Protein AF-A0A0B1S9N0-F1 (afdb_monomer_lite)

Radius of gyration: 35.23 Å; chains: 1; bounding box: 100×98×100 Å

Organism: Oesophagostomum dentatum (NCBI:txid61180)

Sequence (466 aa):
MGASANPQPEIPVKKRFKESDFTPYPDSHRYFCALCSDLRLDLNMKASSQNKKKNLILLACQLASNNTGSRLARKVYSEICSTRKRSGQLTVFQQAVFIGDEVKKNTGSVPILGLDTIPLETWQNLFEKIQASGSLIDNEQILEPKDLVYFYYDCLVIFRGSEGWEIYTKEFGCDAAALPSTSGVPSPPSDTSPVNEDCTESPGPANFTVKLEAREHDDEDDLDEREPMDTSTQQQIMCDCCICNESVSQRKCCSTSERRETNLLLISCLVMSKSLGLERARSAYSKIARARCSVCKGHYTYAGIVIGRELERLQCTLPTHGVGVTLRFTWVDMLMKILAVSVLIDNEVVLSAADVEQFHSECSSGFHTELPPVNITPKCESDSVQDSEPLFNDNAVDPNSANSNVKEEVRDFPEDAEEEDDQEATSNHSSDEDIEDTLVAENQHSDEDTEKGQVHFTSFFLFRCF

Foldseek 3Di:
DDDDDDDDDDDDDDDDDDPPDDPDDPPFDWDQALQQRDIDTPVQKDWQDQPLLLLLLLLLLCVLLVVDPLVSSLVSSVCCNVDRGIHGNVSLLLSLVSLQVLQCVVPVGGPLVFPVPGDPVSLVVSVVSSQVSSCSNPVVDHDDSVSVRVSNVVSSLVQQDPVGNVVVCVVVVVPPVPRPPPPPDDDDDDDDDDDDDDDDDDDDDDDDDDDDDDDDDDDDDDDDDDDDDDPPDPPFDWFQALQQRDTDGPVQKDKDDPDLQLLLLLLLLCVLVVLHPLVSSLVSSVVCPVDTGIHGLVSLLSSLVSLVVQLVVQCVVDDPDDVPPSNQSSLSVSVVSSCVRSCSNPVVDDHDSVSVVVSSVCSVVPRPPDDDDPPPSSPPPPPPPPPPDDDDDDDDDDDDDDDDDDDDDDDDDDDDDDDDDDDDDDDDDDDDDDDDDDDDDDDDDDDDDDDDPPDPDDDPDDPDDD

Secondary structure (DSSP, 8-state):
----PPPPPPPP--------S----TT--EEE-TTT--EEEGGGEEEPPS-HHHHHHHHHHHHHTTSS-HHHHHHHHHHHHHS--EEEHHHHHHHHHHHHHHHHHHHSS--TT-GGGS-HHHHHHHHHHHHHHHHHH-SS----HHHHHHHHHHHHHHH-BTTBTHHHHHHTT--GGGS-----S----------------------------------------------------EEE-TTT--EEEGGGEEEPPS-HHHHHHHHHHHHHTTSS-HHHHHHHHHHHHHS--EEEHHHHHHHHHHHHHHHHHHHTTS-S--TTTHHHHHHHHHHHHHHHHHHHH-SSS---HHHHHHHHHHHHHHHTTSPPPTT-S-----------------------------------------------------------------------------------------

pLDDT: mean 71.84, std 24.97, range [29.91, 98.44]

Structure (mmCIF, N/CA/C/O backbone):
data_AF-A0A0B1S9N0-F1
#
_entry.id   AF-A0A0B1S9N0-F1
#
loop_
_atom_site.group_PDB
_atom_site.id
_atom_site.type_symbol
_atom_site.label_atom_id
_atom_site.label_alt_id
_atom_site.label_comp_id
_atom_site.label_asym_id
_atom_site.label_entity_id
_atom_site.label_seq_id
_atom_site.pdbx_PDB_ins_code
_atom_site.Cartn_x
_atom_site.Cartn_y
_atom_site.Cartn_z
_atom_site.occupancy
_atom_site.B_iso_or_equiv
_atom_site.auth_seq_id
_atom_site.auth_comp_id
_atom_site.auth_asym_id
_atom_site.auth_atom_id
_atom_site.pdbx_PDB_model_num
ATOM 1 N N . MET A 1 1 ? -18.134 -30.829 59.269 1.00 41.97 1 MET A N 1
ATOM 2 C CA . MET A 1 1 ? -18.839 -30.035 58.243 1.00 41.97 1 MET A CA 1
ATOM 3 C C . MET A 1 1 ? -18.255 -28.634 58.278 1.00 41.97 1 MET A C 1
ATOM 5 O O . MET A 1 1 ? -18.614 -27.861 59.149 1.00 41.97 1 MET A O 1
ATOM 9 N N . GLY A 1 2 ? -17.265 -28.360 57.431 1.00 45.94 2 GLY A N 1
ATOM 10 C CA . GLY A 1 2 ? -16.668 -27.033 57.282 1.00 45.94 2 GLY A CA 1
ATOM 11 C C . GLY A 1 2 ? -16.619 -26.732 55.794 1.00 45.94 2 GLY A C 1
ATOM 12 O O . GLY A 1 2 ? -15.870 -27.385 55.074 1.00 45.94 2 GLY A O 1
ATOM 13 N N . ALA A 1 3 ? -17.493 -25.839 55.335 1.00 43.56 3 ALA A N 1
ATOM 14 C CA . ALA A 1 3 ? -17.539 -25.408 53.947 1.00 43.56 3 ALA A CA 1
ATOM 15 C C . ALA A 1 3 ? -16.350 -24.473 53.690 1.00 43.56 3 ALA A C 1
ATOM 17 O O . ALA A 1 3 ? -16.238 -23.413 54.303 1.00 43.56 3 ALA A O 1
ATOM 18 N N . SER A 1 4 ? -15.438 -24.911 52.826 1.00 47.47 4 SER A N 1
ATOM 19 C CA . SER A 1 4 ? -14.308 -24.118 52.351 1.00 47.47 4 SER A CA 1
ATOM 20 C C . SER A 1 4 ? -14.810 -23.200 51.237 1.00 47.47 4 SER A C 1
ATOM 22 O O . SER A 1 4 ? -15.237 -23.671 50.184 1.00 47.47 4 SER A O 1
ATOM 24 N N . ALA A 1 5 ? -14.828 -21.895 51.511 1.00 51.09 5 ALA A N 1
ATOM 25 C CA . ALA A 1 5 ? -15.135 -20.867 50.528 1.00 51.09 5 ALA A CA 1
ATOM 26 C C . ALA A 1 5 ? -13.968 -20.754 49.537 1.00 51.09 5 ALA A C 1
ATOM 28 O O . ALA A 1 5 ? -12.827 -20.514 49.931 1.00 51.09 5 ALA A O 1
ATOM 29 N N . ASN A 1 6 ? -14.270 -20.961 48.259 1.00 46.56 6 ASN A N 1
ATOM 30 C CA . ASN A 1 6 ? -13.317 -20.881 47.161 1.00 46.56 6 ASN A CA 1
ATOM 31 C C . ASN A 1 6 ? -13.086 -19.392 46.819 1.00 46.56 6 ASN A C 1
ATOM 33 O O . ASN A 1 6 ? -14.068 -18.700 46.532 1.00 46.56 6 ASN A O 1
ATOM 37 N N . PRO A 1 7 ? -11.852 -18.859 46.881 1.00 51.78 7 PRO A N 1
ATOM 38 C CA . PRO A 1 7 ? -11.604 -17.449 46.602 1.00 51.78 7 PRO A CA 1
ATOM 39 C C . PRO A 1 7 ? -11.787 -17.151 45.107 1.00 51.78 7 PRO A C 1
ATOM 41 O O . PRO A 1 7 ? -11.287 -17.875 44.246 1.00 51.78 7 PRO A O 1
ATOM 44 N N . GLN A 1 8 ? -12.520 -16.077 44.809 1.00 38.31 8 GLN A N 1
ATOM 45 C CA . GLN A 1 8 ? -12.668 -15.544 43.456 1.00 38.31 8 GLN A CA 1
ATOM 46 C C . GLN A 1 8 ? -11.306 -15.109 42.883 1.00 38.31 8 GLN A C 1
ATOM 48 O O . GLN A 1 8 ? -10.481 -14.573 43.625 1.00 38.31 8 GLN A O 1
ATOM 53 N N . PRO A 1 9 ? -11.062 -15.303 41.575 1.00 40.41 9 PRO A N 1
ATOM 54 C CA . PRO A 1 9 ? -9.830 -14.865 40.933 1.00 40.41 9 PRO A CA 1
ATOM 55 C C . PRO A 1 9 ? -9.787 -13.333 40.852 1.00 40.41 9 PRO A C 1
ATOM 57 O O . PRO A 1 9 ? -10.610 -12.705 40.186 1.00 40.41 9 PRO A O 1
ATOM 60 N N . GLU A 1 10 ? -8.812 -12.731 41.532 1.00 36.84 10 GLU A N 1
ATOM 61 C CA . GLU A 1 10 ? -8.526 -11.299 41.444 1.00 36.84 10 GLU A CA 1
ATOM 62 C C . GLU A 1 10 ? -8.111 -10.922 40.012 1.00 36.84 10 GLU A C 1
ATOM 64 O O . GLU A 1 10 ? -7.152 -11.459 39.451 1.00 36.84 10 GLU A O 1
ATOM 69 N N . ILE A 1 11 ? -8.839 -9.978 39.411 1.00 34.28 11 ILE A N 1
ATOM 70 C CA . ILE A 1 11 ? -8.517 -9.396 38.105 1.00 34.28 11 ILE A CA 1
ATOM 71 C C . ILE A 1 11 ? -7.205 -8.598 38.246 1.00 34.28 11 ILE A C 1
ATOM 73 O O . ILE A 1 11 ? -7.135 -7.697 39.087 1.00 34.28 11 ILE A O 1
ATOM 77 N N . PRO A 1 12 ? -6.162 -8.866 37.437 1.00 32.53 12 PRO A N 1
ATOM 78 C CA . PRO A 1 12 ? -4.870 -8.218 37.608 1.00 32.53 12 PRO A CA 1
ATOM 79 C C . PRO A 1 12 ? -4.951 -6.725 37.268 1.00 32.53 12 PRO A C 1
ATOM 81 O O . PRO A 1 12 ? -5.223 -6.321 36.136 1.00 32.53 12 PRO A O 1
ATOM 84 N N . VAL A 1 13 ? -4.661 -5.889 38.265 1.00 35.34 13 VAL A N 1
ATOM 85 C CA . VAL A 1 13 ? -4.500 -4.439 38.115 1.00 35.34 13 VAL A CA 1
ATOM 86 C C . VAL A 1 13 ? -3.305 -4.167 37.193 1.00 35.34 13 VAL A C 1
ATOM 88 O O . VAL A 1 13 ? -2.162 -4.478 37.534 1.00 35.34 13 VAL A O 1
ATOM 91 N N . LYS A 1 14 ? -3.560 -3.576 36.015 1.00 36.50 14 LYS A N 1
ATOM 92 C CA . LYS A 1 14 ? -2.526 -3.150 35.053 1.00 36.50 14 LYS A CA 1
ATOM 93 C C . LYS A 1 14 ? -1.485 -2.265 35.752 1.00 36.50 14 LYS A C 1
ATOM 95 O O . LYS A 1 14 ? -1.773 -1.126 36.123 1.00 36.50 14 LYS A O 1
ATOM 100 N N . LYS A 1 15 ? -0.255 -2.767 35.899 1.00 34.84 15 LYS A N 1
ATOM 101 C CA . LYS A 1 15 ? 0.896 -1.970 36.348 1.00 34.84 15 LYS A CA 1
ATOM 102 C C . LYS A 1 15 ? 1.191 -0.893 35.298 1.00 34.84 15 LYS A C 1
ATOM 104 O O . LYS A 1 15 ? 1.601 -1.211 34.186 1.00 34.84 15 LYS A O 1
ATOM 109 N N . ARG A 1 16 ? 0.983 0.382 35.648 1.00 39.28 16 ARG A N 1
ATOM 110 C CA . ARG A 1 16 ? 1.451 1.525 34.846 1.00 39.28 16 ARG A CA 1
ATOM 111 C C . ARG A 1 16 ? 2.977 1.488 34.777 1.00 39.28 16 ARG A C 1
ATOM 113 O O . ARG A 1 16 ? 3.639 1.595 35.809 1.00 39.28 16 ARG A O 1
ATOM 120 N N . PHE A 1 17 ? 3.513 1.350 33.569 1.00 40.69 17 PHE A N 1
ATOM 121 C CA . PHE A 1 17 ? 4.938 1.508 33.305 1.00 40.69 17 PHE A CA 1
ATOM 122 C C . PHE A 1 17 ? 5.376 2.935 33.651 1.00 40.69 17 PHE A C 1
ATOM 124 O O . PHE A 1 17 ? 4.714 3.908 33.283 1.00 40.69 17 PHE A O 1
ATOM 131 N N . LYS A 1 18 ? 6.486 3.055 34.384 1.00 37.28 18 LYS A N 1
ATOM 132 C CA . LYS A 1 18 ? 7.176 4.329 34.583 1.00 37.28 18 LYS A CA 1
ATOM 133 C C . LYS A 1 18 ? 8.078 4.551 33.370 1.00 37.28 18 LYS A C 1
ATOM 135 O O . LYS A 1 18 ? 9.058 3.838 33.205 1.00 37.28 18 LYS A O 1
ATOM 140 N N . GLU A 1 19 ? 7.706 5.513 32.531 1.00 43.66 19 GLU A N 1
ATOM 141 C CA . GLU A 1 19 ? 8.561 6.125 31.507 1.00 43.66 19 GLU A CA 1
ATOM 142 C C . GLU A 1 19 ? 9.793 6.721 32.217 1.00 43.66 19 GLU A C 1
ATOM 144 O O . GLU A 1 19 ? 9.693 7.777 32.842 1.00 43.66 19 GLU A O 1
ATOM 149 N N . SER A 1 20 ? 10.934 6.030 32.201 1.00 44.97 20 SER A N 1
ATOM 150 C CA . SER A 1 20 ? 12.214 6.568 32.676 1.00 44.97 20 SER A CA 1
ATOM 151 C C . SER A 1 20 ? 13.203 6.656 31.516 1.00 44.97 20 SER A C 1
ATOM 153 O O . SER A 1 20 ? 13.383 5.689 30.782 1.00 44.97 20 SER A O 1
ATOM 155 N N . ASP A 1 21 ? 13.828 7.830 31.405 1.00 39.28 21 ASP A N 1
ATOM 156 C CA . ASP A 1 21 ? 15.014 8.171 30.601 1.00 39.28 21 ASP A CA 1
ATOM 157 C C . ASP A 1 21 ? 14.825 8.633 29.144 1.00 39.28 21 ASP A C 1
ATOM 159 O O . ASP A 1 21 ? 15.756 8.575 28.346 1.00 39.28 21 ASP A O 1
ATOM 163 N N . PHE A 1 22 ? 13.680 9.237 28.811 1.00 49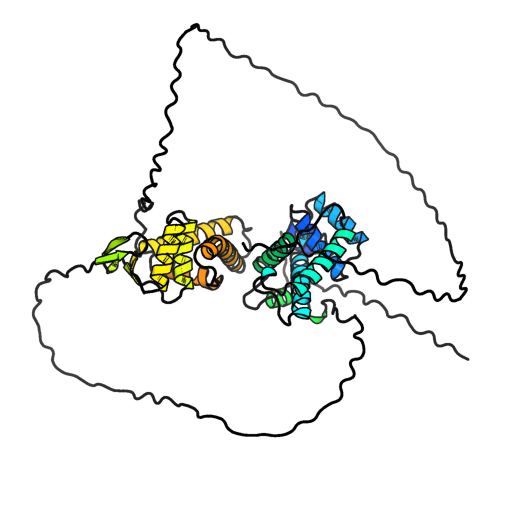.78 22 PHE A N 1
ATOM 164 C CA . PHE A 1 22 ? 13.606 10.178 27.683 1.00 49.78 22 PHE A CA 1
ATOM 165 C C . PHE A 1 22 ? 13.499 11.609 28.209 1.00 49.78 22 PHE A C 1
ATOM 167 O O . PHE A 1 22 ? 12.470 11.987 28.768 1.00 49.78 22 PHE A O 1
ATOM 174 N N . THR A 1 23 ? 14.547 12.421 28.029 1.00 47.47 23 THR A N 1
ATOM 175 C CA . THR A 1 23 ? 14.454 13.875 28.224 1.00 47.47 23 THR A CA 1
ATOM 176 C C . THR A 1 23 ? 13.469 14.417 27.186 1.00 47.47 23 THR A C 1
ATOM 178 O O . THR A 1 23 ? 13.781 14.368 25.992 1.00 47.47 23 THR A O 1
ATOM 181 N N . PRO A 1 24 ? 12.269 14.878 27.581 1.00 47.72 24 PRO A N 1
ATOM 182 C CA . PRO A 1 24 ? 11.270 15.329 26.626 1.00 47.72 24 PRO A CA 1
ATOM 183 C C . PRO A 1 24 ? 11.812 16.544 25.878 1.00 47.72 24 PRO A C 1
ATOM 185 O O . PRO A 1 24 ? 12.350 17.461 26.501 1.00 47.72 24 PRO A O 1
ATOM 188 N N . TYR A 1 25 ? 11.642 16.579 24.555 1.00 56.53 25 TYR A N 1
ATOM 189 C CA . TYR A 1 25 ? 11.738 17.847 23.838 1.00 56.53 25 TYR A CA 1
ATOM 190 C C . TYR A 1 25 ? 10.721 18.814 24.469 1.00 56.53 25 TYR A C 1
ATOM 192 O O . TYR A 1 25 ? 9.567 18.407 24.657 1.00 56.53 25 TYR A O 1
ATOM 200 N N . PRO A 1 26 ? 11.115 20.056 24.799 1.00 70.50 26 PRO A N 1
ATOM 201 C CA . PRO A 1 26 ? 10.299 20.965 25.607 1.00 70.50 26 PRO A CA 1
ATOM 202 C C . PRO A 1 26 ? 8.909 21.293 25.026 1.00 70.50 26 PRO A C 1
ATOM 204 O O . PRO A 1 26 ? 8.047 21.714 25.788 1.00 70.50 26 PRO A O 1
ATOM 207 N N . ASP A 1 27 ? 8.643 20.994 23.746 1.00 77.31 27 ASP A N 1
ATOM 208 C CA . ASP A 1 27 ? 7.386 21.342 23.059 1.00 77.31 27 ASP A CA 1
ATOM 209 C C . ASP A 1 27 ? 6.532 20.140 22.603 1.00 77.31 27 ASP A C 1
ATOM 211 O O . ASP A 1 27 ? 5.614 20.281 21.794 1.00 77.31 27 ASP A O 1
ATOM 215 N N . SER A 1 28 ? 6.796 18.922 23.088 1.00 80.25 28 SER A N 1
ATOM 216 C CA . SER A 1 28 ? 5.995 17.760 22.666 1.00 80.25 28 SER A CA 1
ATOM 217 C C . SER A 1 28 ? 4.635 17.713 23.370 1.00 80.25 28 SER A C 1
ATOM 219 O O . SER A 1 28 ? 4.517 17.227 24.498 1.00 80.25 28 SER A O 1
ATOM 221 N N . HIS A 1 29 ? 3.584 18.174 22.687 1.00 90.12 29 HIS A N 1
ATOM 222 C CA . HIS A 1 29 ? 2.208 18.035 23.161 1.00 90.12 29 HIS A CA 1
ATOM 223 C C . HIS A 1 29 ? 1.829 16.558 23.360 1.00 90.12 29 HIS A C 1
ATOM 225 O O . HIS A 1 29 ? 2.140 15.685 22.542 1.00 90.12 29 HIS A O 1
ATOM 231 N N . ARG A 1 30 ? 1.134 16.277 24.467 1.00 91.88 30 ARG A N 1
ATOM 232 C CA . ARG A 1 30 ? 0.564 14.961 24.770 1.00 91.88 30 ARG A CA 1
ATOM 233 C C . ARG A 1 30 ? -0.953 15.014 24.619 1.00 91.88 30 ARG A C 1
ATOM 235 O O . ARG A 1 30 ? -1.586 15.972 25.053 1.00 91.88 30 ARG A O 1
ATOM 242 N N . TYR A 1 31 ? -1.533 13.966 24.050 1.00 93.62 31 TYR A N 1
ATOM 243 C CA . TYR A 1 31 ? -2.973 13.825 23.845 1.00 93.62 31 TYR A CA 1
ATOM 244 C C . TYR A 1 31 ? -3.467 12.508 24.436 1.00 93.62 31 TYR A C 1
ATOM 246 O O . TYR A 1 31 ? -2.757 11.503 24.426 1.00 93.62 31 TYR A O 1
ATOM 254 N N . PHE A 1 32 ? -4.705 12.496 24.922 1.00 94.50 32 PHE A N 1
ATOM 255 C CA . PHE A 1 32 ? -5.371 11.259 25.316 1.00 94.50 32 PHE A CA 1
ATOM 256 C C . PHE A 1 32 ? -5.898 10.531 24.080 1.00 94.50 32 PHE A C 1
ATOM 258 O O . PHE A 1 32 ? -6.586 11.120 23.242 1.00 94.50 32 PHE A O 1
ATOM 265 N N . CYS A 1 33 ? -5.576 9.245 23.957 1.00 94.69 33 CYS A N 1
ATOM 266 C CA . CYS A 1 33 ? -6.149 8.382 22.933 1.00 94.69 33 CYS A CA 1
ATOM 267 C C . CYS A 1 33 ? -7.646 8.190 23.189 1.00 94.69 33 CYS A C 1
ATOM 269 O O . CYS A 1 33 ? -8.024 7.699 24.246 1.00 94.69 33 CYS A O 1
ATOM 271 N N . ALA A 1 34 ? -8.498 8.490 22.208 1.00 93.56 34 ALA A N 1
ATOM 272 C CA . ALA A 1 34 ? -9.946 8.316 22.353 1.00 93.56 34 ALA A CA 1
ATOM 273 C C . ALA A 1 34 ? -10.387 6.852 22.544 1.00 93.56 34 ALA A C 1
ATOM 275 O O . ALA A 1 34 ? -11.491 6.602 23.013 1.00 93.56 34 ALA A O 1
ATOM 276 N N . LEU A 1 35 ? -9.537 5.889 22.173 1.00 92.88 35 LEU A N 1
ATOM 277 C CA . LEU A 1 35 ? -9.864 4.462 22.190 1.00 92.88 35 LEU A CA 1
ATOM 278 C C . LEU A 1 35 ? -9.441 3.765 23.488 1.00 92.88 35 LEU A C 1
ATOM 280 O O . LEU A 1 35 ? -10.163 2.912 23.987 1.00 92.88 35 LEU A O 1
ATOM 284 N N . CYS A 1 36 ? -8.260 4.097 24.021 1.00 91.75 36 CYS A N 1
ATOM 285 C CA . CYS A 1 36 ? -7.706 3.446 25.214 1.00 91.75 36 CYS A CA 1
ATOM 286 C C . CYS A 1 36 ? -7.501 4.393 26.402 1.00 91.75 36 CYS A C 1
ATOM 288 O O . CYS A 1 36 ? -7.076 3.949 27.462 1.00 91.75 36 CYS A O 1
ATOM 290 N N . SER A 1 37 ? -7.775 5.690 26.232 1.00 91.81 37 SER A N 1
ATOM 291 C CA . SER A 1 37 ? -7.576 6.743 27.238 1.00 91.81 37 SER A CA 1
ATOM 292 C C . SER A 1 37 ? -6.134 6.906 27.739 1.00 91.81 37 SER A C 1
ATOM 294 O O . SER A 1 37 ? -5.897 7.655 28.685 1.00 91.81 37 SER A O 1
ATOM 296 N N . ASP A 1 38 ? -5.154 6.259 27.101 1.00 92.31 38 ASP A N 1
ATOM 297 C CA . ASP A 1 38 ? -3.740 6.457 27.424 1.00 92.31 38 ASP A CA 1
ATOM 298 C C . ASP A 1 38 ? -3.252 7.813 26.912 1.00 92.31 38 ASP A C 1
ATOM 300 O O . ASP A 1 38 ? -3.588 8.236 25.800 1.00 92.31 38 ASP A O 1
ATOM 304 N N . LEU A 1 39 ? -2.403 8.461 27.709 1.00 92.44 39 LEU A N 1
ATOM 305 C CA . LEU A 1 39 ? -1.702 9.678 27.323 1.00 92.44 39 LEU A CA 1
ATOM 306 C C . LEU A 1 39 ? -0.539 9.323 26.389 1.00 92.44 39 LEU A C 1
ATOM 308 O O . LEU A 1 39 ? 0.334 8.542 26.758 1.00 92.44 39 LEU A O 1
ATOM 312 N N . ARG A 1 40 ? -0.519 9.897 25.185 1.00 90.00 40 ARG A N 1
ATOM 313 C CA . ARG A 1 40 ? 0.492 9.621 24.154 1.00 90.00 40 ARG A CA 1
ATOM 314 C C . ARG A 1 40 ? 1.059 10.917 23.588 1.00 90.00 40 ARG A C 1
ATOM 316 O O . ARG A 1 40 ? 0.382 11.941 23.570 1.00 90.00 40 ARG A O 1
ATOM 323 N N . LEU A 1 41 ? 2.304 10.862 23.122 1.00 87.38 41 LEU A N 1
ATOM 324 C CA . LEU A 1 41 ? 2.930 11.952 22.367 1.00 87.38 41 LEU A CA 1
ATOM 325 C C . LEU A 1 41 ? 2.194 12.171 21.044 1.00 87.38 41 LEU A C 1
ATOM 327 O O . LEU A 1 41 ? 1.692 11.210 20.463 1.00 87.38 41 LEU A O 1
ATOM 331 N N . ASP A 1 42 ? 2.170 13.409 20.553 1.00 85.81 42 ASP A N 1
ATOM 332 C CA . ASP A 1 42 ? 1.442 13.746 19.327 1.00 85.81 42 ASP A CA 1
ATOM 333 C C . ASP A 1 42 ? 1.860 12.914 18.105 1.00 85.81 42 ASP A C 1
ATOM 335 O O . ASP A 1 42 ? 1.026 12.426 17.351 1.00 85.81 42 ASP A O 1
ATOM 339 N N . LEU A 1 43 ? 3.158 12.642 17.970 1.00 82.38 43 LEU A N 1
ATOM 340 C CA . LEU A 1 43 ? 3.709 11.789 16.911 1.00 82.38 43 LEU A CA 1
ATOM 341 C C . LEU A 1 43 ? 3.142 10.355 16.905 1.00 82.38 43 LEU A C 1
ATOM 343 O O . LEU A 1 43 ? 3.102 9.712 15.862 1.00 82.38 43 LEU A O 1
ATOM 347 N N . ASN A 1 44 ? 2.650 9.874 18.050 1.00 86.12 44 ASN A N 1
ATOM 348 C CA . ASN A 1 44 ? 2.019 8.561 18.202 1.00 86.12 44 ASN A CA 1
ATOM 349 C C . ASN A 1 44 ? 0.496 8.614 18.054 1.00 86.12 44 ASN A C 1
ATOM 351 O O . ASN A 1 44 ? -0.190 7.615 18.291 1.00 86.12 44 ASN A O 1
ATOM 355 N N . MET A 1 45 ? -0.051 9.773 17.704 1.00 90.81 45 MET A N 1
ATOM 356 C CA . MET A 1 45 ? -1.476 10.013 17.569 1.00 90.81 45 MET A CA 1
ATOM 357 C C . MET A 1 45 ? -1.827 10.199 16.097 1.00 90.81 45 MET A C 1
ATOM 359 O O . MET A 1 45 ? -1.088 10.775 15.307 1.00 90.81 45 MET A O 1
ATOM 363 N N . LYS A 1 46 ? -2.986 9.680 15.710 1.00 89.06 46 LYS A N 1
ATOM 364 C CA . LYS A 1 46 ? -3.558 9.815 14.375 1.00 89.06 46 LYS A CA 1
ATOM 365 C C . LYS A 1 46 ? -4.942 10.421 14.517 1.00 89.06 46 LYS A C 1
ATOM 367 O O . LYS A 1 46 ? -5.726 9.992 15.364 1.00 89.06 46 LYS A O 1
ATOM 372 N N . ALA A 1 47 ? -5.251 11.428 13.709 1.00 90.56 47 ALA A N 1
ATOM 373 C CA . ALA A 1 47 ? -6.621 11.909 13.616 1.00 90.56 47 ALA A CA 1
ATOM 374 C C . ALA A 1 47 ? -7.525 10.773 13.116 1.00 90.56 47 ALA A C 1
ATOM 376 O O . ALA A 1 47 ? -7.153 10.035 12.202 1.00 90.56 47 ALA A O 1
ATOM 377 N N . SER A 1 48 ? -8.706 10.638 13.711 1.00 90.62 48 SER A N 1
ATOM 378 C CA . SER A 1 48 ? -9.728 9.711 13.227 1.00 90.62 48 SER A CA 1
ATOM 379 C C . SER A 1 48 ? -10.035 9.936 11.745 1.00 90.62 48 SER A C 1
ATOM 381 O O . SER A 1 48 ? -9.947 11.056 11.224 1.00 90.62 48 SER A O 1
ATOM 383 N N . SER A 1 49 ? -10.376 8.847 11.052 1.00 91.38 49 SER A N 1
ATOM 384 C CA . SER A 1 49 ? -10.727 8.919 9.638 1.00 91.38 49 SER A CA 1
ATOM 385 C C . SER A 1 49 ? -12.032 9.692 9.466 1.00 91.38 49 SER A C 1
ATOM 387 O O . SER A 1 49 ? -12.932 9.587 10.292 1.00 91.38 49 SER A O 1
ATOM 389 N N . GLN A 1 50 ? -12.178 10.430 8.365 1.00 91.69 50 GLN A N 1
ATOM 390 C CA . GLN A 1 50 ? -13.498 10.938 7.966 1.00 91.69 50 GLN A CA 1
ATOM 391 C C . GLN A 1 50 ? -14.402 9.817 7.436 1.00 91.69 50 GLN A C 1
ATOM 393 O O . GLN A 1 50 ? -15.618 9.975 7.373 1.00 91.69 50 GLN A O 1
ATOM 398 N N . ASN A 1 51 ? -13.824 8.670 7.070 1.00 94.75 51 ASN A N 1
ATOM 399 C CA . ASN A 1 51 ? -14.587 7.508 6.657 1.00 94.75 51 ASN A CA 1
ATOM 400 C C . ASN A 1 51 ? -15.137 6.789 7.900 1.00 94.75 51 ASN A C 1
ATOM 402 O O . ASN A 1 51 ? -14.401 6.093 8.608 1.00 94.75 51 ASN A O 1
ATOM 406 N N . LYS A 1 52 ? -16.445 6.945 8.135 1.00 96.75 52 LYS A N 1
ATOM 407 C CA . LYS A 1 52 ? -17.170 6.316 9.249 1.00 96.75 52 LYS A CA 1
ATOM 408 C C . LYS A 1 52 ? -16.977 4.800 9.286 1.00 96.75 52 LYS A C 1
ATOM 410 O O . LYS A 1 52 ? -16.708 4.260 10.353 1.00 96.75 52 LYS A O 1
ATOM 415 N N . LYS A 1 53 ? -16.976 4.131 8.127 1.00 97.75 53 LYS A N 1
ATOM 416 C CA . LYS A 1 53 ? -16.765 2.681 8.032 1.00 97.75 53 LYS A CA 1
ATOM 417 C C . LYS A 1 53 ? -15.385 2.253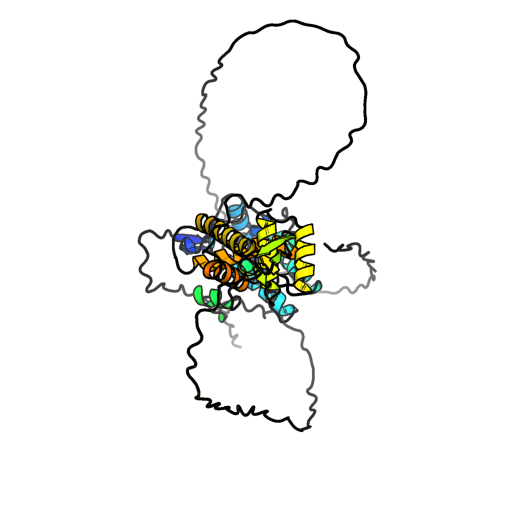 8.536 1.00 97.75 53 LYS A C 1
ATOM 419 O O . LYS A 1 53 ? -15.285 1.266 9.252 1.00 97.75 53 LYS A O 1
ATOM 424 N N . LYS A 1 54 ? -14.323 3.022 8.252 1.00 96.31 54 LYS A N 1
ATOM 425 C CA . LYS A 1 54 ? -12.973 2.738 8.788 1.00 96.31 54 LYS A CA 1
ATOM 426 C C . LYS A 1 54 ? -12.928 2.858 10.313 1.00 96.31 54 LYS A C 1
ATOM 428 O O . LYS A 1 54 ? -12.316 2.023 10.973 1.00 96.31 54 LYS A O 1
ATOM 433 N N . ASN A 1 55 ? -13.589 3.872 10.875 1.00 97.06 55 ASN A N 1
ATOM 434 C CA . ASN A 1 55 ? -13.688 4.024 12.330 1.00 97.06 55 ASN A CA 1
ATOM 435 C C . ASN A 1 55 ? -14.533 2.902 12.957 1.00 97.06 55 ASN A C 1
ATOM 437 O O . ASN A 1 55 ? -14.198 2.420 14.038 1.00 97.06 55 ASN A O 1
ATOM 441 N N . LEU A 1 56 ? -15.593 2.468 12.268 1.00 98.19 56 LEU A N 1
ATOM 442 C CA . LEU A 1 56 ? -16.435 1.356 12.697 1.00 98.19 56 LEU A CA 1
ATOM 443 C C . LEU A 1 56 ? -15.656 0.038 12.699 1.00 98.19 56 LEU A C 1
ATOM 445 O O . LEU A 1 56 ? -15.683 -0.652 13.708 1.00 98.19 56 LEU A O 1
ATOM 449 N N . ILE A 1 57 ? -14.898 -0.271 11.640 1.00 98.31 57 ILE A N 1
ATOM 450 C CA . ILE A 1 57 ? -14.017 -1.453 11.575 1.00 98.31 57 ILE A CA 1
ATOM 451 C C . ILE A 1 57 ? -13.014 -1.441 12.731 1.00 98.31 57 ILE A C 1
ATOM 453 O O . ILE A 1 57 ? -12.857 -2.443 13.423 1.00 98.31 57 ILE A O 1
ATOM 457 N N . LEU A 1 58 ? -12.374 -0.296 12.986 1.00 97.06 58 LEU A N 1
ATOM 458 C CA . LEU A 1 58 ? -11.405 -0.152 14.072 1.00 97.06 58 LEU A CA 1
ATOM 459 C C . LEU A 1 58 ? -12.011 -0.516 15.440 1.00 97.06 58 LEU A C 1
ATOM 461 O O . LEU A 1 58 ? -11.408 -1.266 16.207 1.00 97.06 58 LEU A O 1
ATOM 465 N N . LEU A 1 59 ? -13.207 -0.010 15.748 1.00 97.81 59 LEU A N 1
ATOM 466 C CA . LEU A 1 59 ? -13.892 -0.298 17.011 1.00 97.81 59 LEU A CA 1
ATOM 467 C C . LEU A 1 59 ? -14.524 -1.694 17.041 1.00 97.81 59 LEU A C 1
ATOM 469 O O . LEU A 1 59 ? -14.548 -2.328 18.095 1.00 97.81 59 LEU A O 1
ATOM 473 N N . ALA A 1 60 ? -14.985 -2.202 15.900 1.00 98.25 60 ALA A N 1
ATOM 474 C CA . ALA A 1 60 ? -15.490 -3.560 15.764 1.00 98.25 60 ALA A CA 1
ATOM 475 C C . ALA A 1 60 ? -14.387 -4.587 16.049 1.00 98.25 60 ALA A C 1
ATOM 477 O O . ALA A 1 60 ? -14.631 -5.532 16.791 1.00 98.25 60 ALA A O 1
ATOM 478 N N . CYS A 1 61 ? -13.159 -4.369 15.566 1.00 98.12 61 CYS A N 1
ATOM 479 C CA . CYS A 1 61 ? -12.004 -5.197 15.920 1.00 98.12 61 CYS A CA 1
ATOM 480 C C . CYS A 1 61 ? -11.685 -5.133 17.425 1.00 98.12 61 CYS A C 1
ATOM 482 O O . CYS A 1 61 ? -11.399 -6.164 18.037 1.00 98.12 61 CYS A O 1
ATOM 484 N N . GLN A 1 62 ? -11.797 -3.958 18.060 1.00 96.06 62 GLN A N 1
ATOM 485 C CA . GLN A 1 62 ? -11.598 -3.839 19.513 1.00 96.06 62 GLN A CA 1
ATOM 486 C C . GLN A 1 62 ? -12.646 -4.614 20.312 1.00 96.06 62 GLN A C 1
ATOM 488 O O . GLN A 1 62 ? -12.319 -5.248 21.316 1.00 96.06 62 GLN A O 1
ATOM 493 N N . LEU A 1 63 ? -13.902 -4.555 19.872 1.00 97.12 63 LEU A N 1
ATOM 494 C CA . LEU A 1 63 ? -14.998 -5.293 20.484 1.00 97.12 63 LEU A CA 1
ATOM 495 C C . LEU A 1 63 ? -14.822 -6.804 20.269 1.00 97.12 63 LEU A C 1
ATOM 497 O O . LEU A 1 63 ? -14.893 -7.565 21.228 1.00 97.12 63 LEU A O 1
ATOM 501 N N . ALA A 1 64 ? -14.493 -7.232 19.047 1.00 97.31 64 ALA A N 1
ATOM 502 C CA . ALA A 1 64 ? -14.274 -8.634 18.685 1.00 97.31 64 ALA A CA 1
ATOM 503 C C . ALA A 1 64 ? -13.058 -9.270 19.385 1.00 97.31 64 ALA A C 1
ATOM 505 O O . ALA A 1 64 ? -13.019 -10.484 19.585 1.00 97.31 64 ALA A O 1
ATOM 506 N N . SER A 1 65 ? -12.067 -8.457 19.761 1.00 95.56 65 SER A N 1
ATOM 507 C CA . SER A 1 65 ? -10.908 -8.867 20.564 1.00 95.56 65 SER A CA 1
ATOM 508 C C . SER A 1 65 ? -11.153 -8.788 22.077 1.00 95.56 65 SER A C 1
ATOM 510 O O . SER A 1 65 ? -10.226 -9.016 22.851 1.00 95.56 65 SER A O 1
ATOM 512 N N . ASN A 1 66 ? -12.384 -8.481 22.509 1.00 94.94 66 ASN A N 1
ATOM 513 C CA . ASN A 1 66 ? -12.786 -8.306 23.910 1.00 94.94 66 ASN A CA 1
ATOM 514 C C . ASN A 1 66 ? -11.972 -7.242 24.671 1.00 94.94 66 ASN A C 1
ATOM 516 O O . ASN A 1 66 ? -11.893 -7.267 25.898 1.00 94.94 66 ASN A O 1
ATOM 520 N N . ASN A 1 67 ? -11.377 -6.286 23.956 1.00 91.50 67 ASN A N 1
ATOM 521 C CA . ASN A 1 67 ? -10.587 -5.212 24.558 1.00 91.50 67 ASN A CA 1
ATOM 522 C C . ASN A 1 67 ? -11.457 -4.048 25.057 1.00 91.50 67 ASN A C 1
ATOM 524 O O . ASN A 1 67 ? -11.035 -3.292 25.933 1.00 91.50 67 ASN A O 1
ATOM 528 N N . THR A 1 68 ? -12.669 -3.914 24.513 1.00 94.94 68 THR A N 1
ATOM 529 C CA . THR A 1 68 ? -13.615 -2.837 24.823 1.00 94.94 68 THR A CA 1
ATOM 530 C C . THR A 1 68 ? -15.036 -3.398 24.876 1.00 94.94 68 THR A C 1
ATOM 532 O O . THR A 1 68 ? -15.408 -4.215 24.042 1.00 94.94 68 THR A O 1
ATOM 535 N N . GLY A 1 69 ? -15.862 -2.943 25.824 1.00 96.25 69 GLY A N 1
ATOM 536 C CA . GLY A 1 69 ? -17.284 -3.305 25.879 1.00 96.25 69 GLY A CA 1
ATOM 537 C C . GLY A 1 69 ? -18.144 -2.516 24.881 1.00 96.25 69 GLY A C 1
ATOM 538 O O . GLY A 1 69 ? -17.857 -1.354 24.585 1.00 96.25 69 GLY A O 1
ATOM 539 N N . SER A 1 70 ? -19.250 -3.104 24.415 1.00 97.19 70 SER A N 1
ATOM 540 C CA . SER A 1 70 ? -20.127 -2.516 23.382 1.00 97.19 70 SER A CA 1
ATOM 541 C C . SER A 1 70 ? -20.646 -1.114 23.734 1.00 97.19 70 SER A C 1
ATOM 543 O O . SER A 1 70 ? -20.651 -0.226 22.884 1.00 97.19 70 SER A O 1
ATOM 545 N N . ARG A 1 71 ? -21.011 -0.863 25.002 1.00 96.88 71 ARG A N 1
ATOM 546 C CA . ARG A 1 71 ? -21.460 0.463 25.472 1.00 96.88 71 ARG A CA 1
ATOM 547 C C . ARG A 1 71 ? -20.385 1.540 25.298 1.00 96.88 71 ARG A C 1
ATOM 549 O O . ARG A 1 71 ? -20.703 2.646 24.865 1.00 96.88 71 ARG A O 1
ATOM 556 N N . LEU A 1 72 ? -19.131 1.226 25.631 1.00 95.81 72 LEU A N 1
ATOM 557 C CA . LEU A 1 72 ? -18.016 2.162 25.482 1.00 95.81 72 LEU A CA 1
ATOM 558 C C . LEU A 1 72 ? -17.667 2.355 24.003 1.00 95.81 72 LEU A C 1
ATOM 560 O O . LEU A 1 72 ? -17.504 3.492 23.574 1.00 95.81 72 LEU A O 1
ATOM 564 N N . ALA A 1 73 ? -17.639 1.274 23.216 1.00 97.25 73 ALA A N 1
ATOM 565 C CA . ALA A 1 73 ? -17.393 1.343 21.777 1.00 97.25 73 ALA A CA 1
ATOM 566 C C . ALA A 1 73 ? -18.424 2.235 21.060 1.00 97.25 73 ALA A C 1
ATOM 568 O O . ALA A 1 73 ? -18.030 3.099 20.283 1.00 97.25 73 ALA A O 1
ATOM 569 N N . ARG A 1 74 ? -19.720 2.114 21.392 1.00 98.00 74 ARG A N 1
ATOM 570 C CA . ARG A 1 74 ? -20.785 3.007 20.891 1.00 98.00 74 ARG A CA 1
ATOM 571 C C . ARG A 1 74 ? -20.527 4.471 21.203 1.00 98.00 74 ARG A C 1
ATOM 573 O O . ARG A 1 74 ? -20.574 5.317 20.311 1.00 98.00 74 ARG A O 1
ATOM 580 N N . LYS A 1 75 ? -20.226 4.768 22.469 1.00 97.25 75 LYS A N 1
ATOM 581 C CA . LYS A 1 75 ? -19.936 6.134 22.910 1.00 97.25 75 LYS A CA 1
ATOM 582 C C . LYS A 1 75 ? -18.746 6.709 22.137 1.00 97.25 75 LYS A C 1
ATOM 584 O O . LYS A 1 75 ? -18.873 7.759 21.516 1.00 97.25 75 LYS A O 1
ATOM 589 N N . VAL A 1 76 ? -17.628 5.988 22.100 1.00 96.50 76 VAL A N 1
ATOM 590 C CA . VAL A 1 76 ? -16.403 6.424 21.415 1.00 96.50 76 VAL A CA 1
ATOM 591 C C . VAL A 1 76 ? -16.621 6.587 19.910 1.00 96.50 76 VAL A C 1
ATOM 593 O O . VAL A 1 76 ? -16.159 7.569 19.334 1.00 96.50 76 VAL A O 1
ATOM 596 N N . TYR A 1 77 ? -17.370 5.686 19.272 1.00 97.62 77 TYR A N 1
ATOM 597 C CA . TYR A 1 77 ? -17.725 5.809 17.860 1.00 97.62 77 TYR A CA 1
ATOM 598 C C . TYR A 1 77 ? -18.525 7.089 17.578 1.00 97.62 77 TYR A C 1
ATOM 600 O O . TYR A 1 77 ? -18.172 7.844 16.670 1.00 97.62 77 TYR A O 1
ATOM 608 N N . SER A 1 78 ? -19.551 7.376 18.389 1.00 96.69 78 SER A N 1
ATOM 609 C CA . SER A 1 78 ? -20.361 8.595 18.254 1.00 96.69 78 SER A CA 1
ATOM 610 C C . SER A 1 78 ? -19.531 9.869 18.456 1.00 96.69 78 SER A C 1
ATOM 612 O O . SER A 1 78 ? -19.670 10.835 17.702 1.00 96.69 78 SER A O 1
ATOM 614 N N . GLU A 1 79 ? -18.592 9.856 19.407 1.00 95.62 79 GLU A N 1
ATOM 615 C CA . GLU A 1 79 ? -17.674 10.968 19.651 1.00 95.62 79 GLU A CA 1
ATOM 616 C C . GLU A 1 79 ? -16.703 11.172 18.487 1.00 95.62 79 GLU A C 1
ATOM 618 O O . GLU A 1 79 ? -16.488 12.309 18.081 1.00 95.62 79 GLU A O 1
ATOM 623 N N . ILE A 1 80 ? -16.146 10.093 17.925 1.00 94.50 80 ILE A N 1
ATOM 624 C CA . ILE A 1 80 ? -15.248 10.137 16.761 1.00 94.50 80 ILE A CA 1
ATOM 625 C C . ILE A 1 80 ? -15.981 10.642 15.510 1.00 94.50 80 ILE A C 1
ATOM 627 O O . ILE A 1 80 ? -15.405 11.374 14.705 1.00 94.50 80 ILE A O 1
ATOM 631 N N . CYS A 1 81 ? -17.243 10.251 15.328 1.00 93.00 81 CYS A N 1
ATOM 632 C CA . CYS A 1 81 ? -18.035 10.671 14.174 1.00 93.00 81 CYS A CA 1
ATOM 633 C C . CYS A 1 81 ? -18.513 12.123 14.274 1.00 93.00 81 CYS A C 1
ATOM 635 O O . CYS A 1 81 ? -18.636 12.784 13.246 1.00 93.00 81 CYS A O 1
ATOM 637 N N . SER A 1 82 ? -18.788 12.617 15.484 1.00 94.00 82 SER A N 1
ATOM 638 C CA . SER A 1 82 ? -19.219 14.004 15.711 1.00 94.00 82 SER A CA 1
ATOM 639 C C . SER A 1 82 ? -18.045 14.976 15.796 1.00 94.00 82 SER A C 1
ATOM 641 O O . SER A 1 82 ? -18.113 16.094 15.293 1.00 94.00 82 SER A O 1
ATOM 643 N N . THR A 1 83 ? -16.944 14.549 16.408 1.00 91.50 83 THR A N 1
ATOM 644 C CA . THR A 1 83 ? -15.760 15.373 16.631 1.00 91.50 83 THR A CA 1
ATOM 645 C C . THR A 1 83 ? -14.529 14.609 16.175 1.00 91.50 83 THR A C 1
ATOM 647 O O . THR A 1 83 ? -14.351 13.440 16.503 1.00 91.50 83 THR A O 1
ATOM 650 N N . ARG A 1 84 ? -13.635 15.256 15.420 1.00 86.25 84 ARG A N 1
ATOM 651 C CA . ARG A 1 84 ? -12.393 14.617 14.969 1.00 86.25 84 ARG A CA 1
ATOM 652 C C . ARG A 1 84 ? -11.478 14.356 16.171 1.00 86.25 84 ARG A C 1
ATOM 654 O O . ARG A 1 84 ? -10.608 15.159 16.504 1.00 86.25 84 ARG A O 1
ATOM 661 N N . LYS A 1 85 ? -11.675 13.219 16.832 1.00 93.25 85 LYS A N 1
ATOM 662 C CA . LYS A 1 85 ? -10.850 12.751 17.948 1.00 93.25 85 LYS A CA 1
ATOM 663 C C . LYS A 1 85 ? -9.566 12.122 17.419 1.00 93.25 85 LYS A C 1
ATOM 665 O O . LYS A 1 85 ? -9.500 11.696 16.263 1.00 93.25 85 LYS A O 1
ATOM 670 N N . ARG A 1 86 ? -8.536 12.064 18.261 1.00 91.12 86 ARG A N 1
ATOM 671 C CA . ARG A 1 86 ? -7.266 11.406 17.940 1.00 91.12 86 ARG A CA 1
ATOM 672 C C . ARG A 1 86 ? -7.233 10.009 18.559 1.00 91.12 86 ARG A C 1
ATOM 674 O O . ARG A 1 86 ? -7.603 9.820 19.716 1.00 91.12 86 ARG A O 1
ATOM 681 N N . SER A 1 87 ? -6.774 9.037 17.788 1.00 92.50 87 SER A N 1
ATOM 682 C CA . SER A 1 87 ? -6.523 7.659 18.210 1.00 92.50 87 SER A CA 1
ATOM 683 C C . SER A 1 87 ? -5.028 7.375 18.167 1.00 92.50 87 SER A C 1
ATOM 685 O O . SER A 1 87 ? -4.345 7.822 17.249 1.00 92.50 87 SER A O 1
ATOM 687 N N . GLY A 1 88 ? -4.514 6.610 19.124 1.00 91.75 88 GLY A N 1
ATOM 688 C CA . GLY A 1 88 ? -3.120 6.180 19.107 1.00 91.75 88 GLY A CA 1
ATOM 689 C C . GLY A 1 88 ? -2.840 5.267 17.914 1.00 91.75 88 GLY A C 1
ATOM 690 O O . GLY A 1 88 ? -3.623 4.357 17.639 1.00 91.75 88 GLY A O 1
ATOM 691 N N . GLN A 1 89 ? -1.712 5.473 17.236 1.00 89.75 89 GLN A N 1
ATOM 692 C CA . GLN A 1 89 ? -1.257 4.608 16.142 1.00 89.75 89 GLN A CA 1
ATOM 693 C C . GLN A 1 89 ? -1.128 3.149 16.597 1.00 89.75 89 GLN A C 1
ATOM 695 O O . GLN A 1 89 ? -1.570 2.248 15.891 1.00 89.75 89 GLN A O 1
ATOM 700 N N . LEU A 1 90 ? -0.646 2.931 17.828 1.00 89.75 90 LEU A N 1
ATOM 701 C CA . LEU A 1 90 ? -0.566 1.607 18.448 1.00 89.75 90 LEU A CA 1
ATOM 702 C C . LEU A 1 90 ? -1.917 0.881 18.473 1.00 89.75 90 LEU A C 1
ATOM 704 O O . LEU A 1 90 ? -1.976 -0.321 18.246 1.00 89.75 90 LEU A O 1
ATOM 708 N N . THR A 1 91 ? -3.015 1.591 18.733 1.00 91.00 91 THR A N 1
ATOM 709 C CA . THR A 1 91 ? -4.336 0.961 18.785 1.00 91.00 91 THR A CA 1
ATOM 710 C C . THR A 1 91 ? -4.787 0.493 17.405 1.00 91.00 91 THR A C 1
ATOM 712 O O . THR A 1 91 ? -5.373 -0.581 17.295 1.00 91.00 91 THR A O 1
ATOM 715 N N . VAL A 1 92 ? -4.484 1.270 16.360 1.00 93.19 92 VAL A N 1
ATOM 716 C CA . VAL A 1 92 ? -4.747 0.885 14.965 1.00 93.19 92 VAL A CA 1
ATOM 717 C C . VAL A 1 92 ? -3.905 -0.333 14.587 1.00 93.19 92 VAL A C 1
ATOM 719 O O . VAL A 1 92 ? -4.449 -1.312 14.084 1.00 93.19 92 VAL A O 1
ATOM 722 N N . PHE A 1 93 ? -2.612 -0.312 14.919 1.00 91.81 93 PHE A N 1
ATOM 723 C CA . PHE A 1 93 ? -1.710 -1.449 14.743 1.00 91.81 93 PHE A CA 1
ATOM 724 C C . PHE A 1 93 ? -2.238 -2.718 15.425 1.00 91.81 93 PHE A C 1
ATOM 726 O O . PHE A 1 93 ? -2.324 -3.761 14.789 1.00 91.81 93 PHE A O 1
ATOM 733 N N . GLN A 1 94 ? -2.675 -2.630 16.685 1.00 92.62 94 GLN A N 1
ATOM 734 C CA . GLN A 1 94 ? -3.243 -3.768 17.418 1.00 92.62 94 GLN A CA 1
ATOM 735 C C . GLN A 1 94 ? -4.461 -4.379 16.713 1.00 92.62 94 GLN A C 1
ATOM 737 O O . GLN A 1 94 ? -4.640 -5.593 16.757 1.00 92.62 94 GLN A O 1
ATOM 742 N N . GLN A 1 95 ? -5.282 -3.570 16.033 1.00 94.56 95 GLN A N 1
ATOM 743 C CA . GLN A 1 95 ? -6.422 -4.097 15.277 1.00 94.56 95 GLN A CA 1
ATOM 744 C C . GLN A 1 95 ? -5.990 -4.782 13.979 1.00 94.56 95 GLN A C 1
ATOM 746 O O . GLN A 1 95 ? -6.595 -5.775 13.581 1.00 94.56 95 GLN A O 1
ATOM 751 N N . ALA A 1 96 ? -4.929 -4.293 13.338 1.00 94.69 96 ALA A N 1
ATOM 752 C CA . ALA A 1 96 ? -4.326 -4.977 12.201 1.00 94.69 96 ALA A CA 1
ATOM 753 C C . ALA A 1 96 ? -3.720 -6.325 12.623 1.00 94.69 96 ALA A C 1
ATOM 755 O O . ALA A 1 96 ? -3.955 -7.335 11.965 1.00 94.69 96 ALA A O 1
ATOM 756 N N . VAL A 1 97 ? -3.020 -6.368 13.760 1.00 93.44 97 VAL A N 1
ATOM 757 C CA . VAL A 1 97 ? -2.503 -7.618 14.338 1.00 93.44 97 VAL A CA 1
ATOM 758 C C . VAL A 1 97 ? -3.645 -8.587 14.634 1.00 93.44 97 VAL A C 1
ATOM 760 O O . VAL A 1 97 ? -3.576 -9.731 14.205 1.00 93.44 97 VAL A O 1
ATOM 763 N N . PHE A 1 98 ? -4.737 -8.121 15.253 1.00 95.81 98 PHE A N 1
ATOM 764 C CA . PHE A 1 98 ? -5.927 -8.945 15.487 1.00 95.81 98 PHE A CA 1
ATOM 765 C C . PHE A 1 98 ? -6.462 -9.585 14.195 1.00 95.81 98 PHE A C 1
ATOM 767 O O . PHE A 1 98 ? -6.676 -10.795 14.159 1.00 95.81 98 PHE A O 1
ATOM 774 N N . ILE A 1 99 ? -6.634 -8.801 13.125 1.00 97.19 99 ILE A N 1
ATOM 775 C CA . ILE A 1 99 ? -7.078 -9.324 11.823 1.00 97.19 99 ILE A CA 1
ATOM 776 C C . ILE A 1 99 ? -6.084 -10.366 11.289 1.00 97.19 99 ILE A C 1
ATOM 778 O O . ILE A 1 99 ? -6.487 -11.449 10.865 1.00 97.19 99 ILE A O 1
ATOM 782 N N . GLY A 1 100 ? -4.785 -10.056 11.331 1.00 95.38 100 GLY A N 1
ATOM 783 C CA . GLY A 1 100 ? -3.734 -10.964 10.876 1.00 95.38 100 GLY A CA 1
ATOM 784 C C . GLY A 1 100 ? -3.712 -12.284 11.648 1.00 95.38 100 GLY A C 1
ATOM 785 O O . GLY A 1 100 ? -3.566 -13.341 11.037 1.00 95.38 100 GLY A O 1
ATOM 786 N N . ASP A 1 101 ? -3.915 -12.236 12.964 1.00 95.00 101 ASP A N 1
ATOM 787 C CA . ASP A 1 101 ? -3.955 -13.407 13.839 1.00 95.00 101 ASP A CA 1
ATOM 788 C C . ASP A 1 101 ? -5.205 -14.261 13.611 1.00 95.00 101 ASP A C 1
ATOM 790 O O . ASP A 1 101 ? -5.113 -15.487 13.614 1.00 95.00 101 ASP A O 1
ATOM 794 N N . GLU A 1 102 ? -6.370 -13.651 13.378 1.00 96.62 102 GLU A N 1
ATOM 795 C CA . GLU A 1 102 ? -7.587 -14.389 13.011 1.00 96.62 102 GLU A CA 1
ATOM 796 C C . GLU A 1 102 ? -7.413 -15.145 11.690 1.00 96.62 102 GLU A C 1
ATOM 798 O O . GLU A 1 102 ? -7.782 -16.316 11.589 1.00 96.62 102 GLU A O 1
ATOM 803 N N . VAL A 1 103 ? -6.787 -14.525 10.687 1.00 96.69 103 VAL A N 1
ATOM 804 C CA . VAL A 1 103 ? -6.472 -15.215 9.429 1.00 96.69 103 VAL A CA 1
ATOM 805 C C . VAL A 1 103 ? -5.421 -16.305 9.645 1.00 96.69 103 VAL A C 1
ATOM 807 O O . VAL A 1 103 ? -5.569 -17.413 9.123 1.00 96.69 103 VAL A O 1
ATOM 810 N N . LYS A 1 104 ? -4.388 -16.037 10.451 1.00 95.31 104 LYS A N 1
ATOM 811 C CA . LYS A 1 104 ? -3.324 -17.001 10.760 1.00 95.31 104 LYS A CA 1
ATOM 812 C C . LYS A 1 104 ? -3.849 -18.242 11.468 1.00 95.31 104 LYS A C 1
ATOM 814 O O . LYS A 1 104 ? -3.395 -19.335 11.152 1.00 95.31 104 LYS A O 1
ATOM 819 N N . LYS A 1 105 ? -4.813 -18.113 12.382 1.00 95.44 105 LYS A N 1
ATOM 820 C CA . LYS A 1 105 ? -5.436 -19.273 13.049 1.00 95.44 105 LYS A CA 1
ATOM 821 C C . LYS A 1 105 ? -6.086 -20.231 12.058 1.00 95.44 105 LYS A C 1
ATOM 823 O O . LYS A 1 105 ? -5.989 -21.436 12.237 1.00 95.44 105 LYS A O 1
ATOM 828 N N . ASN A 1 106 ? -6.713 -19.688 11.017 1.00 95.25 106 ASN A N 1
ATOM 829 C CA . ASN A 1 106 ? -7.455 -20.476 10.037 1.00 95.25 106 ASN A CA 1
ATOM 830 C C . ASN A 1 106 ? -6.583 -20.975 8.875 1.00 95.25 106 ASN A C 1
ATOM 832 O O . ASN A 1 106 ? -6.876 -22.008 8.287 1.00 95.25 106 ASN A O 1
ATOM 836 N N . THR A 1 107 ? -5.512 -20.256 8.527 1.00 95.56 107 THR A N 1
ATOM 837 C CA . THR A 1 107 ? -4.682 -20.560 7.340 1.00 95.56 107 THR A CA 1
ATOM 838 C C . THR A 1 107 ? -3.254 -20.996 7.665 1.00 95.56 107 THR A C 1
ATOM 840 O O . THR A 1 107 ? -2.512 -21.388 6.770 1.00 95.56 107 THR A O 1
ATOM 843 N N . GLY A 1 108 ? -2.823 -20.877 8.921 1.00 94.88 108 GLY A N 1
ATOM 844 C CA . GLY A 1 108 ? -1.438 -21.080 9.353 1.00 94.88 108 GLY A CA 1
ATOM 845 C C . GLY A 1 108 ? -0.485 -19.921 9.029 1.00 94.88 108 GLY A C 1
ATOM 846 O O . GLY A 1 108 ? 0.654 -19.928 9.496 1.00 94.88 108 GLY A O 1
ATOM 847 N N . SER A 1 109 ? -0.920 -18.902 8.277 1.00 92.00 109 SER A N 1
ATOM 848 C CA . SER A 1 109 ? -0.060 -17.807 7.808 1.00 92.00 109 SER A CA 1
ATOM 849 C C . SER A 1 109 ? -0.708 -16.427 7.956 1.00 92.00 109 SER A C 1
ATOM 851 O O . SER A 1 109 ? -1.927 -16.283 7.950 1.00 92.00 109 SER A O 1
ATOM 853 N N . VAL A 1 110 ? 0.113 -15.390 8.125 1.00 91.50 110 VAL A N 1
ATOM 854 C CA . VAL A 1 110 ? -0.367 -14.001 8.194 1.00 91.50 110 VAL A CA 1
ATOM 855 C C . VAL A 1 110 ? -0.547 -13.472 6.764 1.00 91.50 110 VAL A C 1
ATOM 857 O O . VAL A 1 110 ? 0.373 -13.640 5.961 1.00 91.50 110 VAL A O 1
ATOM 860 N N . PRO A 1 111 ? -1.670 -12.809 6.429 1.00 91.88 111 PRO A N 1
ATOM 861 C CA . PRO A 1 111 ? -1.994 -12.390 5.064 1.00 91.88 111 PRO A CA 1
ATOM 862 C C . PRO A 1 111 ? -1.186 -11.163 4.629 1.00 91.88 111 PRO A C 1
ATOM 864 O O . PRO A 1 111 ? -1.668 -10.037 4.550 1.00 91.88 111 PRO A O 1
ATOM 867 N N . ILE A 1 112 ? 0.092 -11.381 4.345 1.00 87.81 112 ILE A N 1
ATOM 868 C CA . ILE A 1 112 ? 1.044 -10.319 4.026 1.00 87.81 112 ILE A CA 1
ATOM 869 C C . ILE A 1 112 ? 0.781 -9.622 2.683 1.00 87.81 112 ILE A C 1
ATOM 871 O O . ILE A 1 112 ? 1.216 -8.487 2.498 1.00 87.81 112 ILE A O 1
ATOM 875 N N . LEU A 1 113 ? 0.092 -10.288 1.756 1.00 84.00 113 LEU A N 1
ATOM 876 C CA . LEU A 1 113 ? -0.284 -9.740 0.449 1.00 84.00 113 LEU A CA 1
ATOM 877 C C . LEU A 1 113 ? -1.651 -9.037 0.474 1.00 84.00 113 LEU A C 1
ATOM 879 O O . LEU A 1 113 ? -2.079 -8.507 -0.545 1.00 84.00 113 LEU A O 1
ATOM 883 N N . GLY A 1 114 ? -2.303 -8.990 1.641 1.00 89.62 114 GLY A N 1
ATOM 884 C CA . GLY A 1 114 ? -3.667 -8.497 1.794 1.00 89.62 114 GLY A CA 1
ATOM 885 C C . GLY A 1 114 ? -4.687 -9.611 2.003 1.00 89.62 114 GLY A C 1
ATOM 886 O O . GLY A 1 114 ? -4.368 -10.801 1.970 1.00 89.62 114 GLY A O 1
ATOM 887 N N . LEU A 1 115 ? -5.928 -9.201 2.274 1.00 92.56 115 LEU A N 1
ATOM 888 C CA . LEU A 1 115 ? -7.038 -10.105 2.606 1.00 92.56 115 LEU A CA 1
ATOM 889 C C . LEU A 1 115 ? -7.737 -10.694 1.374 1.00 92.56 115 LEU A C 1
ATOM 891 O O . LEU A 1 115 ? -8.560 -11.585 1.514 1.00 92.56 115 LEU A O 1
ATOM 895 N N . ASP A 1 116 ? -7.421 -10.216 0.180 1.00 87.56 116 ASP A N 1
ATOM 896 C CA . ASP A 1 116 ? -7.906 -10.734 -1.103 1.00 87.56 116 ASP A CA 1
ATOM 897 C C . ASP A 1 116 ? -7.287 -12.093 -1.480 1.00 87.56 116 ASP A C 1
ATOM 899 O O . ASP A 1 116 ? -7.893 -12.869 -2.213 1.00 87.56 116 ASP A O 1
ATOM 903 N N . THR A 1 117 ? -6.101 -12.402 -0.951 1.00 87.50 117 THR A N 1
ATOM 904 C CA . THR A 1 117 ? -5.376 -13.658 -1.222 1.00 87.50 117 THR A CA 1
ATOM 905 C C . THR A 1 117 ? -5.780 -14.834 -0.330 1.00 87.50 117 THR A C 1
ATOM 907 O O . THR A 1 117 ? -5.287 -15.949 -0.515 1.00 87.50 117 THR A O 1
ATOM 910 N N . ILE A 1 118 ? -6.648 -14.613 0.659 1.00 94.06 118 ILE A N 1
ATOM 911 C CA . ILE A 1 118 ? -6.978 -15.635 1.660 1.00 94.06 118 ILE A CA 1
ATOM 912 C C . ILE A 1 118 ? -8.137 -16.525 1.182 1.00 94.06 118 ILE A C 1
ATOM 914 O O . ILE A 1 118 ? -8.978 -16.073 0.403 1.00 94.06 118 ILE A O 1
ATOM 918 N N . PRO A 1 119 ? -8.238 -17.782 1.661 1.00 96.06 119 PRO A N 1
ATOM 919 C CA . PRO A 1 119 ? -9.367 -18.647 1.334 1.00 96.06 119 PRO A CA 1
ATOM 920 C C . PRO A 1 119 ? -10.711 -17.994 1.677 1.00 96.06 119 PRO A C 1
ATOM 922 O O . PRO A 1 119 ? -10.866 -17.406 2.751 1.00 96.06 119 PRO A O 1
ATOM 925 N N . LEU A 1 120 ? -11.692 -18.142 0.781 1.00 92.50 120 LEU A N 1
ATOM 926 C CA . LEU A 1 120 ? -12.997 -17.479 0.879 1.00 92.50 120 LEU A CA 1
ATOM 927 C C . LEU A 1 120 ? -13.715 -17.755 2.210 1.00 92.50 120 LEU A C 1
ATOM 929 O O . LEU A 1 120 ? -14.304 -16.842 2.778 1.00 92.50 120 LEU A O 1
ATOM 933 N N . GLU A 1 121 ? -13.632 -18.981 2.724 1.00 95.88 121 GLU A N 1
ATOM 934 C CA . GLU A 1 121 ? -14.246 -19.370 4.000 1.00 95.88 121 GLU A CA 1
ATOM 935 C C . GLU A 1 121 ? -13.634 -18.608 5.187 1.00 95.88 121 GLU A C 1
ATOM 937 O O . GLU A 1 121 ? -14.350 -18.016 5.993 1.00 95.88 121 GLU A O 1
ATOM 942 N N . THR A 1 122 ? -12.299 -18.529 5.257 1.00 96.12 122 THR A N 1
ATOM 943 C CA . THR A 1 122 ? -11.593 -17.734 6.274 1.00 96.12 122 THR A CA 1
ATOM 944 C C . THR A 1 122 ? -11.981 -16.261 6.196 1.00 96.12 122 THR A C 1
ATOM 946 O O . THR A 1 122 ? -12.200 -15.617 7.224 1.00 96.12 122 THR A O 1
ATOM 949 N N . TRP A 1 123 ? -12.063 -15.725 4.976 1.00 95.31 123 TRP A N 1
ATOM 950 C CA . TRP A 1 123 ? -12.470 -14.346 4.739 1.00 95.31 123 TRP A CA 1
ATOM 951 C C . TRP A 1 123 ? -13.891 -14.064 5.223 1.00 95.31 123 TRP A C 1
ATOM 953 O O . TRP A 1 123 ? -14.104 -13.095 5.952 1.00 95.31 123 TRP A O 1
ATOM 963 N N . GLN A 1 124 ? -14.847 -14.920 4.854 1.00 95.38 124 GLN A N 1
ATOM 964 C CA . GLN A 1 124 ? -16.248 -14.798 5.253 1.00 95.38 124 GLN A CA 1
ATOM 965 C C . GLN A 1 124 ? -16.392 -14.846 6.775 1.00 95.38 124 GLN A C 1
ATOM 967 O O . GLN A 1 124 ? -16.971 -13.927 7.347 1.00 95.38 124 GLN A O 1
ATOM 972 N N . ASN A 1 125 ? -15.765 -15.821 7.438 1.00 97.00 125 ASN A N 1
ATOM 973 C CA . ASN A 1 125 ? -15.809 -15.953 8.897 1.00 97.00 125 ASN A CA 1
ATOM 974 C C . ASN A 1 125 ? -15.250 -14.712 9.617 1.00 97.00 125 ASN A C 1
ATOM 976 O O . ASN A 1 125 ? -15.846 -14.209 10.574 1.00 97.00 125 ASN A O 1
ATOM 980 N N . LEU A 1 126 ? -14.113 -14.183 9.149 1.00 97.81 126 LEU A N 1
ATOM 981 C CA . LEU A 1 126 ? -13.529 -12.951 9.686 1.00 97.81 126 LEU A CA 1
ATOM 982 C C . LEU A 1 126 ? -14.470 -11.755 9.486 1.00 97.81 126 LEU A C 1
ATOM 984 O O . LEU A 1 126 ? -14.699 -10.976 10.416 1.00 97.81 126 LEU A O 1
ATOM 988 N N . PHE A 1 127 ? -14.990 -11.593 8.269 1.00 98.06 127 PHE A N 1
ATOM 989 C CA . PHE A 1 127 ? -15.849 -10.472 7.917 1.00 98.06 127 PHE A CA 1
ATOM 990 C C . PHE A 1 127 ? -17.163 -10.504 8.703 1.00 98.06 127 PHE A C 1
ATOM 992 O O . PHE A 1 127 ? -17.540 -9.485 9.273 1.00 98.06 127 PHE A O 1
ATOM 999 N N . GLU A 1 128 ? -17.815 -11.662 8.820 1.00 97.88 128 GLU A N 1
ATOM 1000 C CA . GLU A 1 128 ? -19.036 -11.844 9.613 1.00 97.88 128 GLU A CA 1
ATOM 1001 C C . GLU A 1 128 ? -18.817 -11.492 11.086 1.00 97.88 128 GLU A C 1
ATOM 1003 O O . GLU A 1 128 ? -19.623 -10.774 11.679 1.00 97.88 128 GLU A O 1
ATOM 1008 N N . LYS A 1 129 ? -17.687 -11.906 11.671 1.00 98.19 129 LYS A N 1
ATOM 1009 C CA . LYS A 1 129 ? -17.324 -11.568 13.055 1.00 98.19 129 LYS A CA 1
ATOM 1010 C C . LYS A 1 129 ? -17.165 -10.059 13.266 1.00 98.19 129 LYS A C 1
ATOM 1012 O O . LYS A 1 129 ? -17.647 -9.508 14.264 1.00 98.19 129 LYS A O 1
ATOM 1017 N N . ILE A 1 130 ? -16.504 -9.377 12.331 1.00 98.31 130 ILE A N 1
ATOM 1018 C CA . ILE A 1 130 ? -16.327 -7.919 12.372 1.00 98.31 130 ILE A CA 1
ATOM 1019 C C . ILE A 1 130 ? -17.661 -7.208 12.113 1.00 98.31 130 ILE A C 1
ATOM 1021 O O . ILE A 1 130 ? -17.984 -6.265 12.830 1.00 98.31 130 ILE A O 1
ATOM 1025 N N . GLN A 1 131 ? -18.472 -7.678 11.166 1.00 98.31 131 GLN A N 1
ATOM 1026 C CA . GLN A 1 131 ? -19.791 -7.124 10.854 1.00 98.31 131 GLN A CA 1
ATOM 1027 C C . GLN A 1 131 ? -20.762 -7.263 12.033 1.00 98.31 131 GLN A C 1
ATOM 1029 O O . GLN A 1 131 ? -21.457 -6.304 12.372 1.00 98.31 131 GLN A O 1
ATOM 1034 N N . ALA A 1 132 ? -20.788 -8.421 12.697 1.00 98.06 132 ALA A N 1
ATOM 1035 C CA . ALA A 1 132 ? -21.595 -8.644 13.893 1.00 98.06 132 ALA A CA 1
ATOM 1036 C C . ALA A 1 132 ? -21.191 -7.675 15.014 1.00 98.06 132 ALA A C 1
ATOM 1038 O O . ALA A 1 132 ? -22.043 -7.021 15.614 1.00 98.06 132 ALA A O 1
ATOM 1039 N N . SER A 1 133 ? -19.884 -7.500 15.231 1.00 98.44 133 SER A N 1
ATOM 1040 C CA . SER A 1 133 ? -19.352 -6.541 16.208 1.00 98.44 133 SER A CA 1
ATOM 1041 C C . SER A 1 133 ? -19.666 -5.088 15.825 1.00 98.44 133 SER A C 1
ATOM 1043 O O . SER A 1 133 ? -20.052 -4.294 16.680 1.00 98.44 133 SER A O 1
ATOM 1045 N N . GLY A 1 134 ? -19.563 -4.740 14.540 1.00 98.19 134 GLY A N 1
ATOM 1046 C CA . GLY A 1 134 ? -19.930 -3.427 14.008 1.00 98.19 134 GLY A CA 1
ATOM 1047 C C . GLY A 1 134 ? -21.409 -3.114 14.222 1.00 98.19 134 GLY A C 1
ATOM 1048 O O . GLY A 1 134 ? -21.737 -2.031 14.692 1.00 98.19 134 GLY A O 1
ATOM 1049 N N . SER A 1 135 ? -22.289 -4.095 14.016 1.00 98.25 135 SER A N 1
ATOM 1050 C CA . SER A 1 135 ? -23.742 -3.943 14.187 1.00 98.25 135 SER A CA 1
ATOM 1051 C C . SER A 1 135 ? -24.154 -3.697 15.648 1.00 98.25 135 SER A C 1
ATOM 1053 O O . SER A 1 135 ? -25.198 -3.104 15.908 1.00 98.25 135 SER A O 1
ATOM 1055 N N . LEU A 1 136 ? -23.328 -4.108 16.621 1.00 98.19 136 LEU A N 1
ATOM 1056 C CA . LEU A 1 136 ? -23.518 -3.764 18.038 1.00 98.19 136 LEU A CA 1
ATOM 1057 C C . LEU A 1 136 ? -23.143 -2.305 18.353 1.00 98.19 136 LEU A C 1
ATOM 1059 O O . LEU A 1 136 ? -23.575 -1.770 19.384 1.00 98.19 136 LEU A O 1
ATOM 1063 N N . ILE A 1 137 ? -22.324 -1.682 17.501 1.00 98.25 137 ILE A N 1
ATOM 1064 C CA . ILE A 1 137 ? -21.831 -0.309 17.639 1.00 98.25 137 ILE A CA 1
ATOM 1065 C C . ILE A 1 137 ? -22.739 0.663 16.873 1.00 98.25 137 ILE A C 1
ATOM 1067 O O . ILE A 1 137 ? -23.219 1.639 17.443 1.00 98.25 137 ILE A O 1
ATOM 1071 N N . ASP A 1 138 ? -22.982 0.392 15.597 1.00 98.25 138 ASP A N 1
ATOM 1072 C CA . ASP A 1 138 ? -23.793 1.213 14.703 1.00 98.25 138 ASP A CA 1
ATOM 1073 C C . ASP A 1 138 ? -24.499 0.287 13.705 1.00 98.25 138 ASP A C 1
ATOM 1075 O O . ASP A 1 138 ? -23.855 -0.384 12.900 1.00 98.25 138 ASP A O 1
ATOM 1079 N N . ASN A 1 139 ? -25.826 0.222 13.792 1.00 97.06 139 ASN A N 1
ATOM 1080 C CA . ASN A 1 139 ? -26.667 -0.607 12.933 1.00 97.06 139 ASN A CA 1
ATOM 1081 C C . ASN A 1 139 ? -27.070 0.091 11.622 1.00 97.06 139 ASN A C 1
ATOM 1083 O O . ASN A 1 139 ? -27.631 -0.562 10.745 1.00 97.06 139 ASN A O 1
ATOM 1087 N N . GLU A 1 140 ? -26.804 1.391 11.476 1.00 97.75 140 GLU A N 1
ATOM 1088 C CA . GLU A 1 140 ? -27.090 2.145 10.251 1.00 97.75 140 GLU A CA 1
ATOM 1089 C C . GLU A 1 140 ? -25.960 1.993 9.227 1.00 97.75 140 GLU A C 1
ATOM 1091 O O . GLU A 1 140 ? -26.181 2.050 8.015 1.00 97.75 140 GLU A O 1
ATOM 1096 N N . GLN A 1 141 ? -24.728 1.796 9.701 1.00 97.38 141 GLN A N 1
ATOM 1097 C CA . GLN A 1 141 ? -23.562 1.641 8.841 1.00 97.38 141 GLN A CA 1
ATOM 1098 C C . GLN A 1 141 ? -23.344 0.184 8.434 1.00 97.38 141 GLN A C 1
ATOM 1100 O O . GLN A 1 141 ? -22.901 -0.661 9.209 1.00 97.38 141 GLN A O 1
ATOM 1105 N N . ILE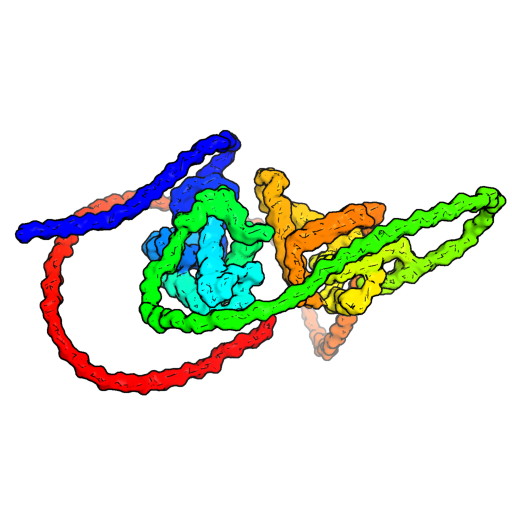 A 1 142 ? -23.587 -0.087 7.155 1.00 96.75 142 ILE A N 1
ATOM 1106 C CA . ILE A 1 142 ? -23.326 -1.386 6.536 1.00 96.75 142 ILE A CA 1
ATOM 1107 C C . ILE A 1 142 ? -21.864 -1.422 6.074 1.00 96.75 142 ILE A C 1
ATOM 1109 O O . ILE A 1 142 ? -21.468 -0.636 5.202 1.00 96.75 142 ILE A O 1
ATOM 1113 N N . LEU A 1 143 ? -21.055 -2.323 6.644 1.00 98.06 143 LEU A N 1
ATOM 1114 C CA . LEU A 1 143 ? -19.718 -2.584 6.116 1.00 98.06 143 LEU A CA 1
ATOM 1115 C C . LEU A 1 143 ? -19.847 -3.472 4.883 1.00 98.06 143 LEU A C 1
ATOM 1117 O O . LEU A 1 143 ? -20.654 -4.395 4.831 1.00 98.06 143 LEU A O 1
ATOM 1121 N N . GLU A 1 144 ? -19.040 -3.184 3.874 1.00 97.06 144 GLU A N 1
ATOM 1122 C CA . GLU A 1 144 ? -18.867 -4.045 2.715 1.00 97.06 144 GLU A CA 1
ATOM 1123 C C . GLU A 1 144 ? -17.516 -4.768 2.837 1.00 97.06 144 GLU A C 1
ATOM 1125 O O . GLU A 1 144 ? -16.577 -4.217 3.421 1.00 97.06 144 GLU A O 1
ATOM 1130 N N . PRO A 1 145 ? -17.349 -5.960 2.237 1.00 95.19 145 PRO A N 1
ATOM 1131 C CA . PRO A 1 145 ? -16.082 -6.694 2.270 1.00 95.19 145 PRO A CA 1
ATOM 1132 C C . PRO A 1 145 ? -14.869 -5.834 1.866 1.00 95.19 145 PRO A C 1
ATOM 1134 O O . PRO A 1 145 ? -13.841 -5.831 2.544 1.00 95.19 145 PRO A O 1
ATOM 1137 N N . LYS A 1 146 ? -15.016 -5.016 0.815 1.00 92.88 146 LYS A N 1
ATOM 1138 C CA . LYS A 1 146 ? -13.968 -4.101 0.332 1.00 92.88 146 LYS A CA 1
ATOM 1139 C C . LYS A 1 146 ? -13.496 -3.098 1.395 1.00 92.88 146 LYS A C 1
ATOM 1141 O O . LYS A 1 146 ? -12.329 -2.723 1.394 1.00 92.88 146 LYS A O 1
ATOM 1146 N N . ASP A 1 147 ? -14.369 -2.681 2.317 1.00 96.50 147 ASP A N 1
ATOM 1147 C CA . ASP A 1 147 ? -14.021 -1.707 3.356 1.00 96.50 147 ASP A CA 1
ATOM 1148 C C . ASP A 1 147 ? -12.993 -2.292 4.332 1.00 96.50 147 ASP A C 1
ATOM 1150 O O . ASP A 1 147 ? -12.038 -1.612 4.715 1.00 96.50 147 ASP A O 1
ATOM 1154 N N . LEU A 1 148 ? -13.156 -3.571 4.688 1.00 97.12 148 LEU A N 1
ATOM 1155 C CA . LEU A 1 148 ? -12.226 -4.300 5.547 1.00 97.12 148 LEU A CA 1
ATOM 1156 C C . LEU A 1 148 ? -10.905 -4.602 4.826 1.00 97.12 148 LEU A C 1
ATOM 1158 O O . LEU A 1 148 ? -9.841 -4.426 5.421 1.00 97.12 148 LEU A O 1
ATOM 1162 N N . VAL A 1 149 ? -10.962 -4.973 3.541 1.00 93.31 149 VAL A N 1
ATOM 1163 C CA . VAL A 1 149 ? -9.766 -5.155 2.698 1.00 93.31 149 VAL A CA 1
ATOM 1164 C C . VAL A 1 149 ? -8.936 -3.868 2.666 1.00 93.31 149 VAL A C 1
ATOM 1166 O O . VAL A 1 149 ? -7.755 -3.889 3.009 1.00 93.31 149 VAL A O 1
ATOM 1169 N N . TYR A 1 150 ? -9.554 -2.727 2.343 1.00 93.12 150 TYR A N 1
ATOM 1170 C CA . TYR A 1 150 ? -8.856 -1.439 2.300 1.00 93.12 150 TYR A CA 1
ATOM 1171 C C . TYR A 1 150 ? -8.337 -0.995 3.665 1.00 93.12 150 TYR A C 1
ATOM 1173 O O . TYR A 1 150 ? -7.232 -0.469 3.755 1.00 93.12 150 TYR A O 1
ATOM 1181 N N . PHE A 1 151 ? -9.102 -1.216 4.737 1.00 96.12 151 PHE A N 1
ATOM 1182 C CA . PHE A 1 151 ? -8.630 -0.922 6.088 1.00 96.12 151 PHE A CA 1
ATOM 1183 C C . PHE A 1 151 ? -7.357 -1.709 6.427 1.00 96.12 151 PHE A C 1
ATOM 1185 O O . PHE A 1 151 ? -6.402 -1.142 6.959 1.00 96.12 151 PHE A O 1
ATOM 1192 N N . TYR A 1 152 ? -7.324 -3.004 6.108 1.00 95.94 152 TYR A N 1
ATOM 1193 C CA . TYR A 1 152 ? -6.164 -3.839 6.393 1.00 95.94 152 TYR A CA 1
ATOM 1194 C C . TYR A 1 152 ? -4.963 -3.495 5.511 1.00 95.94 152 TYR A C 1
ATOM 1196 O O . TYR A 1 152 ? -3.846 -3.428 6.019 1.00 95.94 152 TYR A O 1
ATOM 1204 N N . TYR A 1 153 ? -5.181 -3.194 4.228 1.00 91.12 153 TYR A N 1
ATOM 1205 C CA . TYR A 1 153 ? -4.121 -2.702 3.346 1.00 91.12 153 TYR A CA 1
ATOM 1206 C C . TYR A 1 153 ? -3.503 -1.401 3.841 1.00 91.12 153 TYR A C 1
ATOM 1208 O O . TYR A 1 153 ? -2.280 -1.308 3.901 1.00 91.12 153 TYR A O 1
ATOM 1216 N N . ASP A 1 154 ? -4.316 -0.430 4.265 1.00 87.00 154 ASP A N 1
ATOM 1217 C CA . ASP A 1 154 ? -3.801 0.799 4.873 1.00 87.00 154 ASP A CA 1
ATOM 1218 C C . ASP A 1 154 ? -2.913 0.476 6.083 1.00 87.00 154 ASP A C 1
ATOM 1220 O O . ASP A 1 154 ? -1.870 1.095 6.283 1.00 87.00 154 ASP A O 1
ATOM 1224 N N . CYS A 1 155 ? -3.301 -0.509 6.898 1.00 92.19 155 CYS A N 1
ATOM 1225 C CA . CYS A 1 155 ? -2.503 -0.926 8.045 1.00 92.19 155 CYS A CA 1
ATOM 1226 C C . CYS A 1 155 ? -1.207 -1.637 7.636 1.00 92.19 155 CYS A C 1
ATOM 1228 O O . CYS A 1 155 ? -0.176 -1.393 8.255 1.00 92.19 155 CYS A O 1
ATOM 1230 N N . LEU A 1 156 ? -1.235 -2.487 6.607 1.00 86.75 156 LEU A N 1
ATOM 1231 C CA . LEU A 1 156 ? -0.033 -3.117 6.058 1.00 86.75 156 LEU A CA 1
ATOM 1232 C C . LEU A 1 156 ? 0.948 -2.058 5.551 1.00 86.75 156 LEU A C 1
ATOM 1234 O O . LEU A 1 156 ? 2.122 -2.106 5.895 1.00 86.75 156 LEU A O 1
ATOM 1238 N N . VAL A 1 157 ? 0.460 -1.078 4.792 1.00 80.56 157 VAL A N 1
ATOM 1239 C CA . VAL A 1 157 ? 1.269 0.027 4.260 1.00 80.56 157 VAL A CA 1
ATOM 1240 C C . VAL A 1 157 ? 1.919 0.829 5.386 1.00 80.56 157 VAL A C 1
ATOM 1242 O O . VAL A 1 157 ? 3.101 1.152 5.313 1.00 80.56 157 VAL A O 1
ATOM 1245 N N . ILE A 1 158 ? 1.161 1.132 6.443 1.00 81.25 158 ILE A N 1
ATOM 1246 C CA . ILE A 1 158 ? 1.637 1.996 7.528 1.00 81.25 158 ILE A CA 1
ATOM 1247 C C . ILE A 1 158 ? 2.526 1.247 8.522 1.00 81.25 158 ILE A C 1
ATOM 1249 O O . ILE A 1 158 ? 3.436 1.851 9.071 1.00 81.25 158 ILE A O 1
ATOM 1253 N N . PHE A 1 159 ? 2.260 -0.024 8.816 1.00 82.19 159 PHE A N 1
ATOM 1254 C CA . PHE A 1 159 ? 2.873 -0.692 9.969 1.00 82.19 159 PHE A CA 1
ATOM 1255 C C . PHE A 1 159 ? 3.697 -1.933 9.631 1.00 82.19 159 PHE A C 1
ATOM 1257 O O . PHE A 1 159 ? 4.303 -2.529 10.523 1.00 82.19 159 PHE A O 1
ATOM 1264 N N . ARG A 1 160 ? 3.732 -2.376 8.375 1.00 77.19 160 ARG A N 1
ATOM 1265 C CA . ARG A 1 160 ? 4.551 -3.532 8.021 1.00 77.19 160 ARG A CA 1
ATOM 1266 C C . ARG A 1 160 ? 5.967 -3.089 7.676 1.00 77.19 160 ARG A C 1
ATOM 1268 O O . ARG A 1 160 ? 6.188 -2.379 6.700 1.00 77.19 160 ARG A O 1
ATOM 1275 N N . GLY A 1 161 ? 6.937 -3.572 8.448 1.00 68.94 161 GLY A N 1
ATOM 1276 C CA . GLY A 1 161 ? 8.349 -3.475 8.092 1.00 68.94 161 GLY A CA 1
ATOM 1277 C C . GLY A 1 161 ? 8.845 -4.695 7.309 1.00 68.94 161 GLY A C 1
ATOM 1278 O O . GLY A 1 161 ? 8.113 -5.662 7.081 1.00 68.94 161 GLY A O 1
ATOM 1279 N N . SER A 1 162 ? 10.127 -4.680 6.938 1.00 45.19 162 SER A N 1
ATOM 1280 C CA . SER A 1 162 ? 10.807 -5.804 6.272 1.00 45.19 162 SER A CA 1
ATOM 1281 C C . SER A 1 162 ? 10.826 -7.088 7.112 1.00 45.19 162 SER A C 1
ATOM 1283 O O . SER A 1 162 ? 10.856 -8.178 6.556 1.00 45.19 162 SER A O 1
ATOM 1285 N N . GLU A 1 163 ? 10.753 -6.963 8.439 1.00 65.38 163 GLU A N 1
ATOM 1286 C CA . GLU A 1 163 ? 10.685 -8.081 9.396 1.00 65.38 163 GLU A CA 1
ATOM 1287 C C . GLU A 1 163 ? 9.234 -8.458 9.768 1.00 65.38 163 GLU A C 1
ATOM 1289 O O . GLU A 1 163 ? 8.983 -9.135 10.759 1.00 65.38 163 GLU A O 1
ATOM 1294 N N . GLY A 1 164 ? 8.237 -7.988 9.009 1.00 73.06 164 GLY A N 1
ATOM 1295 C CA . GLY A 1 164 ? 6.825 -8.179 9.343 1.00 73.06 164 GLY A CA 1
ATOM 1296 C C . GLY A 1 164 ? 6.338 -7.207 10.423 1.00 73.06 164 GLY A C 1
ATOM 1297 O O . GLY A 1 164 ? 6.717 -6.035 10.431 1.00 73.06 164 GLY A O 1
ATOM 1298 N N . TRP A 1 165 ? 5.457 -7.678 11.311 1.00 74.00 165 TRP A N 1
ATOM 1299 C CA . TRP A 1 165 ? 4.871 -6.869 12.395 1.00 74.00 165 TRP A CA 1
ATOM 1300 C C . TRP A 1 165 ? 5.798 -6.737 13.621 1.00 74.00 165 TRP A C 1
ATOM 1302 O O . TRP A 1 165 ? 5.496 -5.987 14.550 1.00 74.00 165 TRP A O 1
ATOM 1312 N N . GLU A 1 166 ? 6.933 -7.447 13.628 1.00 68.50 166 GLU A N 1
ATOM 1313 C CA . GLU A 1 166 ? 7.796 -7.637 14.803 1.00 68.50 166 GLU A CA 1
ATOM 1314 C C . GLU A 1 166 ? 8.507 -6.358 15.274 1.00 68.50 166 GLU A C 1
ATOM 1316 O O . GLU A 1 166 ? 8.784 -6.192 16.466 1.00 68.50 166 GLU A O 1
ATOM 1321 N N . ILE A 1 167 ? 8.770 -5.423 14.357 1.00 67.62 167 ILE A N 1
ATOM 1322 C CA . ILE A 1 167 ? 9.416 -4.138 14.670 1.00 67.62 167 ILE A CA 1
ATOM 1323 C C . ILE A 1 167 ? 8.521 -3.310 15.599 1.00 67.62 167 ILE A C 1
ATOM 1325 O O . ILE A 1 167 ? 8.970 -2.828 16.637 1.00 67.62 167 ILE A O 1
ATOM 1329 N N . TYR A 1 168 ? 7.226 -3.236 15.293 1.00 67.06 168 TYR A N 1
ATOM 1330 C CA . TYR A 1 168 ? 6.270 -2.456 16.076 1.00 67.06 168 TYR A CA 1
ATOM 1331 C C . TYR A 1 168 ? 5.991 -3.072 17.447 1.00 67.06 168 TYR A C 1
ATOM 1333 O O . TYR A 1 168 ? 5.820 -2.346 18.426 1.00 67.06 168 TYR A O 1
ATOM 1341 N N . THR A 1 169 ? 5.998 -4.401 17.566 1.00 70.06 169 THR A N 1
ATOM 1342 C CA . THR A 1 169 ? 5.893 -5.039 18.886 1.00 70.06 169 THR A CA 1
ATOM 1343 C C . THR A 1 169 ? 7.070 -4.680 19.794 1.00 70.06 169 THR A C 1
ATOM 1345 O O . THR A 1 169 ? 6.856 -4.435 20.981 1.00 70.06 169 THR A O 1
ATOM 1348 N N . LYS A 1 170 ? 8.288 -4.566 19.238 1.00 75.69 170 LYS A N 1
ATOM 1349 C CA . LYS A 1 170 ? 9.491 -4.174 19.990 1.00 75.69 170 LYS A CA 1
ATOM 1350 C C . LYS A 1 170 ? 9.467 -2.693 20.375 1.00 75.69 170 LYS A C 1
ATOM 1352 O O . LYS A 1 170 ? 9.720 -2.369 21.530 1.00 75.69 170 LYS A O 1
ATOM 1357 N N . GLU A 1 171 ? 9.133 -1.801 19.441 1.00 70.31 171 GLU A N 1
ATOM 1358 C CA . GLU A 1 171 ? 9.162 -0.348 19.678 1.00 70.31 171 GLU A CA 1
ATOM 1359 C C . GLU A 1 171 ? 8.093 0.131 20.664 1.00 70.31 171 GLU A C 1
ATOM 1361 O O . GLU A 1 171 ? 8.349 1.011 21.483 1.00 70.31 171 GLU A O 1
ATOM 1366 N N . PHE A 1 172 ? 6.896 -0.454 20.619 1.00 68.12 172 PHE A N 1
ATOM 1367 C CA . PHE A 1 172 ? 5.788 -0.017 21.470 1.00 68.12 172 PHE A CA 1
ATOM 1368 C C . PHE A 1 172 ? 5.713 -0.751 22.812 1.00 68.12 172 PHE A C 1
ATOM 1370 O O . PHE A 1 172 ? 4.750 -0.548 23.555 1.00 68.12 172 PHE A O 1
ATOM 1377 N N . GLY A 1 173 ? 6.699 -1.604 23.124 1.00 62.53 173 GLY A N 1
ATOM 1378 C CA . GLY A 1 173 ? 6.734 -2.368 24.373 1.00 62.53 173 GLY A CA 1
ATOM 1379 C C . GLY A 1 173 ? 5.487 -3.231 24.575 1.00 62.53 173 GLY A C 1
ATOM 1380 O O . GLY A 1 173 ? 5.087 -3.494 25.709 1.00 62.53 173 GLY A O 1
ATOM 1381 N N . CYS A 1 174 ? 4.826 -3.631 23.483 1.00 58.75 174 CYS A N 1
ATOM 1382 C CA . CYS A 1 174 ? 3.778 -4.637 23.551 1.00 58.75 174 CYS A CA 1
ATOM 1383 C C . CYS A 1 174 ? 4.487 -5.974 23.720 1.00 58.75 174 CYS A C 1
ATOM 1385 O O . CYS A 1 174 ? 4.815 -6.632 22.734 1.00 58.75 174 CYS A O 1
ATOM 1387 N N . ASP A 1 175 ? 4.742 -6.353 24.974 1.00 55.47 175 ASP A N 1
ATOM 1388 C CA . ASP A 1 175 ? 5.148 -7.713 25.300 1.00 55.47 175 ASP A CA 1
ATOM 1389 C C . ASP A 1 175 ? 4.182 -8.660 24.584 1.00 55.47 175 ASP A C 1
ATOM 1391 O O . ASP A 1 175 ? 2.974 -8.623 24.824 1.00 55.47 175 ASP A O 1
ATOM 1395 N N . ALA A 1 176 ? 4.701 -9.503 23.689 1.00 50.81 176 ALA A N 1
ATOM 1396 C CA . ALA A 1 176 ? 3.891 -10.448 22.919 1.00 50.81 176 ALA A CA 1
ATOM 1397 C C . ALA A 1 176 ? 3.041 -11.367 23.826 1.00 50.81 176 ALA A C 1
ATOM 1399 O O . ALA A 1 176 ? 2.024 -11.901 23.396 1.00 50.81 176 ALA A O 1
ATOM 1400 N N . ALA A 1 177 ? 3.425 -11.499 25.102 1.00 47.12 177 ALA A N 1
ATOM 1401 C CA . ALA A 1 177 ? 2.695 -12.219 26.142 1.00 47.12 177 ALA A CA 1
ATOM 1402 C C . ALA A 1 177 ? 1.447 -11.487 26.689 1.00 47.12 177 ALA A C 1
ATOM 1404 O O . ALA A 1 177 ? 0.617 -12.120 27.336 1.00 47.12 177 ALA A O 1
ATOM 1405 N N . ALA A 1 178 ? 1.308 -10.176 26.465 1.00 44.59 178 ALA A N 1
ATOM 1406 C CA . ALA A 1 178 ? 0.197 -9.357 26.962 1.00 44.59 178 ALA A CA 1
ATOM 1407 C C . ALA A 1 178 ? -0.919 -9.131 25.926 1.00 44.59 178 ALA A C 1
ATOM 1409 O O . ALA A 1 178 ? -1.941 -8.520 26.251 1.00 44.59 178 ALA A O 1
ATOM 1410 N N . LEU A 1 179 ? -0.750 -9.614 24.691 1.00 51.94 179 LEU A N 1
ATOM 1411 C CA . LEU A 1 179 ? -1.858 -9.682 23.742 1.00 51.94 179 LEU A CA 1
ATOM 1412 C C . LEU A 1 179 ? -2.835 -10.771 24.209 1.00 51.94 179 LEU A C 1
ATOM 1414 O O . LEU A 1 179 ? -2.388 -11.842 24.629 1.00 51.94 179 LEU A O 1
ATOM 1418 N N . PRO A 1 180 ? -4.157 -10.515 24.188 1.00 42.78 180 PRO A N 1
ATOM 1419 C CA . PRO A 1 180 ? -5.142 -11.473 24.666 1.00 42.78 180 PRO A CA 1
ATOM 1420 C C . PRO A 1 180 ? -5.014 -12.771 23.869 1.00 42.78 180 PRO A C 1
ATOM 1422 O O . PRO A 1 180 ? -5.355 -12.836 22.688 1.00 42.78 180 PRO A O 1
ATOM 1425 N N . SER A 1 181 ? -4.496 -13.810 24.525 1.00 38.12 181 SER A N 1
ATOM 1426 C CA . SER A 1 181 ? -4.450 -15.154 23.967 1.00 38.12 181 SER A CA 1
ATOM 1427 C C . SER A 1 181 ? -5.894 -15.602 23.760 1.00 38.12 181 SER A C 1
ATOM 1429 O O . SER A 1 181 ? -6.638 -15.827 24.710 1.00 38.12 181 SER A O 1
ATOM 1431 N N . THR A 1 182 ? -6.334 -15.686 22.509 1.00 41.06 182 THR A N 1
ATOM 1432 C CA . THR A 1 182 ? -7.710 -16.064 22.148 1.00 41.06 182 THR A CA 1
ATOM 1433 C C . THR A 1 182 ? -7.976 -17.567 22.301 1.00 41.06 182 THR A C 1
ATOM 1435 O O . THR A 1 182 ? -8.893 -18.092 21.682 1.00 41.06 182 THR A O 1
ATOM 1438 N N . SER A 1 183 ? -7.161 -18.294 23.063 1.00 39.22 183 SER A N 1
ATOM 1439 C CA . SER A 1 183 ? -7.245 -19.750 23.242 1.00 39.22 183 SER A CA 1
ATOM 1440 C C . SER A 1 183 ? -8.348 -20.195 24.218 1.00 39.22 183 SER A C 1
ATOM 1442 O O . SER A 1 183 ? -8.397 -21.356 24.605 1.00 39.22 183 SER A O 1
ATOM 1444 N N . GLY A 1 184 ? -9.263 -19.301 24.605 1.00 31.62 184 GLY A N 1
ATOM 1445 C CA . GLY A 1 184 ? -10.322 -19.556 25.589 1.00 31.62 184 GLY A CA 1
ATOM 1446 C C . GLY A 1 184 ? -11.608 -20.204 25.061 1.00 31.62 184 GLY A C 1
ATOM 1447 O O . GLY A 1 184 ? -12.649 -20.017 25.684 1.00 31.62 184 GLY A O 1
ATOM 1448 N N . VAL A 1 185 ? -11.582 -20.928 23.936 1.00 32.44 185 VAL A N 1
ATOM 1449 C CA . VAL A 1 185 ? -12.730 -21.744 23.496 1.00 32.44 185 VAL A CA 1
ATOM 1450 C C . VAL A 1 185 ? -12.404 -23.216 23.773 1.00 32.44 185 VAL A C 1
ATOM 1452 O O . VAL A 1 185 ? -11.388 -23.694 23.269 1.00 32.44 185 VAL A O 1
ATOM 1455 N N . PRO A 1 186 ? -13.208 -23.945 24.573 1.00 31.84 186 PRO A N 1
ATOM 1456 C CA . PRO A 1 186 ? -12.975 -25.361 24.830 1.00 31.84 186 PRO A CA 1
ATOM 1457 C C . PRO A 1 186 ? -13.133 -26.160 23.533 1.00 31.84 186 PRO A C 1
ATOM 1459 O O . PRO A 1 186 ? -14.239 -26.291 23.009 1.00 31.84 186 PRO A O 1
ATOM 1462 N N . SER A 1 187 ? -12.034 -26.698 23.007 1.00 36.00 187 SER A N 1
ATOM 1463 C CA . SER A 1 187 ? -12.092 -27.707 21.950 1.00 36.00 187 SER A CA 1
ATOM 1464 C C . SER A 1 187 ? -12.756 -28.983 22.492 1.00 36.00 187 SER A C 1
ATOM 1466 O O . SER A 1 187 ? -12.434 -29.394 23.613 1.00 36.00 187 SER A O 1
ATOM 1468 N N . PRO A 1 188 ? -13.650 -29.643 21.735 1.00 36.34 188 PRO A N 1
ATOM 1469 C CA . PRO A 1 188 ? -14.157 -30.958 22.110 1.00 36.34 188 PRO A CA 1
ATOM 1470 C C . PRO A 1 188 ? -13.015 -31.995 22.110 1.00 36.34 188 PRO A C 1
ATOM 1472 O O . PRO A 1 188 ? -12.084 -31.882 21.305 1.00 36.34 188 PRO A O 1
ATOM 1475 N N . PRO A 1 189 ? -13.059 -32.999 23.007 1.00 34.81 189 PRO A N 1
ATOM 1476 C CA . PRO A 1 189 ? -11.994 -33.986 23.146 1.00 34.81 189 PRO A CA 1
ATOM 1477 C C . PRO A 1 189 ? -11.868 -34.806 21.859 1.00 34.81 189 PRO A C 1
ATOM 1479 O O . PRO A 1 189 ? -12.787 -35.520 21.469 1.00 34.81 189 PRO A O 1
ATOM 1482 N N . SER A 1 190 ? -10.725 -34.672 21.186 1.00 37.16 190 SER A N 1
ATOM 1483 C CA . SER A 1 190 ? -10.346 -35.531 20.065 1.00 37.16 190 SER A CA 1
ATOM 1484 C C . SER A 1 190 ? -9.520 -36.692 20.605 1.00 37.16 190 SER A C 1
ATOM 1486 O O . SER A 1 190 ? -8.346 -36.533 20.938 1.00 37.16 190 SER A O 1
ATOM 1488 N N . ASP A 1 191 ? -10.165 -37.849 20.712 1.00 40.06 191 ASP A N 1
ATOM 1489 C CA . ASP A 1 191 ? -9.515 -39.133 20.937 1.00 40.06 191 ASP A CA 1
ATOM 1490 C C . ASP A 1 191 ? -8.788 -39.563 19.659 1.00 40.06 191 ASP A C 1
ATOM 1492 O O . ASP A 1 191 ? -9.413 -39.985 18.687 1.00 40.06 191 ASP A O 1
ATOM 1496 N N . THR A 1 192 ? -7.458 -39.509 19.665 1.00 36.19 192 THR A N 1
ATOM 1497 C CA . THR A 1 192 ? -6.643 -40.267 18.708 1.00 36.19 192 THR A CA 1
ATOM 1498 C C . THR A 1 192 ? -5.451 -40.892 19.415 1.00 36.19 192 THR A C 1
ATOM 1500 O O . THR A 1 192 ? -4.593 -40.211 19.974 1.00 36.19 192 THR A O 1
ATOM 1503 N N . SER A 1 193 ? -5.449 -42.220 19.392 1.00 42.72 193 SER A N 1
ATOM 1504 C CA . SER A 1 193 ? -4.410 -43.138 19.843 1.00 42.72 193 SER A CA 1
ATOM 1505 C C . SER A 1 193 ? -3.120 -43.033 19.010 1.00 42.72 193 SER A C 1
ATOM 1507 O O . SER A 1 193 ? -3.170 -42.641 17.843 1.00 42.72 193 SER A O 1
ATOM 1509 N N . PRO A 1 194 ? -1.956 -43.420 19.570 1.00 43.59 194 PRO A N 1
ATOM 1510 C CA . PRO A 1 194 ? -0.688 -43.376 18.857 1.00 43.59 194 PRO A CA 1
ATOM 1511 C C . PRO A 1 194 ? -0.492 -44.654 18.032 1.00 43.59 194 PRO A C 1
ATOM 1513 O O . PRO A 1 194 ? -0.494 -45.763 18.572 1.00 43.59 194 PRO A O 1
ATOM 1516 N N . VAL A 1 195 ? -0.284 -44.498 16.725 1.00 43.78 195 VAL A N 1
ATOM 1517 C CA . VAL A 1 195 ? 0.264 -45.553 15.867 1.00 43.78 195 VAL A CA 1
ATOM 1518 C C . VAL A 1 195 ? 1.765 -45.308 15.745 1.00 43.78 195 VAL A C 1
ATOM 1520 O O . VAL A 1 195 ? 2.199 -44.298 15.198 1.00 43.78 195 VAL A O 1
ATOM 1523 N N . ASN A 1 196 ? 2.536 -46.231 16.316 1.00 42.59 196 ASN A N 1
ATOM 1524 C CA . ASN A 1 196 ? 3.967 -46.379 16.083 1.00 42.59 196 ASN A CA 1
ATOM 1525 C C . ASN A 1 196 ? 4.186 -46.911 14.665 1.00 42.59 196 ASN A C 1
ATOM 1527 O O . ASN A 1 196 ? 3.695 -47.999 14.372 1.00 42.59 196 ASN A O 1
ATOM 1531 N N . GLU A 1 197 ? 5.000 -46.238 13.857 1.00 43.59 197 GLU A N 1
ATOM 1532 C CA . GLU A 1 197 ? 5.751 -46.907 12.794 1.00 43.59 197 GLU A CA 1
ATOM 1533 C C . GLU A 1 197 ? 7.204 -46.433 12.785 1.00 43.59 197 GLU A C 1
ATOM 1535 O O . GLU A 1 197 ? 7.523 -45.250 12.904 1.00 43.59 197 GLU A O 1
ATOM 1540 N N . ASP A 1 198 ? 8.059 -47.444 12.726 1.00 34.72 198 ASP A N 1
ATOM 1541 C CA . ASP A 1 198 ? 9.502 -47.463 12.867 1.00 34.72 198 ASP A CA 1
ATOM 1542 C C . ASP A 1 198 ? 10.147 -47.691 11.487 1.00 34.72 198 ASP A C 1
ATOM 1544 O O . ASP A 1 198 ? 9.538 -48.294 10.604 1.00 34.72 198 ASP A O 1
ATOM 1548 N N . CYS A 1 199 ? 11.409 -47.272 11.369 1.00 37.81 199 CYS A N 1
ATOM 1549 C CA . CYS A 1 199 ? 12.409 -47.638 10.361 1.00 37.81 199 CYS A CA 1
ATOM 1550 C C . CYS A 1 199 ? 12.146 -47.307 8.877 1.00 37.81 199 CYS A C 1
ATOM 1552 O O . CYS A 1 199 ? 11.387 -47.987 8.198 1.00 37.81 199 CYS A O 1
ATOM 1554 N N . THR A 1 200 ? 12.996 -46.456 8.280 1.00 36.00 200 THR A N 1
ATOM 1555 C CA . THR A 1 200 ? 14.150 -46.958 7.492 1.00 36.00 200 THR A CA 1
ATOM 1556 C C . THR A 1 200 ? 15.159 -45.856 7.138 1.00 36.00 200 THR A C 1
ATOM 1558 O O . THR A 1 200 ? 14.814 -44.786 6.646 1.00 36.00 200 THR A O 1
ATOM 1561 N N . GLU A 1 201 ? 16.433 -46.163 7.383 1.00 37.09 201 GLU A N 1
ATOM 1562 C CA . GLU A 1 201 ? 17.630 -45.460 6.914 1.00 37.09 201 GLU A CA 1
ATOM 1563 C C . GLU A 1 201 ? 17.804 -45.588 5.387 1.00 37.09 201 GLU A C 1
ATOM 1565 O O . GLU A 1 201 ? 17.440 -46.622 4.831 1.00 37.09 201 GLU A O 1
ATOM 1570 N N . SER A 1 202 ? 18.422 -44.586 4.732 1.00 38.38 202 SER A N 1
ATOM 1571 C CA . SER A 1 202 ? 19.577 -44.673 3.792 1.00 38.38 202 SER A CA 1
ATOM 1572 C C . SER A 1 202 ? 19.670 -43.409 2.883 1.00 38.38 202 SER A C 1
ATOM 1574 O O . SER A 1 202 ? 18.815 -42.533 2.986 1.00 38.38 202 SER A O 1
ATOM 1576 N N . PRO A 1 203 ? 20.725 -43.201 2.064 1.00 47.12 203 PRO A N 1
ATOM 1577 C CA . PRO A 1 203 ? 21.848 -42.320 2.372 1.00 47.12 203 PRO A CA 1
ATOM 1578 C C . PRO A 1 203 ? 21.946 -41.096 1.434 1.00 47.12 203 PRO A C 1
ATOM 1580 O O . PRO A 1 203 ? 21.381 -41.060 0.343 1.00 47.12 203 PRO A O 1
ATOM 1583 N N . GLY A 1 204 ? 22.690 -40.075 1.873 1.00 42.84 204 GLY A N 1
ATOM 1584 C CA . GLY A 1 204 ? 22.819 -38.790 1.175 1.00 42.84 204 GLY A CA 1
ATOM 1585 C C . GLY A 1 204 ? 23.671 -38.799 -0.104 1.00 42.84 204 GLY A C 1
ATOM 1586 O O . GLY A 1 204 ? 24.255 -39.822 -0.461 1.00 42.84 204 GLY A O 1
ATOM 1587 N N . PRO A 1 205 ? 23.826 -37.629 -0.755 1.00 48.38 205 PRO A N 1
ATOM 1588 C CA . PRO A 1 205 ? 24.894 -37.420 -1.721 1.00 48.38 205 PRO A CA 1
ATOM 1589 C C . PRO A 1 205 ? 25.818 -36.238 -1.372 1.00 48.38 205 PRO A C 1
ATOM 1591 O O . PRO A 1 205 ? 25.399 -35.102 -1.177 1.00 48.38 205 PRO A O 1
ATOM 1594 N N . ALA A 1 206 ? 27.104 -36.587 -1.328 1.00 39.38 206 ALA A N 1
ATOM 1595 C CA . ALA A 1 206 ? 28.268 -35.914 -1.906 1.00 39.38 206 ALA A CA 1
ATOM 1596 C C . ALA A 1 206 ? 28.331 -34.372 -1.943 1.00 39.38 206 ALA A C 1
ATOM 1598 O O . ALA A 1 206 ? 27.737 -33.704 -2.786 1.00 39.38 206 ALA A O 1
ATOM 1599 N N . ASN A 1 207 ? 29.250 -33.852 -1.124 1.00 38.56 207 ASN A N 1
ATOM 1600 C CA . ASN A 1 207 ? 29.873 -32.539 -1.264 1.00 38.56 207 ASN A CA 1
ATOM 1601 C C . ASN A 1 207 ? 30.599 -32.413 -2.616 1.00 38.56 207 ASN A C 1
ATOM 1603 O O . ASN A 1 207 ? 31.539 -33.160 -2.894 1.00 38.56 207 ASN A O 1
ATOM 1607 N N . PHE A 1 208 ? 30.199 -31.431 -3.424 1.00 35.31 208 PHE A N 1
ATOM 1608 C CA . PHE A 1 208 ? 30.912 -31.023 -4.633 1.00 35.31 208 PHE A CA 1
ATOM 1609 C C . PHE A 1 208 ? 31.894 -29.898 -4.277 1.00 35.31 208 PHE A C 1
ATOM 1611 O O . PHE A 1 208 ? 31.525 -28.731 -4.166 1.00 35.31 208 PHE A O 1
ATOM 1618 N N . THR A 1 209 ? 33.157 -30.255 -4.057 1.00 37.12 209 THR A N 1
ATOM 1619 C CA . THR A 1 209 ? 34.244 -29.292 -3.845 1.00 37.12 209 THR A CA 1
ATOM 1620 C C . THR A 1 209 ? 34.750 -28.820 -5.207 1.00 37.12 209 THR A C 1
ATOM 1622 O O . THR A 1 209 ? 35.437 -29.559 -5.911 1.00 37.12 209 THR A O 1
ATOM 1625 N N . VAL A 1 210 ? 34.402 -27.593 -5.600 1.00 39.66 210 VAL A N 1
ATOM 1626 C CA . VAL A 1 210 ? 34.937 -26.956 -6.812 1.00 39.66 210 VAL A CA 1
ATOM 1627 C C . VAL A 1 210 ? 36.372 -26.508 -6.533 1.00 39.66 210 VAL A C 1
ATOM 1629 O O . VAL A 1 210 ? 36.620 -25.594 -5.751 1.00 39.66 210 VAL A O 1
ATOM 1632 N N . LYS A 1 211 ? 37.323 -27.195 -7.166 1.00 37.56 211 LYS A N 1
ATOM 1633 C CA . LYS A 1 211 ? 38.750 -26.871 -7.169 1.00 37.56 211 LYS A CA 1
ATOM 1634 C C . LYS A 1 211 ? 38.981 -25.737 -8.175 1.00 37.56 211 LYS A C 1
ATOM 1636 O O . LYS A 1 211 ? 38.873 -25.952 -9.378 1.00 37.56 211 LYS A O 1
ATOM 1641 N N . LEU A 1 212 ? 39.247 -24.531 -7.677 1.00 41.16 212 LEU A N 1
ATOM 1642 C CA . LEU A 1 212 ? 39.652 -23.384 -8.490 1.00 41.16 212 LEU A CA 1
ATOM 1643 C C . LEU A 1 212 ? 41.141 -23.552 -8.836 1.00 41.16 212 LEU A C 1
ATOM 1645 O O . LEU A 1 212 ? 41.996 -23.442 -7.959 1.00 41.16 212 LEU A O 1
ATOM 1649 N N . GLU A 1 213 ? 41.453 -23.876 -10.089 1.00 40.50 213 GLU A N 1
ATOM 1650 C CA . GLU A 1 213 ? 42.830 -23.882 -10.589 1.00 40.50 213 GLU A CA 1
ATOM 1651 C C . GLU A 1 213 ? 43.163 -22.484 -11.119 1.00 40.50 213 GLU A C 1
ATOM 1653 O O . GLU A 1 213 ? 42.582 -22.013 -12.097 1.00 40.50 213 GLU A O 1
ATOM 1658 N N . ALA A 1 214 ? 44.081 -21.812 -10.423 1.00 43.44 214 ALA A N 1
ATOM 1659 C CA . ALA A 1 214 ? 44.722 -20.593 -10.883 1.00 43.44 214 ALA A CA 1
ATOM 1660 C C . ALA A 1 214 ? 45.579 -20.917 -12.116 1.00 43.44 214 ALA A C 1
ATOM 1662 O O . ALA A 1 214 ? 46.468 -21.766 -12.056 1.00 43.44 214 ALA A O 1
ATOM 1663 N N . ARG A 1 215 ? 45.289 -20.255 -13.238 1.00 42.12 215 ARG A N 1
ATOM 1664 C CA . ARG A 1 215 ? 46.187 -20.183 -14.391 1.00 42.12 215 ARG A CA 1
ATOM 1665 C C . ARG A 1 215 ? 46.959 -18.878 -14.296 1.00 42.12 215 ARG A C 1
ATOM 1667 O O . ARG A 1 215 ? 46.408 -17.814 -14.563 1.00 42.12 215 ARG A O 1
ATOM 1674 N N . GLU A 1 216 ? 48.210 -18.996 -13.884 1.00 57.12 216 GLU A N 1
ATOM 1675 C CA . GLU A 1 216 ? 49.243 -18.000 -14.137 1.00 57.12 216 GLU A CA 1
ATOM 1676 C C . GLU A 1 216 ? 49.560 -18.064 -15.636 1.00 57.12 216 GLU A C 1
ATOM 1678 O O . GLU A 1 216 ? 49.833 -19.140 -16.175 1.00 57.12 216 GLU A O 1
ATOM 1683 N N . HIS A 1 217 ? 49.418 -16.932 -16.321 1.00 55.31 217 HIS A N 1
ATOM 1684 C CA . HIS A 1 217 ? 49.853 -16.762 -17.700 1.00 55.31 217 HIS A CA 1
ATOM 1685 C C . HIS A 1 217 ? 50.869 -15.624 -17.688 1.00 55.31 217 HIS A C 1
ATOM 1687 O O . HIS A 1 217 ? 50.502 -14.450 -17.671 1.00 55.31 217 HIS A O 1
ATOM 1693 N N . ASP A 1 218 ? 52.134 -16.020 -17.587 1.00 54.78 218 ASP A N 1
ATOM 1694 C CA . ASP A 1 218 ? 53.286 -15.188 -17.897 1.00 54.78 218 ASP A CA 1
ATOM 1695 C C . ASP A 1 218 ? 53.405 -15.122 -19.420 1.00 54.78 218 ASP A C 1
ATOM 1697 O O . ASP A 1 218 ? 53.620 -16.153 -20.052 1.00 54.78 218 ASP A O 1
ATOM 1701 N N . ASP A 1 219 ? 53.254 -13.926 -19.979 1.00 59.12 219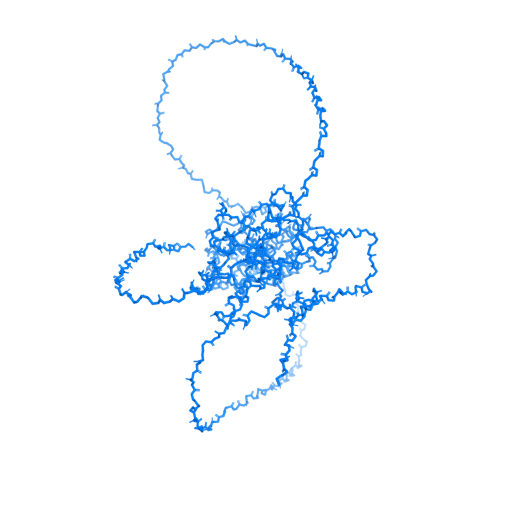 ASP A N 1
ATOM 1702 C CA . ASP A 1 219 ? 53.761 -13.565 -21.302 1.00 59.12 219 ASP A CA 1
ATOM 1703 C C . ASP A 1 219 ? 54.304 -12.132 -21.182 1.00 59.12 219 ASP A C 1
ATOM 1705 O O . ASP A 1 219 ? 53.590 -11.137 -21.334 1.00 59.12 219 ASP A O 1
ATOM 1709 N N . GLU A 1 220 ? 55.583 -12.046 -20.817 1.00 64.69 220 GLU A N 1
ATOM 1710 C CA . GLU A 1 220 ? 56.434 -10.938 -21.233 1.00 64.69 220 GLU A CA 1
ATOM 1711 C C . GLU A 1 220 ? 56.788 -11.173 -22.703 1.00 64.69 220 GLU A C 1
ATOM 1713 O O . GLU A 1 220 ? 57.237 -12.266 -23.030 1.00 64.69 220 GLU A O 1
ATOM 1718 N N . ASP A 1 221 ? 56.548 -10.192 -23.576 1.00 52.47 221 ASP A N 1
ATOM 1719 C CA . ASP A 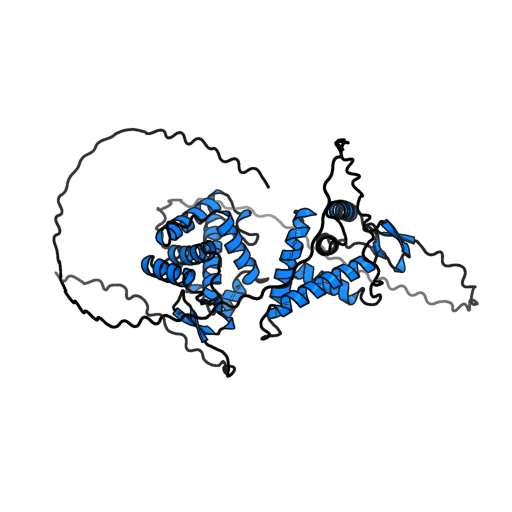1 221 ? 57.516 -9.767 -24.594 1.00 52.47 221 ASP A CA 1
ATOM 1720 C C . ASP A 1 221 ? 56.963 -8.641 -25.492 1.00 52.47 221 ASP A C 1
ATOM 1722 O O . ASP A 1 221 ? 55.789 -8.589 -25.862 1.00 52.47 221 ASP A O 1
ATOM 1726 N N . ASP A 1 222 ? 57.902 -7.765 -25.848 1.00 53.00 222 ASP A N 1
ATOM 1727 C CA . ASP A 1 222 ? 57.955 -6.882 -27.013 1.00 53.00 222 ASP A CA 1
ATOM 1728 C C . ASP A 1 222 ? 57.116 -5.590 -27.056 1.00 53.00 222 ASP A C 1
ATOM 1730 O O . ASP A 1 222 ? 56.022 -5.466 -27.611 1.00 53.00 222 ASP A O 1
ATOM 1734 N N . LEU A 1 223 ? 57.790 -4.553 -26.547 1.00 61.78 223 LEU A N 1
ATOM 1735 C CA . LEU A 1 223 ? 57.693 -3.158 -26.962 1.00 61.78 223 LEU A CA 1
ATOM 1736 C C . LEU A 1 223 ? 57.955 -3.028 -28.472 1.00 61.78 223 LEU A C 1
ATOM 1738 O O . LEU A 1 223 ? 59.107 -3.012 -28.902 1.00 61.78 223 LEU A O 1
ATOM 1742 N N . ASP A 1 224 ? 56.893 -2.861 -29.257 1.00 54.91 224 ASP A N 1
ATOM 1743 C CA . ASP A 1 224 ? 56.994 -2.433 -30.653 1.00 54.91 224 ASP A CA 1
ATOM 1744 C C . ASP A 1 224 ? 56.336 -1.050 -30.801 1.00 54.91 224 ASP A C 1
ATOM 1746 O O . ASP A 1 224 ? 55.119 -0.880 -30.663 1.00 54.91 224 ASP A O 1
ATOM 1750 N N . GLU A 1 225 ? 57.178 -0.039 -31.024 1.00 63.16 225 GLU A N 1
ATOM 1751 C CA . GLU A 1 225 ? 56.807 1.341 -31.336 1.00 63.16 225 GLU A CA 1
ATOM 1752 C C . GLU A 1 225 ? 56.010 1.376 -32.650 1.00 63.16 225 GLU A C 1
ATOM 1754 O O . GLU A 1 225 ? 56.565 1.526 -33.739 1.00 63.16 225 GLU A O 1
ATOM 1759 N N . ARG A 1 226 ? 54.681 1.245 -32.573 1.00 55.72 226 ARG A N 1
ATOM 1760 C CA . ARG A 1 226 ? 53.802 1.523 -33.715 1.00 55.72 226 ARG A CA 1
ATOM 1761 C C . ARG A 1 226 ? 53.366 2.979 -33.725 1.00 55.72 226 ARG A C 1
ATOM 1763 O O . ARG A 1 226 ? 52.701 3.463 -32.812 1.00 55.72 226 ARG A O 1
ATOM 1770 N N . GLU A 1 227 ? 53.752 3.635 -34.813 1.00 61.22 227 GLU A N 1
ATOM 1771 C CA . GLU A 1 227 ? 53.373 4.986 -35.208 1.00 61.22 227 GLU A CA 1
ATOM 1772 C C . GLU A 1 227 ? 51.858 5.259 -35.079 1.00 61.22 227 GLU A C 1
ATOM 1774 O O . GLU A 1 227 ? 51.041 4.344 -35.238 1.00 61.22 227 GLU A O 1
ATOM 1779 N N . PRO A 1 228 ? 51.459 6.521 -34.814 1.00 57.56 228 PRO A N 1
ATOM 1780 C CA . PRO A 1 228 ? 50.068 6.914 -34.622 1.00 57.56 228 PRO A CA 1
ATOM 1781 C C . PRO A 1 228 ? 49.289 6.776 -35.935 1.00 57.56 228 PRO A C 1
ATOM 1783 O O . PRO A 1 228 ? 49.269 7.673 -36.773 1.00 57.56 228 PRO A O 1
ATOM 1786 N N . MET A 1 229 ? 48.652 5.620 -36.105 1.00 61.41 229 MET A N 1
ATOM 1787 C CA . MET A 1 229 ? 47.783 5.316 -37.233 1.00 61.41 229 MET A CA 1
ATOM 1788 C C . MET A 1 229 ? 46.510 6.168 -37.145 1.00 61.41 229 MET A C 1
ATOM 1790 O O . MET A 1 229 ? 45.826 6.185 -36.120 1.00 61.41 229 MET A O 1
ATOM 1794 N N . ASP A 1 230 ? 46.235 6.888 -38.230 1.00 48.66 230 ASP A N 1
ATOM 1795 C CA . ASP A 1 230 ? 45.153 7.852 -38.394 1.00 48.66 230 ASP A CA 1
ATOM 1796 C C . ASP A 1 230 ? 43.812 7.403 -37.796 1.00 48.66 230 ASP A C 1
ATOM 1798 O O . ASP A 1 230 ? 43.324 6.291 -38.017 1.00 48.66 230 ASP A O 1
ATOM 1802 N N . THR A 1 231 ? 43.189 8.338 -37.078 1.00 54.34 231 THR A N 1
ATOM 1803 C CA . THR A 1 231 ? 41.857 8.294 -36.465 1.00 54.34 231 THR A CA 1
ATOM 1804 C C . THR A 1 231 ? 40.756 8.180 -37.526 1.00 54.34 231 THR A C 1
ATOM 1806 O O . THR A 1 231 ? 39.977 9.094 -37.785 1.00 54.34 231 THR A O 1
ATOM 1809 N N . SER A 1 232 ? 40.695 7.017 -38.167 1.00 54.56 232 SER A N 1
ATOM 1810 C CA . SER A 1 232 ? 39.729 6.673 -39.200 1.00 54.56 232 SER A CA 1
ATOM 1811 C C . SER A 1 232 ? 38.379 6.325 -38.572 1.00 54.56 232 SER A C 1
ATOM 1813 O O . SER A 1 232 ? 38.233 5.324 -37.875 1.00 54.56 232 SER A O 1
ATOM 1815 N N . THR A 1 233 ? 37.401 7.201 -38.803 1.00 59.59 233 THR A N 1
ATOM 1816 C CA . THR A 1 233 ? 35.954 6.941 -38.868 1.00 59.59 233 THR A CA 1
ATOM 1817 C C . THR A 1 233 ? 35.455 5.773 -38.008 1.00 59.59 233 THR A C 1
ATOM 1819 O O . THR A 1 233 ? 35.061 4.725 -38.520 1.00 59.59 233 THR A O 1
ATOM 1822 N N . GLN A 1 234 ? 35.423 5.961 -36.685 1.00 63.75 234 GLN A N 1
ATOM 1823 C CA . GLN A 1 234 ? 34.709 5.061 -35.780 1.00 63.75 234 GLN A CA 1
ATOM 1824 C C . GLN A 1 234 ? 33.219 5.099 -36.156 1.00 63.75 234 GLN A C 1
ATOM 1826 O O . GLN A 1 234 ? 32.498 6.016 -35.760 1.00 63.75 234 GLN A O 1
ATOM 1831 N N . GLN A 1 235 ? 32.777 4.145 -36.984 1.00 72.50 235 GLN A N 1
ATOM 1832 C CA . GLN A 1 235 ? 31.380 3.991 -37.385 1.00 72.50 235 GLN A CA 1
ATOM 1833 C C . GLN A 1 235 ? 30.522 3.972 -36.118 1.00 72.50 235 GLN A C 1
ATOM 1835 O O . GLN A 1 235 ? 30.648 3.084 -35.273 1.00 72.50 235 GLN A O 1
ATOM 1840 N N . GLN A 1 236 ? 29.701 5.006 -35.944 1.00 83.94 236 GLN A N 1
ATOM 1841 C CA . GLN A 1 236 ? 28.802 5.105 -34.804 1.00 83.94 236 GLN A CA 1
ATOM 1842 C C . GLN A 1 236 ? 27.742 4.018 -34.952 1.00 83.94 236 GLN A C 1
ATOM 1844 O O . GLN A 1 236 ? 26.853 4.117 -35.793 1.00 83.94 236 GLN A O 1
ATOM 1849 N N . ILE A 1 237 ? 27.855 2.968 -34.143 1.00 91.12 237 ILE A N 1
ATOM 1850 C CA . ILE A 1 237 ? 26.819 1.946 -34.032 1.00 91.12 237 ILE A CA 1
ATOM 1851 C C . ILE A 1 237 ? 25.567 2.633 -33.470 1.00 91.12 237 ILE A C 1
ATOM 1853 O O . ILE A 1 237 ? 25.613 3.266 -32.409 1.00 91.12 237 ILE A O 1
ATOM 1857 N N . MET A 1 238 ? 24.466 2.535 -34.211 1.00 94.38 238 MET A N 1
ATOM 1858 C CA . MET A 1 238 ? 23.154 3.065 -33.838 1.00 94.38 238 MET A CA 1
ATOM 1859 C C . MET A 1 238 ? 22.280 1.927 -33.291 1.00 94.38 238 MET A C 1
ATOM 1861 O O . MET A 1 238 ? 22.362 0.797 -33.767 1.00 94.38 238 MET A O 1
ATOM 1865 N N . CYS A 1 239 ? 21.464 2.222 -32.284 1.00 95.00 239 CYS A N 1
ATOM 1866 C CA . CYS A 1 239 ? 20.504 1.322 -31.642 1.00 95.00 239 CYS A CA 1
ATOM 1867 C C . CYS A 1 239 ? 19.119 1.965 -31.655 1.00 95.00 239 CYS A C 1
ATOM 1869 O O . CYS A 1 239 ? 18.993 3.151 -31.360 1.00 95.00 239 CYS A O 1
ATOM 1871 N N . ASP A 1 240 ? 18.079 1.177 -31.908 1.00 96.88 240 ASP A N 1
ATOM 1872 C CA . ASP A 1 240 ? 16.703 1.650 -31.775 1.00 96.88 240 ASP A CA 1
ATOM 1873 C C . ASP A 1 240 ? 16.221 1.456 -30.336 1.00 96.88 240 ASP A C 1
ATOM 1875 O O . ASP A 1 240 ? 16.340 0.378 -29.744 1.00 96.88 240 ASP A O 1
ATOM 1879 N N . CYS A 1 241 ? 15.685 2.514 -29.739 1.00 97.50 241 CYS A N 1
ATOM 1880 C CA . CYS A 1 241 ? 15.120 2.443 -28.399 1.00 97.50 241 CYS A CA 1
ATOM 1881 C C . CYS A 1 241 ? 13.767 1.729 -28.414 1.00 97.50 241 CYS A C 1
ATOM 1883 O O . CYS A 1 241 ? 12.839 2.187 -29.069 1.00 97.50 241 CYS A O 1
ATOM 1885 N N . CYS A 1 242 ? 13.582 0.674 -27.623 1.00 97.38 242 CYS A N 1
ATOM 1886 C CA . CYS A 1 242 ? 12.332 -0.095 -27.646 1.00 97.38 242 CYS A CA 1
ATOM 1887 C C . CYS A 1 242 ? 11.107 0.630 -27.050 1.00 97.38 242 CYS A C 1
ATOM 1889 O O . CYS A 1 242 ? 9.996 0.110 -27.147 1.00 97.38 242 CYS A O 1
ATOM 1891 N N . ILE A 1 243 ? 11.297 1.798 -26.420 1.00 97.50 243 ILE A N 1
ATOM 1892 C CA . ILE A 1 243 ? 10.224 2.610 -25.819 1.00 97.50 243 ILE A CA 1
ATOM 1893 C C . ILE A 1 243 ? 9.773 3.725 -26.778 1.00 97.50 243 ILE A C 1
ATOM 1895 O O . ILE A 1 243 ? 8.583 3.840 -27.092 1.00 97.50 243 ILE A O 1
ATOM 1899 N N . CYS A 1 244 ? 10.715 4.544 -27.264 1.00 96.25 244 CYS A N 1
ATOM 1900 C CA . CYS A 1 244 ? 10.412 5.668 -28.160 1.00 96.25 244 CYS A CA 1
ATOM 1901 C C . CYS A 1 244 ? 10.580 5.348 -29.655 1.00 96.25 244 CYS A C 1
ATOM 1903 O O . CYS A 1 244 ? 10.117 6.132 -30.472 1.00 96.25 244 CYS A O 1
ATOM 1905 N N . ASN A 1 245 ? 11.184 4.208 -30.014 1.00 95.62 245 ASN A N 1
ATOM 1906 C CA . ASN A 1 245 ? 11.559 3.810 -31.380 1.00 95.62 245 ASN A CA 1
ATOM 1907 C C . ASN A 1 245 ? 12.504 4.789 -32.103 1.00 95.62 245 ASN A C 1
ATOM 1909 O O . ASN A 1 245 ? 12.645 4.716 -33.319 1.00 95.62 245 ASN A O 1
ATOM 1913 N N . GLU A 1 246 ? 13.162 5.697 -31.380 1.00 96.06 246 GLU A N 1
ATOM 1914 C CA . GLU A 1 246 ? 14.180 6.572 -31.963 1.00 96.06 246 GLU A CA 1
ATOM 1915 C C . GLU A 1 246 ? 15.514 5.830 -32.087 1.00 96.06 246 GLU A C 1
ATOM 1917 O O . GLU A 1 246 ? 15.933 5.127 -31.159 1.00 96.06 246 GLU A O 1
ATOM 1922 N N . SER A 1 247 ? 16.195 6.025 -33.219 1.00 95.06 247 SER A N 1
ATOM 1923 C CA . SER A 1 247 ? 17.561 5.550 -33.434 1.00 95.06 247 SER A CA 1
ATOM 1924 C C . SER A 1 247 ? 18.547 6.468 -32.715 1.00 95.06 247 SER A C 1
ATOM 1926 O O . SER A 1 247 ? 18.677 7.653 -33.026 1.00 95.06 247 SER A O 1
ATOM 1928 N N . VAL A 1 248 ? 19.268 5.915 -31.749 1.00 93.56 248 VAL A N 1
ATOM 1929 C CA . VAL A 1 248 ? 20.181 6.637 -30.862 1.00 93.56 248 VAL A CA 1
ATOM 1930 C C . VAL A 1 248 ? 21.575 6.017 -30.954 1.00 93.56 248 VAL A C 1
ATOM 1932 O O . VAL A 1 248 ? 21.729 4.851 -31.305 1.00 93.56 248 VAL A O 1
ATOM 1935 N N . SER A 1 249 ? 22.630 6.787 -30.678 1.00 93.12 249 SER A N 1
ATOM 1936 C CA . SER A 1 249 ? 23.983 6.224 -30.654 1.00 93.12 249 SER A CA 1
ATOM 1937 C C . SER A 1 249 ? 24.128 5.215 -29.512 1.00 93.12 249 SER A C 1
ATOM 1939 O O . SER A 1 249 ? 23.619 5.432 -28.411 1.00 93.12 249 SER A O 1
ATOM 1941 N N . GLN A 1 250 ? 24.883 4.134 -29.729 1.00 92.56 250 GLN A N 1
ATOM 1942 C CA . GLN A 1 250 ? 25.058 3.061 -28.740 1.00 92.56 250 GLN A CA 1
ATOM 1943 C C . GLN A 1 250 ? 25.515 3.566 -27.361 1.00 92.56 250 GLN A C 1
ATOM 1945 O O . GLN A 1 250 ? 25.110 3.024 -26.339 1.00 92.56 250 GLN A O 1
ATOM 1950 N N . ARG A 1 251 ? 26.293 4.657 -27.310 1.00 91.94 251 ARG A N 1
ATOM 1951 C CA . ARG A 1 251 ? 26.761 5.281 -26.055 1.00 91.94 251 ARG A CA 1
ATOM 1952 C C . ARG A 1 251 ? 25.638 5.918 -25.223 1.00 91.94 251 ARG A C 1
ATOM 1954 O O . ARG A 1 251 ? 25.801 6.093 -24.014 1.00 91.94 251 ARG A O 1
ATOM 1961 N N . LYS A 1 252 ? 24.523 6.273 -25.864 1.00 93.69 252 LYS A N 1
ATOM 1962 C CA . LYS A 1 252 ? 23.326 6.884 -25.265 1.00 93.69 252 LYS A CA 1
ATOM 1963 C C . LYS A 1 252 ? 22.190 5.877 -25.031 1.00 93.69 252 LYS A C 1
ATOM 1965 O O . LYS A 1 252 ? 21.182 6.238 -24.423 1.00 93.69 252 LYS A O 1
ATOM 1970 N N . CYS A 1 253 ? 22.350 4.630 -25.469 1.00 94.44 253 CYS A N 1
ATOM 1971 C CA . CYS A 1 253 ? 21.482 3.518 -25.093 1.00 94.44 253 CYS A CA 1
ATOM 1972 C C . CYS A 1 253 ? 22.051 2.783 -23.870 1.00 94.44 253 CYS A C 1
ATOM 1974 O O . CYS A 1 253 ? 23.262 2.735 -23.654 1.00 94.44 253 CYS A O 1
ATOM 1976 N N . CYS A 1 254 ? 21.164 2.154 -23.111 1.00 95.00 254 CYS A N 1
ATOM 1977 C CA . CYS A 1 254 ? 21.475 1.099 -22.160 1.00 95.00 254 CYS A CA 1
ATOM 1978 C C . CYS A 1 254 ? 20.699 -0.157 -22.537 1.00 95.00 254 CYS A C 1
ATOM 1980 O O . CYS A 1 254 ? 19.600 -0.074 -23.085 1.00 95.00 254 CYS A O 1
ATOM 1982 N N . SER A 1 255 ? 21.273 -1.321 -22.247 1.00 96.69 255 SER A N 1
ATOM 1983 C CA . SER A 1 255 ? 20.509 -2.567 -22.314 1.00 96.69 255 SER A CA 1
ATOM 1984 C C . SER A 1 255 ? 19.544 -2.624 -21.133 1.00 96.69 255 SER A C 1
ATOM 1986 O O . SER A 1 255 ? 19.892 -2.185 -20.037 1.00 96.69 255 SER A O 1
ATOM 1988 N N . THR A 1 256 ? 18.349 -3.163 -21.348 1.00 97.19 256 THR A N 1
ATOM 1989 C CA . THR A 1 256 ? 17.387 -3.410 -20.269 1.00 97.19 256 THR A CA 1
ATOM 1990 C C . THR A 1 256 ? 17.948 -4.376 -19.228 1.00 97.19 256 THR A C 1
ATOM 1992 O O . THR A 1 256 ? 18.771 -5.242 -19.544 1.00 97.19 256 THR A O 1
ATOM 1995 N N . SER A 1 257 ? 17.472 -4.246 -17.988 1.00 96.50 257 SER A N 1
ATOM 1996 C CA . SER A 1 257 ? 17.870 -5.123 -16.883 1.00 96.50 257 SER A CA 1
ATOM 1997 C C . SER A 1 257 ? 17.405 -6.561 -17.133 1.00 96.50 257 SER A C 1
ATOM 1999 O O . SER A 1 257 ? 16.414 -6.786 -17.828 1.00 96.50 257 SER A O 1
ATOM 2001 N N . GLU A 1 258 ? 18.096 -7.546 -16.556 1.00 96.38 258 GLU A N 1
ATOM 2002 C CA . GLU A 1 258 ? 17.568 -8.921 -16.473 1.00 96.38 258 GLU A CA 1
ATOM 2003 C C . GLU A 1 258 ? 16.431 -9.025 -15.451 1.00 96.38 258 GLU A C 1
ATOM 2005 O O . GLU A 1 258 ? 15.576 -9.901 -15.561 1.00 96.38 258 GLU A O 1
ATOM 2010 N N . ARG A 1 259 ? 16.400 -8.115 -14.471 1.00 97.06 259 ARG A N 1
ATOM 2011 C CA . ARG A 1 259 ? 15.381 -8.076 -13.421 1.00 97.06 259 ARG A CA 1
ATOM 2012 C C . ARG A 1 259 ? 14.078 -7.506 -13.977 1.00 97.06 259 ARG A C 1
ATOM 2014 O O . ARG A 1 259 ? 14.031 -6.354 -14.427 1.00 97.06 259 ARG A O 1
ATOM 2021 N N . ARG A 1 260 ? 13.011 -8.313 -13.945 1.00 97.56 260 ARG A N 1
ATOM 2022 C CA . ARG A 1 260 ? 11.672 -7.926 -14.428 1.00 97.56 260 ARG A CA 1
ATOM 2023 C C . ARG A 1 260 ? 11.108 -6.749 -13.637 1.00 97.56 260 ARG A C 1
ATOM 2025 O O . ARG A 1 260 ? 10.428 -5.915 -14.231 1.00 97.56 260 ARG A O 1
ATOM 2032 N N . GLU A 1 261 ? 11.442 -6.655 -12.352 1.00 97.50 261 GLU A N 1
ATOM 2033 C CA . GLU A 1 261 ? 11.029 -5.596 -11.430 1.00 97.50 261 GLU A CA 1
ATOM 2034 C C . GLU A 1 261 ? 11.580 -4.246 -11.892 1.00 97.50 261 GLU A C 1
ATOM 2036 O O . GLU A 1 261 ? 10.820 -3.307 -12.102 1.00 97.50 261 GLU A O 1
ATOM 2041 N N . THR A 1 262 ? 12.887 -4.165 -12.169 1.00 97.44 262 THR A N 1
ATOM 2042 C CA . THR A 1 262 ? 13.552 -2.951 -12.673 1.00 97.44 262 THR A CA 1
ATOM 2043 C C . THR A 1 262 ? 12.917 -2.454 -13.972 1.00 97.44 262 THR A C 1
ATOM 2045 O O . THR A 1 262 ? 12.660 -1.260 -14.138 1.00 97.44 262 THR A O 1
ATOM 2048 N N . ASN A 1 263 ? 12.634 -3.369 -14.902 1.00 98.19 263 ASN A N 1
ATOM 2049 C CA . ASN A 1 263 ? 12.006 -3.015 -16.173 1.00 98.19 263 ASN A CA 1
ATOM 2050 C C . ASN A 1 263 ? 10.553 -2.550 -15.975 1.00 98.19 263 ASN A C 1
ATOM 2052 O O . ASN A 1 263 ? 10.111 -1.621 -16.650 1.00 98.19 263 ASN A O 1
ATOM 2056 N N . LEU A 1 264 ? 9.816 -3.159 -15.040 1.00 98.38 264 LEU A N 1
ATOM 2057 C CA . LEU A 1 264 ? 8.435 -2.783 -14.742 1.00 98.38 264 LEU A CA 1
ATOM 2058 C C . LEU A 1 264 ? 8.371 -1.424 -14.041 1.00 98.38 264 LEU A C 1
ATOM 2060 O O . LEU A 1 264 ? 7.525 -0.605 -14.396 1.00 98.38 264 LEU A O 1
ATOM 2064 N N . LEU A 1 265 ? 9.292 -1.149 -13.113 1.00 98.31 265 LEU A N 1
ATOM 2065 C CA . LEU A 1 265 ? 9.445 0.149 -12.452 1.00 98.31 265 LEU A CA 1
ATOM 2066 C C . LEU A 1 265 ? 9.705 1.262 -13.467 1.00 98.31 265 LEU A C 1
ATOM 2068 O O . LEU A 1 265 ? 9.006 2.276 -13.446 1.00 98.31 265 LEU A O 1
ATOM 2072 N N . LEU A 1 266 ? 10.642 1.044 -14.397 1.00 98.19 266 LEU A N 1
ATOM 2073 C CA . LEU A 1 266 ? 10.930 1.983 -15.481 1.00 98.19 266 LEU A CA 1
ATOM 2074 C C . LEU A 1 266 ? 9.660 2.324 -16.268 1.00 98.19 266 LEU A C 1
ATOM 2076 O O . LEU A 1 266 ? 9.294 3.493 -16.370 1.00 98.19 266 LEU A O 1
ATOM 2080 N N . ILE A 1 267 ? 8.974 1.312 -16.806 1.00 98.31 267 ILE A N 1
ATOM 2081 C CA . ILE A 1 267 ? 7.789 1.519 -17.647 1.00 98.31 267 ILE A CA 1
ATOM 2082 C C . ILE A 1 267 ? 6.646 2.162 -16.845 1.00 98.31 267 ILE A C 1
ATOM 2084 O O . ILE A 1 267 ? 6.012 3.100 -17.331 1.00 98.31 267 ILE A O 1
ATOM 2088 N N . SER A 1 268 ? 6.423 1.730 -15.603 1.00 98.38 268 SER A N 1
ATOM 2089 C CA . SER A 1 268 ? 5.376 2.277 -14.731 1.00 98.38 268 SER A CA 1
ATOM 2090 C C . SER A 1 268 ? 5.611 3.756 -14.417 1.00 98.38 268 SER A C 1
ATOM 2092 O O . SER A 1 268 ? 4.674 4.549 -14.478 1.00 98.38 268 SER A O 1
ATOM 2094 N N . CYS A 1 269 ? 6.861 4.169 -14.174 1.00 98.19 269 CYS A N 1
ATOM 2095 C CA . CYS A 1 269 ? 7.201 5.579 -13.958 1.00 98.19 269 CYS A CA 1
ATOM 2096 C C . CYS A 1 269 ? 6.930 6.443 -15.201 1.00 98.19 269 CYS A C 1
ATOM 2098 O O . CYS A 1 269 ? 6.450 7.576 -15.082 1.00 98.19 269 CYS A O 1
ATOM 2100 N N . LEU A 1 270 ? 7.189 5.916 -16.403 1.00 98.00 270 LEU A N 1
ATOM 2101 C CA . LEU A 1 270 ? 6.892 6.617 -17.658 1.00 98.00 270 LEU A CA 1
ATOM 2102 C C . LEU A 1 270 ? 5.380 6.784 -17.886 1.00 98.00 270 LEU A C 1
ATOM 2104 O O . LEU A 1 270 ? 4.937 7.840 -18.344 1.00 98.00 270 LEU A O 1
ATOM 2108 N N . VAL A 1 271 ? 4.577 5.781 -17.523 1.00 97.50 271 VAL A N 1
ATOM 2109 C CA . VAL A 1 271 ? 3.108 5.860 -17.605 1.00 97.50 271 VAL A CA 1
ATOM 2110 C C . VAL A 1 271 ? 2.540 6.816 -16.563 1.00 97.50 271 VAL A C 1
ATOM 2112 O O . VAL A 1 271 ? 1.721 7.673 -16.890 1.00 97.50 271 VAL A O 1
ATOM 2115 N N . MET A 1 272 ? 3.010 6.726 -15.321 1.00 96.00 272 MET A N 1
ATOM 2116 C CA . MET A 1 272 ? 2.575 7.586 -14.219 1.00 96.00 272 MET A CA 1
ATOM 2117 C C . MET A 1 272 ? 2.833 9.075 -14.506 1.00 96.00 272 MET A C 1
ATOM 2119 O O . MET A 1 272 ? 2.013 9.928 -14.178 1.00 96.00 272 MET A O 1
ATOM 2123 N N . SER A 1 273 ? 3.934 9.387 -15.194 1.00 95.12 273 SER A N 1
ATOM 2124 C CA . SER A 1 273 ? 4.266 10.739 -15.672 1.00 95.12 273 SER A CA 1
ATOM 2125 C C . SER A 1 273 ? 3.563 11.145 -16.973 1.00 95.12 273 SER A C 1
ATOM 2127 O O . SER A 1 273 ? 3.783 12.251 -17.466 1.00 95.12 273 SER A O 1
ATOM 2129 N N . LYS A 1 274 ? 2.714 10.274 -17.536 1.00 95.19 274 LYS A N 1
ATOM 2130 C CA . LYS A 1 274 ? 2.000 10.455 -18.814 1.00 95.19 274 LYS A CA 1
ATOM 2131 C C . LYS A 1 274 ? 2.921 10.639 -20.027 1.00 95.19 274 LYS A C 1
ATOM 2133 O O . LYS A 1 274 ? 2.484 11.115 -21.070 1.00 95.19 274 LYS A O 1
ATOM 2138 N N . SER A 1 275 ? 4.188 10.248 -19.903 1.00 94.75 275 SER A N 1
ATOM 2139 C CA . SER A 1 275 ? 5.162 10.275 -21.001 1.00 94.75 275 SER A CA 1
ATOM 2140 C C . SER A 1 275 ? 5.025 9.062 -21.932 1.00 94.75 275 SER A C 1
ATOM 2142 O O . SER A 1 275 ? 5.441 9.109 -23.088 1.00 94.75 275 SER A O 1
ATOM 2144 N N . LEU A 1 276 ? 4.394 7.986 -21.453 1.00 96.56 276 LEU A N 1
ATOM 2145 C CA . LEU A 1 276 ? 4.116 6.773 -22.214 1.00 96.56 276 LEU A CA 1
ATOM 2146 C C . LE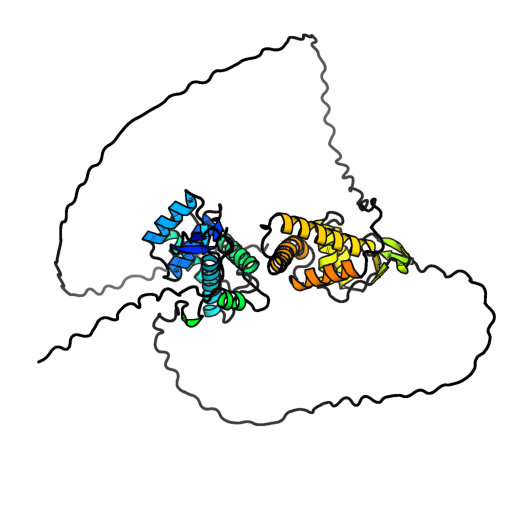U A 1 276 ? 2.665 6.331 -21.980 1.00 96.56 276 LEU A C 1
ATOM 2148 O O . LEU A 1 276 ? 2.248 6.148 -20.842 1.00 96.56 276 LEU A O 1
ATOM 2152 N N . GLY A 1 277 ? 1.882 6.152 -23.046 1.00 95.81 277 GLY A N 1
ATOM 2153 C CA . GLY A 1 277 ? 0.513 5.630 -22.934 1.00 95.81 277 GLY A CA 1
ATOM 2154 C C . GLY A 1 277 ? 0.482 4.162 -22.484 1.00 95.81 277 GLY A C 1
ATOM 2155 O O . GLY A 1 277 ? 1.393 3.402 -22.811 1.00 95.81 277 GLY A O 1
ATOM 2156 N N . LEU A 1 278 ? -0.578 3.746 -21.778 1.00 96.31 278 LEU A N 1
ATOM 2157 C CA . LEU A 1 278 ? -0.686 2.410 -21.168 1.00 96.31 278 LEU A CA 1
ATOM 2158 C C . LEU A 1 278 ? -0.551 1.255 -22.183 1.00 96.31 278 LEU A C 1
ATOM 2160 O O . LEU A 1 278 ? 0.172 0.295 -21.928 1.00 96.31 278 LEU A O 1
ATOM 2164 N N . GLU A 1 279 ? -1.164 1.360 -23.364 1.00 96.88 279 GLU A N 1
ATOM 2165 C CA . GLU A 1 279 ? -1.060 0.320 -24.404 1.00 96.88 279 GLU A CA 1
ATOM 2166 C C . GLU A 1 279 ? 0.361 0.209 -24.982 1.00 96.88 279 GLU A C 1
ATOM 2168 O O . GLU A 1 279 ? 0.900 -0.888 -25.165 1.00 96.88 279 GLU A O 1
ATOM 2173 N N . ARG A 1 280 ? 1.030 1.352 -25.195 1.00 97.38 280 ARG A N 1
ATOM 2174 C CA . ARG A 1 280 ? 2.444 1.377 -25.603 1.00 97.38 280 ARG A CA 1
ATOM 2175 C C . ARG A 1 280 ? 3.344 0.813 -24.509 1.00 97.38 280 ARG A C 1
ATOM 2177 O O . ARG A 1 280 ? 4.301 0.114 -24.827 1.00 97.38 280 ARG A O 1
ATOM 2184 N N . ALA A 1 281 ? 3.029 1.085 -23.246 1.00 98.00 281 ALA A N 1
ATOM 2185 C CA . ALA A 1 281 ? 3.740 0.559 -22.093 1.00 98.00 281 ALA A CA 1
ATOM 2186 C C . ALA A 1 281 ? 3.639 -0.967 -21.991 1.00 98.00 281 ALA A C 1
ATOM 2188 O O . ALA A 1 281 ? 4.675 -1.618 -21.872 1.00 98.00 281 ALA A O 1
ATOM 2189 N N . ARG A 1 282 ? 2.438 -1.545 -22.141 1.00 98.06 282 ARG A N 1
ATOM 2190 C CA . ARG A 1 282 ? 2.236 -3.004 -22.219 1.00 98.06 282 ARG A CA 1
ATOM 2191 C C . ARG A 1 282 ? 3.057 -3.619 -23.346 1.00 98.06 282 ARG A C 1
ATOM 2193 O O . ARG A 1 282 ? 3.853 -4.522 -23.113 1.00 98.06 282 ARG A O 1
ATOM 2200 N N . SER A 1 283 ? 2.936 -3.071 -24.557 1.00 97.81 283 SER A N 1
ATOM 2201 C CA . SER A 1 283 ? 3.671 -3.556 -25.731 1.00 97.81 283 SER A CA 1
ATOM 2202 C C . SER A 1 283 ? 5.194 -3.474 -25.552 1.00 97.81 283 SER A C 1
ATOM 2204 O O . SER A 1 283 ? 5.909 -4.432 -25.860 1.00 97.81 283 SER A O 1
ATOM 2206 N N . ALA A 1 284 ? 5.704 -2.359 -25.017 1.00 98.19 284 ALA A N 1
ATOM 2207 C CA . ALA A 1 284 ? 7.122 -2.189 -24.716 1.00 98.19 284 ALA A CA 1
ATOM 2208 C C . ALA A 1 284 ? 7.589 -3.188 -23.649 1.00 98.19 284 ALA A C 1
ATOM 2210 O O . ALA A 1 284 ? 8.577 -3.888 -23.867 1.00 98.19 284 ALA A O 1
ATOM 2211 N N . TYR A 1 285 ? 6.855 -3.320 -22.542 1.00 98.38 285 TYR A N 1
ATOM 2212 C CA . TYR A 1 285 ? 7.199 -4.247 -21.469 1.00 98.38 285 TYR A CA 1
ATOM 2213 C C . TYR A 1 285 ? 7.216 -5.705 -21.954 1.00 98.38 285 TYR A C 1
ATOM 2215 O O . TYR A 1 285 ? 8.196 -6.409 -21.728 1.00 98.38 285 TYR A O 1
ATOM 2223 N N . SER A 1 286 ? 6.222 -6.145 -22.735 1.00 97.81 286 SER A N 1
ATOM 2224 C CA . SER A 1 286 ? 6.204 -7.495 -23.320 1.00 97.81 286 SER A CA 1
ATOM 2225 C C . SER A 1 286 ? 7.349 -7.758 -24.308 1.00 97.81 286 SER A C 1
ATOM 2227 O O . SER A 1 286 ? 7.736 -8.908 -24.518 1.00 97.81 286 SER A O 1
ATOM 2229 N N . LYS A 1 287 ? 7.898 -6.730 -24.970 1.00 97.75 287 LYS A N 1
ATOM 2230 C CA . LYS A 1 287 ? 9.116 -6.881 -25.789 1.00 97.75 287 LYS A CA 1
ATOM 2231 C C . LYS A 1 287 ? 10.342 -7.080 -24.900 1.00 97.75 287 LYS A C 1
ATOM 2233 O O . LYS A 1 287 ? 11.083 -8.033 -25.121 1.00 97.75 287 LYS A O 1
ATOM 2238 N N . ILE A 1 288 ? 10.488 -6.242 -23.875 1.00 97.56 288 ILE A N 1
ATOM 2239 C CA . ILE A 1 288 ? 11.591 -6.300 -22.907 1.00 97.56 288 ILE A CA 1
ATOM 2240 C C . ILE A 1 288 ? 11.597 -7.636 -22.148 1.00 97.56 288 ILE A C 1
ATOM 2242 O O . ILE A 1 288 ? 12.650 -8.233 -21.952 1.00 97.56 288 ILE A O 1
ATOM 2246 N N . ALA A 1 289 ? 10.423 -8.145 -21.768 1.00 96.00 289 ALA A N 1
ATOM 2247 C CA . ALA A 1 289 ? 10.285 -9.416 -21.060 1.00 96.00 289 ALA A CA 1
ATOM 2248 C C . ALA A 1 289 ? 10.702 -10.631 -21.909 1.00 96.00 289 ALA A C 1
ATOM 2250 O O . ALA A 1 289 ? 11.124 -11.647 -21.364 1.00 96.00 289 ALA A O 1
ATOM 2251 N N . ARG A 1 290 ? 10.595 -10.540 -23.242 1.00 97.06 290 ARG A N 1
ATOM 2252 C CA . ARG A 1 290 ? 10.984 -11.622 -24.164 1.00 97.06 290 ARG A CA 1
ATOM 2253 C C . ARG A 1 290 ? 12.459 -11.583 -24.541 1.00 97.06 290 ARG A C 1
ATOM 2255 O O . ARG A 1 290 ? 13.041 -12.632 -24.800 1.00 97.06 290 ARG A O 1
ATOM 2262 N N . ALA A 1 291 ? 13.044 -10.392 -24.633 1.00 96.88 291 ALA A N 1
ATOM 2263 C CA . ALA A 1 291 ? 14.429 -10.215 -25.033 1.00 96.88 291 ALA A CA 1
ATOM 2264 C C . ALA A 1 291 ? 15.009 -8.920 -24.465 1.00 96.88 291 ALA A C 1
ATOM 2266 O O . ALA A 1 291 ? 14.323 -7.901 -24.361 1.00 96.88 291 ALA A O 1
ATOM 2267 N N . ARG A 1 292 ? 16.317 -8.935 -24.190 1.00 95.56 292 ARG A N 1
ATOM 2268 C CA . ARG A 1 292 ? 17.059 -7.717 -23.862 1.00 95.56 292 ARG A CA 1
ATOM 2269 C C . ARG A 1 292 ? 16.944 -6.717 -25.004 1.00 95.56 292 ARG A C 1
ATOM 2271 O O . ARG A 1 292 ? 17.289 -7.023 -26.143 1.00 95.56 292 ARG A O 1
ATOM 2278 N N . CYS A 1 293 ? 16.480 -5.524 -24.673 1.00 97.06 293 CYS A N 1
ATOM 2279 C CA . CYS A 1 293 ? 16.291 -4.440 -25.622 1.00 97.06 293 CYS A CA 1
ATOM 2280 C C . CYS A 1 293 ? 17.219 -3.272 -25.283 1.00 97.06 293 CYS A C 1
ATOM 2282 O O . CYS A 1 293 ? 17.665 -3.124 -24.144 1.00 97.06 293 CYS A O 1
ATOM 2284 N N . SER A 1 294 ? 17.493 -2.414 -26.262 1.00 97.19 294 SER A N 1
ATOM 2285 C CA . SER A 1 294 ? 18.115 -1.112 -26.028 1.00 97.19 294 SER A CA 1
ATOM 2286 C C . SER A 1 294 ? 17.065 -0.080 -25.628 1.00 97.19 294 SER A C 1
ATOM 2288 O O . SER A 1 294 ? 16.021 0.040 -26.263 1.00 97.19 294 SER A O 1
ATOM 2290 N N . VAL A 1 295 ? 17.360 0.703 -24.594 1.00 97.31 295 VAL A N 1
ATOM 2291 C CA . VAL A 1 295 ? 16.543 1.823 -24.119 1.00 97.31 295 VAL A CA 1
ATOM 2292 C C . VAL A 1 295 ? 17.423 3.060 -23.983 1.00 97.31 295 VAL A C 1
ATOM 2294 O O . VAL A 1 295 ? 18.538 2.978 -23.474 1.00 97.31 295 VAL A O 1
ATOM 2297 N N . CYS A 1 296 ? 16.935 4.226 -24.410 1.00 96.56 296 CYS A N 1
ATOM 2298 C CA . CYS A 1 296 ? 17.651 5.488 -24.208 1.00 96.56 296 CYS A CA 1
ATOM 2299 C C . CYS A 1 296 ? 17.924 5.739 -22.721 1.00 96.56 296 CYS A C 1
ATOM 2301 O O . CYS A 1 296 ? 17.003 5.666 -21.906 1.00 96.56 296 CYS A O 1
ATOM 2303 N N . LYS A 1 297 ? 19.146 6.170 -22.390 1.00 95.62 297 LYS A N 1
ATOM 2304 C CA . LYS A 1 297 ? 19.517 6.639 -21.043 1.00 95.62 297 LYS A CA 1
ATOM 2305 C C . LYS A 1 297 ? 18.552 7.698 -20.508 1.00 95.62 297 LYS A C 1
ATOM 2307 O O . LYS A 1 297 ? 18.184 7.647 -19.342 1.00 95.62 297 LYS A O 1
ATOM 2312 N N . GLY A 1 298 ? 18.050 8.569 -21.388 1.00 94.38 298 GLY A N 1
ATOM 2313 C CA . GLY A 1 298 ? 17.066 9.594 -21.037 1.00 94.38 298 GLY A CA 1
ATOM 2314 C C . GLY A 1 298 ? 15.780 9.055 -20.396 1.00 94.38 298 GLY A C 1
ATOM 2315 O O . GLY A 1 298 ? 15.238 9.721 -19.522 1.00 94.38 298 GLY A O 1
ATOM 2316 N N . HIS A 1 299 ? 15.314 7.848 -20.745 1.00 96.62 299 HIS A N 1
ATOM 2317 C CA . HIS A 1 299 ? 14.140 7.255 -20.087 1.00 96.62 299 HIS A CA 1
ATOM 2318 C C . HIS A 1 299 ? 14.437 6.831 -18.645 1.00 96.62 299 HIS A C 1
ATOM 2320 O O . HIS A 1 299 ? 13.601 7.049 -17.772 1.00 96.62 299 HIS A O 1
ATOM 2326 N N . TYR A 1 300 ? 15.626 6.278 -18.382 1.00 96.19 300 TYR A N 1
ATOM 2327 C CA . TYR A 1 300 ? 16.063 5.950 -17.022 1.00 96.19 300 TYR A CA 1
ATOM 2328 C C . TYR A 1 300 ? 16.238 7.215 -16.179 1.00 96.19 300 TYR A C 1
ATOM 2330 O O . TYR A 1 300 ? 15.712 7.279 -15.069 1.00 96.19 300 TYR A O 1
ATOM 2338 N N . THR A 1 301 ? 16.894 8.247 -16.723 1.00 94.31 301 THR A N 1
ATOM 2339 C CA . THR A 1 301 ? 17.026 9.549 -16.051 1.00 94.31 301 THR A CA 1
ATOM 2340 C C . THR A 1 301 ? 15.653 10.136 -15.730 1.00 94.31 301 THR A C 1
ATOM 2342 O O . THR A 1 301 ? 15.402 10.556 -14.603 1.00 94.31 301 THR A O 1
ATOM 2345 N N . TYR A 1 302 ? 14.736 10.135 -16.702 1.00 95.00 302 TYR A N 1
ATOM 2346 C CA . TYR A 1 302 ? 13.401 10.696 -16.526 1.00 95.00 302 TYR A CA 1
ATOM 2347 C C . TYR A 1 302 ? 12.577 9.926 -15.489 1.00 95.00 302 TYR A C 1
ATOM 2349 O O . TYR A 1 302 ? 11.965 10.549 -14.625 1.00 95.00 302 TYR A O 1
ATOM 2357 N N . ALA A 1 303 ? 12.614 8.590 -15.501 1.00 96.38 303 ALA A N 1
ATOM 2358 C CA . ALA A 1 303 ? 11.970 7.776 -14.472 1.00 96.38 303 ALA A CA 1
ATOM 2359 C C . ALA A 1 303 ? 12.528 8.073 -13.068 1.00 96.38 303 ALA A C 1
ATOM 2361 O O . ALA A 1 303 ? 11.752 8.251 -12.130 1.00 96.38 303 ALA A O 1
ATOM 2362 N N . GLY A 1 304 ? 13.851 8.228 -12.936 1.00 95.25 304 GLY A N 1
ATOM 2363 C CA . GLY A 1 304 ? 14.484 8.663 -11.688 1.00 95.25 304 GLY A CA 1
ATOM 2364 C C . GLY A 1 304 ? 13.983 10.030 -11.212 1.00 95.25 304 GLY A C 1
ATOM 2365 O O . GLY A 1 304 ? 13.616 10.175 -10.049 1.00 95.25 304 GLY A O 1
ATOM 2366 N N . ILE A 1 305 ? 13.880 11.013 -12.115 1.00 92.12 305 ILE A N 1
ATOM 2367 C CA . ILE A 1 305 ? 13.341 12.352 -11.810 1.00 92.12 305 ILE A CA 1
ATOM 2368 C C . ILE A 1 305 ? 11.880 12.277 -11.346 1.00 92.12 305 ILE A C 1
ATOM 2370 O O . ILE A 1 305 ? 11.499 12.987 -10.417 1.00 92.12 305 ILE A O 1
ATOM 2374 N N . VAL A 1 306 ? 11.056 11.441 -11.984 1.00 94.50 306 VAL A N 1
ATOM 2375 C CA . VAL A 1 306 ? 9.650 11.242 -11.595 1.00 94.50 306 VAL A CA 1
ATOM 2376 C C . VAL A 1 306 ? 9.562 10.714 -10.166 1.00 94.50 306 VAL A C 1
ATOM 2378 O O . VAL A 1 306 ? 8.805 11.262 -9.368 1.00 94.50 306 VAL A O 1
ATOM 2381 N N . ILE A 1 307 ? 10.372 9.709 -9.824 1.00 95.25 307 ILE A N 1
ATOM 2382 C CA . ILE A 1 307 ? 10.435 9.182 -8.458 1.00 95.25 307 ILE A CA 1
ATOM 2383 C C . ILE A 1 307 ? 10.905 10.266 -7.482 1.00 95.25 307 ILE A C 1
ATOM 2385 O O . ILE A 1 307 ? 10.228 10.510 -6.488 1.00 95.25 307 ILE A O 1
ATOM 2389 N N . GLY A 1 308 ? 12.000 10.968 -7.787 1.00 91.31 308 GLY A N 1
ATOM 2390 C CA . GLY A 1 308 ? 12.531 12.035 -6.935 1.00 91.31 308 GLY A CA 1
ATOM 2391 C C . GLY A 1 308 ? 11.504 13.133 -6.637 1.00 91.31 308 GLY A C 1
ATOM 2392 O O . GLY A 1 308 ? 11.295 13.481 -5.478 1.00 91.31 308 GLY A O 1
ATOM 2393 N N . ARG A 1 309 ? 10.779 13.614 -7.656 1.00 89.25 309 ARG A N 1
ATOM 2394 C CA . ARG A 1 309 ? 9.719 14.627 -7.484 1.00 89.25 309 ARG A CA 1
ATOM 2395 C C . ARG A 1 309 ? 8.554 14.130 -6.638 1.00 89.25 309 ARG A C 1
ATOM 2397 O O . ARG A 1 309 ? 8.005 14.887 -5.840 1.00 89.25 309 ARG A O 1
ATOM 2404 N N . GLU A 1 310 ? 8.138 12.882 -6.823 1.00 91.38 310 GLU A N 1
ATOM 2405 C CA . GLU A 1 310 ? 7.054 12.316 -6.021 1.00 91.38 310 GLU A CA 1
ATOM 2406 C C . GLU A 1 310 ? 7.477 12.105 -4.566 1.00 91.38 310 GLU A C 1
ATOM 2408 O O . GLU A 1 310 ? 6.682 12.375 -3.666 1.00 91.38 310 GLU A O 1
ATOM 2413 N N . LEU A 1 311 ? 8.729 11.713 -4.320 1.00 89.81 311 LEU A N 1
ATOM 2414 C CA . LEU A 1 311 ? 9.290 11.649 -2.971 1.00 89.81 311 LEU A CA 1
ATOM 2415 C C . LEU A 1 311 ? 9.350 13.031 -2.324 1.00 89.81 311 LEU A C 1
ATOM 2417 O O . LEU A 1 311 ? 8.925 13.165 -1.182 1.00 89.81 311 LEU A O 1
ATOM 2421 N N . GLU A 1 312 ? 9.796 14.065 -3.043 1.00 85.81 312 GLU A N 1
ATOM 2422 C CA . GLU A 1 312 ? 9.763 15.451 -2.557 1.00 85.81 312 GLU A CA 1
ATOM 2423 C C . GLU A 1 312 ? 8.334 15.873 -2.186 1.00 85.81 312 GLU A C 1
ATOM 2425 O O . GLU A 1 312 ? 8.105 16.403 -1.098 1.00 85.81 312 GLU A O 1
ATOM 2430 N N . ARG A 1 313 ? 7.337 15.570 -3.034 1.00 83.00 313 ARG A N 1
ATOM 2431 C CA . ARG A 1 313 ? 5.923 15.854 -2.728 1.00 83.00 313 ARG A CA 1
ATOM 2432 C C . ARG A 1 313 ? 5.436 15.125 -1.480 1.00 83.00 313 ARG A C 1
ATOM 2434 O O . ARG A 1 313 ? 4.715 15.724 -0.687 1.00 83.00 313 ARG A O 1
ATOM 2441 N N . LEU A 1 314 ? 5.797 13.853 -1.316 1.00 80.56 314 LEU A N 1
ATOM 2442 C CA . LEU A 1 314 ? 5.430 13.059 -0.142 1.00 80.56 314 LEU A CA 1
ATOM 2443 C C . LEU A 1 314 ? 6.114 13.601 1.123 1.00 80.56 314 LEU A C 1
ATOM 2445 O O . LEU A 1 314 ? 5.459 13.768 2.151 1.00 80.56 314 LEU A O 1
ATOM 2449 N N . GLN A 1 315 ? 7.387 13.989 1.035 1.00 78.25 315 GLN A N 1
ATOM 2450 C CA . GLN A 1 315 ? 8.128 14.611 2.135 1.00 78.25 315 GLN A CA 1
ATOM 2451 C C . GLN A 1 315 ? 7.525 15.957 2.556 1.00 78.25 315 GLN A C 1
ATOM 2453 O O . GLN A 1 315 ? 7.428 16.219 3.750 1.00 78.25 315 GLN A O 1
ATOM 2458 N N . CYS A 1 316 ? 7.033 16.776 1.618 1.00 58.81 316 CYS A N 1
ATOM 2459 C CA . CYS A 1 316 ? 6.343 18.030 1.946 1.00 58.81 316 CYS A CA 1
ATOM 2460 C C . CYS A 1 316 ? 5.030 17.834 2.724 1.00 58.81 316 CYS A C 1
ATOM 2462 O O . CYS A 1 316 ? 4.540 18.785 3.330 1.00 58.81 316 CYS A O 1
ATOM 2464 N N . THR A 1 317 ? 4.440 16.635 2.707 1.00 56.56 317 THR A N 1
ATOM 2465 C CA . THR A 1 317 ? 3.218 16.336 3.474 1.00 56.56 317 THR A CA 1
ATOM 2466 C C . THR A 1 317 ? 3.489 15.812 4.883 1.00 56.56 317 THR A C 1
ATOM 2468 O O . THR A 1 317 ? 2.564 15.744 5.694 1.00 56.56 317 THR A O 1
ATOM 2471 N N . LEU A 1 318 ? 4.740 15.467 5.196 1.00 52.03 318 LEU A N 1
ATOM 2472 C CA . LEU A 1 318 ? 5.126 14.897 6.481 1.00 52.03 318 LEU A CA 1
ATOM 2473 C C . LEU A 1 318 ? 5.639 16.003 7.423 1.00 52.03 318 LEU A C 1
ATOM 2475 O O . LEU A 1 318 ? 6.481 16.807 7.021 1.00 52.03 318 LEU A O 1
ATOM 2479 N N . PRO A 1 319 ? 5.160 16.068 8.682 1.00 49.91 319 PRO A N 1
ATOM 2480 C CA . PRO A 1 319 ? 5.684 17.000 9.677 1.00 49.91 319 PRO A CA 1
ATOM 2481 C C . PRO A 1 319 ? 7.200 16.827 9.836 1.00 49.91 319 PRO A C 1
ATOM 2483 O O . PRO A 1 319 ? 7.692 15.709 9.969 1.00 49.91 319 PRO A O 1
ATOM 2486 N N . THR A 1 320 ? 7.936 17.937 9.843 1.00 46.59 320 THR A N 1
ATOM 2487 C CA . THR A 1 320 ? 9.394 18.061 9.647 1.00 46.59 320 THR A CA 1
ATOM 2488 C C . THR A 1 320 ? 10.299 17.435 10.728 1.00 46.59 320 THR A C 1
ATOM 2490 O O . THR A 1 320 ? 11.471 17.796 10.829 1.00 46.59 320 THR A O 1
ATOM 2493 N N . HIS A 1 321 ? 9.822 16.512 11.564 1.00 41.06 321 HIS A N 1
ATOM 2494 C CA . HIS A 1 321 ? 10.578 16.029 12.722 1.00 41.06 321 HIS A CA 1
ATOM 2495 C C . HIS A 1 321 ? 10.929 14.537 12.636 1.00 41.06 321 HIS A C 1
ATOM 2497 O O . HIS A 1 321 ? 10.061 13.677 12.717 1.00 41.06 321 HIS A O 1
ATOM 2503 N N . GLY A 1 322 ? 12.237 14.253 12.532 1.00 48.81 322 GLY A N 1
ATOM 2504 C CA . GLY A 1 322 ? 12.830 12.915 12.673 1.00 48.81 322 GLY A CA 1
ATOM 2505 C C . GLY A 1 322 ? 13.437 12.340 11.386 1.00 48.81 322 GLY A C 1
ATOM 2506 O O . GLY A 1 322 ? 12.934 11.365 10.846 1.00 48.81 322 GLY A O 1
ATOM 2507 N N . VAL A 1 323 ? 14.555 12.907 10.921 1.00 48.75 323 VAL A N 1
ATOM 2508 C CA . VAL A 1 323 ? 15.209 12.663 9.609 1.00 48.75 323 VAL A CA 1
ATOM 2509 C C . VAL A 1 323 ? 15.530 11.183 9.284 1.00 48.75 323 VAL A C 1
ATOM 2511 O O . VAL A 1 323 ? 15.728 10.848 8.122 1.00 48.75 323 VAL A O 1
ATOM 2514 N N . GLY A 1 324 ? 15.555 10.274 10.265 1.00 49.84 324 GLY A N 1
ATOM 2515 C CA . GLY A 1 324 ? 15.949 8.872 10.050 1.00 49.84 324 GLY A CA 1
ATOM 2516 C C . GLY A 1 324 ? 14.817 7.890 9.720 1.00 49.84 324 GLY A C 1
ATOM 2517 O O . GLY A 1 324 ? 15.038 6.940 8.976 1.00 49.84 324 GLY A O 1
ATOM 2518 N N . VAL A 1 325 ? 13.607 8.097 10.252 1.00 51.44 325 VAL A N 1
ATOM 2519 C CA . VAL A 1 325 ? 12.500 7.117 10.141 1.00 51.44 325 VAL A CA 1
ATOM 2520 C C . VAL A 1 325 ? 11.525 7.489 9.011 1.00 51.44 325 VAL A C 1
ATOM 2522 O O . VAL A 1 325 ? 10.864 6.627 8.435 1.00 51.44 325 VAL A O 1
ATOM 2525 N N . THR A 1 326 ? 11.512 8.760 8.602 1.00 54.72 326 THR A N 1
ATOM 2526 C CA . THR A 1 326 ? 10.596 9.317 7.593 1.00 54.72 326 THR A CA 1
ATOM 2527 C C . THR A 1 326 ? 10.827 8.778 6.174 1.00 54.72 326 THR A C 1
ATOM 2529 O O . THR A 1 326 ? 9.883 8.696 5.394 1.00 54.72 326 THR A O 1
ATOM 2532 N N . LEU A 1 327 ? 12.048 8.350 5.828 1.00 62.47 327 LEU A N 1
ATOM 2533 C CA . LEU A 1 327 ? 12.381 7.922 4.460 1.00 62.47 327 LEU A CA 1
ATOM 2534 C C . LEU A 1 327 ? 11.734 6.585 4.067 1.00 62.47 327 LEU A C 1
ATOM 2536 O O . LEU A 1 327 ? 11.297 6.424 2.928 1.00 62.47 327 LEU A O 1
ATOM 2540 N N . ARG A 1 328 ? 11.593 5.633 4.998 1.00 65.44 328 ARG A N 1
ATOM 2541 C CA . ARG A 1 328 ? 11.010 4.319 4.674 1.00 65.44 328 ARG A CA 1
ATOM 2542 C C . ARG A 1 328 ? 9.531 4.398 4.307 1.00 65.44 328 ARG A C 1
ATOM 2544 O O . ARG A 1 328 ? 9.128 3.754 3.345 1.00 65.44 328 ARG A O 1
ATOM 2551 N N . PHE A 1 329 ? 8.749 5.225 5.000 1.00 71.56 329 PHE A N 1
ATOM 2552 C CA . PHE A 1 329 ? 7.332 5.413 4.664 1.00 71.56 329 PHE A CA 1
ATOM 2553 C C . PHE A 1 329 ? 7.149 6.064 3.292 1.00 71.56 329 PHE A C 1
ATOM 2555 O O . PHE A 1 329 ? 6.279 5.644 2.534 1.00 71.56 329 PHE A O 1
ATOM 2562 N N . THR A 1 330 ? 8.027 7.004 2.917 1.00 84.44 330 THR A N 1
ATOM 2563 C CA . THR A 1 330 ? 7.950 7.641 1.592 1.00 84.44 330 THR A CA 1
ATOM 2564 C C . THR A 1 330 ? 8.157 6.650 0.446 1.00 84.44 330 THR A C 1
ATOM 2566 O O . THR A 1 330 ? 7.510 6.780 -0.592 1.00 84.44 330 THR A O 1
ATOM 2569 N N . TRP A 1 331 ? 8.982 5.615 0.639 1.00 87.56 331 TRP A N 1
ATOM 2570 C CA . TRP A 1 331 ? 9.171 4.560 -0.358 1.00 87.56 331 TRP A CA 1
ATOM 2571 C C . TRP A 1 331 ? 7.958 3.644 -0.496 1.00 87.56 331 TRP A C 1
ATOM 2573 O O . TRP A 1 331 ? 7.641 3.234 -1.610 1.00 87.56 331 TRP A O 1
ATOM 2583 N N . VAL A 1 332 ? 7.257 3.344 0.602 1.00 84.50 332 VAL A N 1
ATOM 2584 C CA . VAL A 1 332 ? 6.026 2.542 0.548 1.00 84.50 332 VAL A CA 1
ATOM 2585 C C . VAL A 1 332 ? 4.908 3.323 -0.144 1.00 84.50 332 VAL A C 1
ATOM 2587 O O . VAL A 1 332 ? 4.263 2.792 -1.043 1.00 84.50 332 VAL A O 1
ATOM 2590 N N . ASP A 1 333 ? 4.720 4.601 0.187 1.00 85.19 333 ASP A N 1
ATOM 2591 C CA . ASP A 1 333 ? 3.736 5.449 -0.498 1.00 85.19 333 ASP A CA 1
ATOM 2592 C C . ASP A 1 333 ? 4.044 5.580 -1.996 1.00 85.19 333 ASP A C 1
ATOM 2594 O O . ASP A 1 333 ? 3.146 5.533 -2.843 1.00 85.19 333 ASP A O 1
ATOM 2598 N N . MET A 1 334 ? 5.329 5.704 -2.342 1.00 94.25 334 MET A N 1
ATOM 2599 C CA . MET A 1 334 ? 5.771 5.720 -3.730 1.00 94.25 334 MET A CA 1
ATOM 2600 C C . MET A 1 334 ? 5.506 4.385 -4.434 1.00 94.25 334 MET A C 1
ATOM 2602 O O . MET A 1 334 ? 4.996 4.370 -5.556 1.00 94.25 334 MET A O 1
ATOM 2606 N N . LEU A 1 335 ? 5.792 3.265 -3.765 1.00 94.56 335 LEU A N 1
ATOM 2607 C CA . LEU A 1 335 ? 5.470 1.930 -4.257 1.00 94.56 335 LEU A CA 1
ATOM 2608 C C . LEU A 1 335 ? 3.974 1.807 -4.551 1.00 94.56 335 LEU A C 1
ATOM 2610 O O . LEU A 1 335 ? 3.626 1.318 -5.617 1.00 94.56 335 LEU A O 1
ATOM 2614 N N . MET A 1 336 ? 3.089 2.291 -3.677 1.00 88.56 336 MET A N 1
ATOM 2615 C CA . MET A 1 336 ? 1.640 2.212 -3.901 1.00 88.56 336 MET A CA 1
ATOM 2616 C C . MET A 1 336 ? 1.193 2.973 -5.155 1.00 88.56 336 MET A C 1
ATOM 2618 O O . MET A 1 336 ? 0.361 2.475 -5.916 1.00 88.56 336 MET A O 1
ATOM 2622 N N . LYS A 1 337 ? 1.773 4.152 -5.420 1.00 91.00 337 LYS A N 1
ATOM 2623 C CA . LYS A 1 337 ? 1.510 4.902 -6.662 1.00 91.00 337 LYS A CA 1
ATOM 2624 C C . LYS A 1 337 ? 1.977 4.139 -7.897 1.00 91.00 337 LYS A C 1
ATOM 2626 O O . LYS A 1 337 ? 1.269 4.106 -8.901 1.00 91.00 337 LYS A O 1
ATOM 2631 N N . ILE A 1 338 ? 3.150 3.514 -7.813 1.00 96.44 338 ILE A N 1
ATOM 2632 C CA . ILE A 1 338 ? 3.690 2.693 -8.896 1.00 96.44 338 ILE A CA 1
ATOM 2633 C C . ILE A 1 338 ? 2.828 1.442 -9.103 1.00 96.44 338 ILE A C 1
ATOM 2635 O O . ILE A 1 338 ? 2.484 1.145 -10.243 1.00 96.44 338 ILE A O 1
ATOM 2639 N N . LEU A 1 339 ? 2.418 0.759 -8.029 1.00 92.50 339 LEU A N 1
ATOM 2640 C CA . LEU A 1 339 ? 1.590 -0.450 -8.067 1.00 92.50 339 LEU A CA 1
ATOM 2641 C C . LEU A 1 339 ? 0.236 -0.212 -8.739 1.00 92.50 339 LEU A C 1
ATOM 2643 O O . LEU A 1 339 ? -0.213 -1.053 -9.514 1.00 92.50 339 LEU A O 1
ATOM 2647 N N . ALA A 1 340 ? -0.376 0.956 -8.516 1.00 88.00 340 ALA A N 1
ATOM 2648 C CA . ALA A 1 340 ? -1.624 1.344 -9.177 1.00 88.00 340 ALA A CA 1
ATOM 2649 C C . ALA A 1 340 ? -1.521 1.348 -10.716 1.00 88.00 340 ALA A C 1
ATOM 2651 O O . ALA A 1 340 ? -2.527 1.191 -11.406 1.00 88.00 340 ALA A O 1
ATOM 2652 N N . VAL A 1 341 ? -0.311 1.517 -11.257 1.00 95.50 341 VAL A N 1
ATOM 2653 C CA . VAL A 1 341 ? -0.028 1.490 -12.696 1.00 95.50 341 VAL A CA 1
ATOM 2654 C C . VAL A 1 341 ? 0.577 0.154 -13.124 1.00 95.50 341 VAL A C 1
ATOM 2656 O O . VAL A 1 341 ? 0.217 -0.368 -14.178 1.00 95.50 341 VAL A O 1
ATOM 2659 N N . SER A 1 342 ? 1.474 -0.421 -12.322 1.00 96.50 342 SER A N 1
ATOM 2660 C CA . SER A 1 342 ? 2.210 -1.633 -12.683 1.00 96.50 342 SER A CA 1
ATOM 2661 C C . SER A 1 342 ? 1.287 -2.836 -12.825 1.00 96.50 342 SER A C 1
ATOM 2663 O O . SER A 1 342 ? 1.453 -3.589 -13.777 1.00 96.50 342 SER A O 1
ATOM 2665 N N . VAL A 1 343 ? 0.261 -2.960 -11.973 1.00 92.62 343 VAL A N 1
ATOM 2666 C CA . VAL A 1 343 ? -0.743 -4.036 -12.059 1.00 92.62 343 VAL A CA 1
ATOM 2667 C C . VAL A 1 343 ? -1.521 -4.003 -13.378 1.00 92.62 343 VAL A C 1
ATOM 2669 O O . VAL A 1 343 ? -1.990 -5.030 -13.861 1.00 92.62 343 VAL A O 1
ATOM 2672 N N . LEU A 1 344 ? -1.628 -2.824 -14.002 1.00 91.38 344 LEU A N 1
ATOM 2673 C CA . LEU A 1 344 ? -2.247 -2.672 -15.314 1.00 91.38 344 LEU A CA 1
ATOM 2674 C C . LEU A 1 344 ? -1.299 -3.076 -16.448 1.00 91.38 344 LEU A C 1
ATOM 2676 O O . LEU A 1 344 ? -1.775 -3.281 -17.561 1.00 91.38 344 LEU A O 1
ATOM 2680 N N . ILE A 1 345 ? 0.011 -3.156 -16.210 1.00 97.38 345 ILE A N 1
ATOM 2681 C CA . ILE A 1 345 ? 1.025 -3.541 -17.202 1.00 97.38 345 ILE A CA 1
ATOM 2682 C C . ILE A 1 345 ? 1.330 -5.038 -17.095 1.00 97.38 345 ILE A C 1
ATOM 2684 O O . ILE A 1 345 ? 1.268 -5.738 -18.103 1.00 97.38 345 ILE A O 1
ATOM 2688 N N . ASP A 1 346 ? 1.653 -5.503 -15.889 1.00 97.31 346 ASP A N 1
ATOM 2689 C CA . ASP A 1 346 ? 1.954 -6.891 -15.546 1.00 97.31 346 ASP A CA 1
ATOM 2690 C C . ASP A 1 346 ? 1.631 -7.114 -14.058 1.00 97.31 346 ASP A C 1
ATOM 2692 O O . ASP A 1 346 ? 2.221 -6.481 -13.181 1.00 97.31 346 ASP A O 1
ATOM 2696 N N . ASN A 1 347 ? 0.672 -7.996 -13.779 1.00 93.19 347 ASN A N 1
ATOM 2697 C CA . ASN A 1 347 ? 0.214 -8.326 -12.430 1.00 93.19 347 ASN A CA 1
ATOM 2698 C C . ASN A 1 347 ? 0.927 -9.547 -11.818 1.00 93.19 347 ASN A C 1
ATOM 2700 O O . ASN A 1 347 ? 0.669 -9.869 -10.661 1.00 93.19 347 ASN A O 1
ATOM 2704 N N . GLU A 1 348 ? 1.810 -10.222 -12.558 1.00 92.56 348 GLU A N 1
ATOM 2705 C CA . GLU A 1 348 ? 2.578 -11.371 -12.058 1.00 92.56 348 GLU A CA 1
ATOM 2706 C C . GLU A 1 348 ? 3.832 -10.938 -11.290 1.00 92.56 348 GLU A C 1
ATOM 2708 O O . GLU A 1 348 ? 4.362 -11.685 -10.466 1.00 92.56 348 GLU A O 1
ATOM 2713 N N . VAL A 1 349 ? 4.335 -9.734 -11.568 1.00 93.12 349 VAL A N 1
ATOM 2714 C CA . VAL A 1 349 ? 5.566 -9.216 -10.969 1.00 93.12 349 VAL A CA 1
ATOM 2715 C C . VAL A 1 349 ? 5.247 -8.480 -9.673 1.00 93.12 349 VAL A C 1
ATOM 2717 O O . VAL A 1 349 ? 4.616 -7.422 -9.666 1.00 93.12 349 VAL A O 1
ATOM 2720 N N . VAL A 1 350 ? 5.741 -9.024 -8.563 1.00 89.44 350 VAL A N 1
ATOM 2721 C CA . VAL A 1 350 ? 5.603 -8.420 -7.236 1.00 89.44 350 VAL A CA 1
ATOM 2722 C C . VAL A 1 350 ? 6.708 -7.386 -7.036 1.00 89.44 350 VAL A C 1
ATOM 2724 O O . VAL A 1 350 ? 7.888 -7.723 -7.055 1.00 89.44 350 VAL A O 1
ATOM 2727 N N . LEU A 1 351 ? 6.324 -6.128 -6.826 1.00 94.50 351 LEU A N 1
ATOM 2728 C CA . LEU A 1 351 ? 7.252 -5.039 -6.520 1.00 94.50 351 LEU A CA 1
ATOM 2729 C C . LEU A 1 351 ? 7.331 -4.800 -5.010 1.00 94.50 351 LEU A C 1
ATOM 2731 O O . LEU A 1 351 ? 6.313 -4.815 -4.316 1.00 94.50 351 LEU A O 1
ATOM 2735 N N . SER A 1 352 ? 8.532 -4.520 -4.508 1.00 91.19 352 SER A N 1
ATOM 2736 C CA . SER A 1 352 ? 8.764 -4.107 -3.123 1.00 91.19 352 SER A CA 1
ATOM 2737 C C . SER A 1 352 ? 9.292 -2.672 -3.033 1.00 91.19 352 SER A C 1
ATOM 2739 O O . SER A 1 352 ? 9.794 -2.104 -4.003 1.00 91.19 352 SER A O 1
ATOM 2741 N N . ALA A 1 353 ? 9.224 -2.072 -1.841 1.00 89.62 353 ALA A N 1
ATOM 2742 C CA . ALA A 1 353 ? 9.760 -0.728 -1.610 1.00 89.62 353 ALA A CA 1
ATOM 2743 C C . ALA A 1 353 ? 11.287 -0.685 -1.802 1.00 89.62 353 ALA A C 1
ATOM 2745 O O . ALA A 1 353 ? 11.820 0.317 -2.273 1.00 89.62 353 ALA A O 1
ATOM 2746 N N . ALA A 1 354 ? 11.973 -1.796 -1.506 1.00 88.75 354 ALA A N 1
ATOM 2747 C CA . ALA A 1 354 ? 13.405 -1.941 -1.739 1.00 88.75 354 ALA A CA 1
ATOM 2748 C C . ALA A 1 354 ? 13.749 -1.907 -3.237 1.00 88.75 354 ALA A C 1
ATOM 2750 O O . ALA A 1 354 ? 14.764 -1.325 -3.607 1.00 88.75 354 ALA A O 1
ATOM 2751 N N . ASP A 1 355 ? 12.892 -2.458 -4.107 1.00 95.69 355 ASP A N 1
ATOM 2752 C CA . ASP A 1 355 ? 13.103 -2.389 -5.558 1.00 95.69 355 ASP A CA 1
ATOM 2753 C C . ASP A 1 355 ? 12.984 -0.948 -6.069 1.00 95.69 355 ASP A C 1
ATOM 2755 O O . ASP A 1 355 ? 13.778 -0.525 -6.906 1.00 95.69 355 ASP A O 1
ATOM 2759 N N . VAL A 1 356 ? 12.028 -0.174 -5.538 1.00 96.25 356 VAL A N 1
ATOM 2760 C CA . VAL A 1 356 ? 11.851 1.248 -5.883 1.00 96.25 356 VAL A CA 1
ATOM 2761 C C . VAL A 1 356 ? 13.062 2.071 -5.438 1.00 96.25 356 VAL A C 1
ATOM 2763 O O . VAL A 1 356 ? 13.587 2.865 -6.220 1.00 96.25 356 VAL A O 1
ATOM 2766 N N . GLU A 1 357 ? 13.526 1.863 -4.203 1.00 94.00 357 GLU A N 1
ATOM 2767 C CA . GLU A 1 357 ? 14.707 2.534 -3.651 1.00 94.00 357 GLU A CA 1
ATOM 2768 C C . GLU A 1 357 ? 15.972 2.191 -4.452 1.00 94.00 357 GLU A C 1
ATOM 2770 O O . GLU A 1 357 ? 16.710 3.088 -4.873 1.00 94.00 357 GLU A O 1
ATOM 2775 N N . GLN A 1 358 ? 16.191 0.901 -4.727 1.00 94.88 358 GLN A N 1
ATOM 2776 C CA . GLN A 1 358 ? 17.315 0.430 -5.529 1.00 94.88 358 GLN A CA 1
ATOM 2777 C C . GLN A 1 358 ? 17.277 1.036 -6.935 1.00 94.88 358 GLN A C 1
ATOM 2779 O O . GLN A 1 358 ? 18.274 1.598 -7.388 1.00 94.88 358 GLN A O 1
ATOM 2784 N N . PHE A 1 359 ? 16.126 0.980 -7.607 1.00 96.81 359 PHE A N 1
ATOM 2785 C CA . PHE A 1 359 ? 15.961 1.540 -8.944 1.00 96.81 359 PHE A CA 1
ATOM 2786 C C . PHE A 1 359 ? 16.227 3.049 -8.973 1.00 96.81 359 PHE A C 1
ATOM 2788 O O . PHE A 1 359 ? 16.935 3.536 -9.853 1.00 96.81 359 PHE A O 1
ATOM 2795 N N . HIS A 1 360 ? 15.732 3.801 -7.988 1.00 95.62 360 HIS A N 1
ATOM 2796 C CA . HIS A 1 360 ? 16.008 5.233 -7.889 1.00 95.62 360 HIS A CA 1
ATOM 2797 C C . HIS A 1 360 ? 17.501 5.530 -7.674 1.00 95.62 360 HIS A C 1
ATOM 2799 O O . HIS A 1 360 ? 18.038 6.471 -8.268 1.00 95.62 360 HIS A O 1
ATOM 2805 N N . SER A 1 361 ? 18.186 4.725 -6.856 1.00 93.12 361 SER A N 1
ATOM 2806 C CA . SER A 1 361 ? 19.632 4.829 -6.634 1.00 93.12 361 SER A CA 1
ATOM 2807 C C . SER A 1 361 ? 20.434 4.535 -7.908 1.00 93.12 361 SER A C 1
ATOM 2809 O O . SER A 1 361 ? 21.353 5.284 -8.250 1.00 93.12 361 SER A O 1
ATOM 2811 N N . GLU A 1 362 ? 20.050 3.509 -8.671 1.00 93.94 362 GLU A N 1
ATOM 2812 C CA . GLU A 1 362 ? 20.636 3.182 -9.979 1.00 93.94 362 GLU A CA 1
ATOM 2813 C C . GLU A 1 362 ? 20.416 4.316 -10.993 1.00 93.94 362 GLU A C 1
ATOM 2815 O O . GLU A 1 362 ? 21.363 4.764 -11.643 1.00 93.94 362 GLU A O 1
ATOM 2820 N N . CYS A 1 363 ? 19.192 4.850 -11.081 1.00 93.00 363 CYS A N 1
ATOM 2821 C CA . CYS A 1 363 ? 18.871 6.005 -11.922 1.00 93.00 363 CYS A CA 1
ATOM 2822 C C . CYS A 1 363 ? 19.708 7.240 -11.553 1.00 93.00 363 CYS A C 1
ATOM 2824 O O . CYS A 1 363 ? 20.191 7.955 -12.432 1.00 93.00 363 CYS A O 1
ATOM 2826 N N . SER A 1 364 ? 19.903 7.478 -10.255 1.00 88.56 364 SER A N 1
ATOM 2827 C CA . SER A 1 364 ? 20.630 8.646 -9.762 1.00 88.56 364 SER A CA 1
ATOM 2828 C C . SER A 1 364 ? 22.141 8.522 -9.959 1.00 88.56 364 SER A C 1
ATOM 2830 O O . SER A 1 364 ? 22.804 9.444 -10.422 1.00 88.56 364 SER A O 1
ATOM 2832 N N . SER A 1 365 ? 22.715 7.369 -9.639 1.00 88.69 365 SER A N 1
ATOM 2833 C CA . SER A 1 365 ? 24.160 7.158 -9.764 1.00 88.69 365 SER A CA 1
ATOM 2834 C C . SER A 1 365 ? 24.613 7.014 -11.220 1.00 88.69 365 SER A C 1
ATOM 2836 O O . SER A 1 365 ? 25.698 7.475 -11.570 1.00 88.69 365 SER A O 1
ATOM 2838 N N . GLY A 1 366 ? 23.790 6.404 -12.079 1.00 80.25 366 GLY A N 1
ATOM 2839 C CA . GLY A 1 366 ? 24.193 6.031 -13.434 1.00 80.25 366 GLY A CA 1
ATOM 2840 C C . GLY A 1 366 ? 23.917 7.067 -14.526 1.00 80.25 366 GLY A C 1
ATOM 2841 O O . GLY A 1 366 ? 24.541 6.996 -15.586 1.00 80.25 366 GLY A O 1
ATOM 2842 N N . PHE A 1 367 ? 22.981 8.003 -14.314 1.00 74.44 367 PHE A N 1
ATOM 2843 C CA . PHE A 1 367 ? 22.368 8.735 -15.435 1.00 74.44 367 PHE A CA 1
ATOM 2844 C C . PHE A 1 367 ? 22.184 10.251 -15.231 1.00 74.44 367 PHE A C 1
ATOM 2846 O O . PHE A 1 367 ? 21.605 10.910 -16.097 1.00 74.44 367 PHE A O 1
ATOM 2853 N N . HIS A 1 368 ? 22.697 10.828 -14.136 1.00 59.41 368 HIS A N 1
ATOM 2854 C CA . HIS A 1 368 ? 22.557 12.265 -13.817 1.00 59.41 368 HIS A CA 1
ATOM 2855 C C . HIS A 1 368 ? 23.432 13.215 -14.650 1.00 59.41 368 HIS A C 1
ATOM 2857 O O . HIS A 1 368 ? 23.263 14.429 -14.572 1.00 59.41 368 HIS A O 1
ATOM 2863 N N . THR A 1 369 ? 24.367 12.713 -15.460 1.00 58.41 369 THR A N 1
ATOM 2864 C CA . THR A 1 369 ? 25.313 13.579 -16.193 1.00 58.41 369 THR A CA 1
ATOM 2865 C C . THR A 1 369 ? 24.722 14.240 -17.438 1.00 58.41 369 THR A C 1
ATOM 2867 O O . THR A 1 369 ? 25.284 15.214 -17.933 1.00 58.41 369 THR A O 1
ATOM 2870 N N . GLU A 1 370 ? 23.578 13.765 -17.927 1.00 57.09 370 GLU A N 1
ATOM 2871 C CA . GLU A 1 370 ? 22.875 14.359 -19.062 1.00 57.09 370 GLU A CA 1
ATOM 2872 C C . GLU A 1 370 ? 21.468 14.746 -18.604 1.00 57.09 370 GLU A C 1
ATOM 2874 O O . GLU A 1 370 ? 20.536 13.945 -18.680 1.00 57.09 370 GLU A O 1
ATOM 2879 N N . LEU A 1 371 ? 21.311 15.975 -18.091 1.00 55.81 371 LEU A N 1
ATOM 2880 C CA . LEU A 1 371 ? 19.986 16.568 -17.899 1.00 55.81 371 LEU A CA 1
ATOM 2881 C C . LEU A 1 371 ? 19.185 16.341 -19.190 1.00 55.81 371 LEU A C 1
ATOM 2883 O O . LEU A 1 371 ? 19.682 16.705 -20.265 1.00 55.81 371 LEU A O 1
ATOM 2887 N N . PRO A 1 372 ? 17.986 15.733 -19.123 1.00 53.69 372 PRO A N 1
ATOM 2888 C CA . PRO A 1 372 ? 17.193 15.531 -20.319 1.00 53.69 372 PRO A CA 1
ATOM 2889 C C . PRO A 1 372 ? 16.992 16.905 -20.965 1.00 53.69 372 PRO A C 1
ATOM 2891 O O . PRO A 1 372 ? 16.662 17.861 -20.251 1.00 53.69 372 PRO A O 1
ATOM 2894 N N . PRO A 1 373 ? 17.218 17.055 -22.283 1.00 52.09 373 PRO A N 1
ATOM 2895 C CA . PRO A 1 373 ? 16.884 18.298 -22.950 1.00 52.09 373 PRO A CA 1
ATOM 2896 C C . PRO A 1 373 ? 15.433 18.623 -22.597 1.00 52.09 373 PRO A C 1
ATOM 2898 O O . PRO A 1 373 ? 14.560 17.765 -22.709 1.00 52.09 373 PRO A O 1
ATOM 2901 N N . VAL A 1 374 ? 15.190 19.854 -22.145 1.00 51.06 374 VAL A N 1
ATOM 2902 C CA . VAL A 1 374 ? 13.905 20.357 -21.611 1.00 51.06 374 VAL A CA 1
ATOM 2903 C C . VAL A 1 374 ? 12.717 20.121 -22.573 1.00 51.06 374 VAL A C 1
ATOM 2905 O O . VAL A 1 374 ? 11.561 20.230 -22.184 1.00 51.06 374 VAL A O 1
ATOM 2908 N N . ASN A 1 375 ? 12.998 19.699 -23.809 1.00 46.31 375 ASN A N 1
ATOM 2909 C CA . ASN A 1 375 ? 12.045 19.347 -24.853 1.00 46.31 375 ASN A CA 1
ATOM 2910 C C . ASN A 1 375 ? 11.679 17.853 -24.963 1.00 46.31 375 ASN A C 1
ATOM 2912 O O . ASN A 1 375 ? 10.941 17.515 -25.883 1.00 46.31 375 ASN A O 1
ATOM 2916 N N . ILE A 1 376 ? 12.104 16.956 -24.061 1.00 50.97 376 ILE A N 1
ATOM 2917 C CA . ILE A 1 376 ? 11.483 15.616 -23.958 1.00 50.97 376 ILE A CA 1
ATOM 2918 C C . ILE A 1 376 ? 10.169 15.739 -23.169 1.00 50.97 376 ILE A C 1
ATOM 2920 O O . ILE A 1 376 ? 9.974 15.147 -22.114 1.00 50.97 376 ILE A O 1
ATOM 2924 N N . THR A 1 377 ? 9.231 16.529 -23.684 1.00 47.22 377 THR A N 1
ATOM 2925 C CA . THR A 1 377 ? 7.868 16.007 -23.734 1.00 47.22 377 THR A CA 1
ATOM 2926 C C . THR A 1 377 ? 7.907 15.064 -24.925 1.00 47.22 377 THR A C 1
ATOM 2928 O O . THR A 1 377 ? 8.148 15.536 -26.038 1.00 47.22 377 THR A O 1
ATOM 2931 N N . PRO A 1 378 ? 7.789 13.737 -24.742 1.00 43.78 378 PRO A N 1
ATOM 2932 C CA . PRO A 1 378 ? 7.655 12.871 -25.897 1.00 43.78 378 PRO A CA 1
ATOM 2933 C C . PRO A 1 378 ? 6.490 13.428 -26.708 1.00 43.78 378 PRO A C 1
ATOM 2935 O O . PRO A 1 378 ? 5.392 13.601 -26.174 1.00 43.78 378 PRO A O 1
ATOM 2938 N N . LYS A 1 379 ? 6.752 13.772 -27.975 1.00 41.19 379 LYS A N 1
ATOM 2939 C CA . LYS A 1 379 ? 5.711 13.969 -28.982 1.00 41.19 379 LYS A CA 1
ATOM 2940 C C . LYS A 1 379 ? 4.998 12.626 -29.113 1.00 41.19 379 LYS A C 1
ATOM 2942 O O . LYS A 1 379 ? 5.259 11.847 -30.019 1.00 41.19 379 LYS A O 1
ATOM 2947 N N . CYS A 1 380 ? 4.152 12.302 -28.146 1.00 38.69 380 CYS A N 1
ATOM 2948 C CA . CYS A 1 380 ? 3.085 11.367 -28.372 1.00 38.69 380 CYS A CA 1
ATOM 2949 C C . CYS A 1 380 ? 2.137 12.172 -29.248 1.00 38.69 380 CYS A C 1
ATOM 2951 O O . CYS A 1 380 ? 1.433 13.053 -28.753 1.00 38.69 380 CYS A O 1
ATOM 2953 N N . GLU A 1 381 ? 2.266 11.974 -30.562 1.00 38.81 381 GLU A N 1
ATOM 2954 C CA . GLU A 1 381 ? 1.245 12.366 -31.520 1.00 38.81 381 GLU A CA 1
ATOM 2955 C C . GLU A 1 381 ? -0.088 11.988 -30.884 1.00 38.81 381 GLU A C 1
ATOM 2957 O O . GLU A 1 381 ? -0.330 10.833 -30.531 1.00 38.81 381 GLU A O 1
ATOM 2962 N N . SER A 1 382 ? -0.878 13.011 -30.577 1.00 41.94 382 SER A N 1
ATOM 2963 C CA . SER A 1 382 ? -2.270 12.815 -30.236 1.00 41.94 382 SER A CA 1
ATOM 2964 C C . SER A 1 382 ? -2.847 12.167 -31.478 1.00 41.94 382 SER A C 1
ATOM 2966 O O . SER A 1 382 ? -2.839 12.799 -32.535 1.00 41.94 382 SER A O 1
ATOM 2968 N N . ASP A 1 383 ? -3.267 10.909 -31.372 1.00 39.25 383 ASP A N 1
ATOM 2969 C CA . ASP A 1 383 ? -4.097 10.290 -32.390 1.00 39.25 383 ASP A CA 1
ATOM 2970 C C . ASP A 1 383 ? -5.274 11.240 -32.609 1.00 39.25 383 ASP A C 1
ATOM 2972 O O . ASP A 1 383 ? -6.160 11.380 -31.762 1.00 39.25 383 ASP A O 1
ATOM 2976 N N . SER A 1 384 ? -5.226 11.989 -33.709 1.00 37.78 384 SER A N 1
ATOM 2977 C CA . SER A 1 384 ? -6.321 12.824 -34.157 1.00 37.78 384 SER A CA 1
ATOM 2978 C C . SER A 1 384 ? -7.424 11.870 -34.588 1.00 37.78 384 SER A C 1
ATOM 2980 O O . SER A 1 384 ? -7.483 11.450 -35.745 1.00 37.78 384 SER A O 1
ATOM 2982 N N . VAL A 1 385 ? -8.267 11.483 -33.633 1.00 41.28 385 VAL A N 1
ATOM 2983 C CA . VAL A 1 385 ? -9.570 10.891 -33.903 1.00 41.28 385 VAL A CA 1
ATOM 2984 C C . VAL A 1 385 ? -10.331 11.942 -34.701 1.00 41.28 385 VAL A C 1
ATOM 2986 O O . VAL A 1 385 ? -10.785 12.951 -34.166 1.00 41.28 385 VAL A O 1
ATOM 2989 N N . GLN A 1 386 ? -10.373 11.758 -36.020 1.00 37.53 386 GLN A N 1
ATOM 2990 C CA . GLN A 1 386 ? -11.296 12.470 -36.887 1.00 37.53 386 GLN A CA 1
ATOM 2991 C C . GLN A 1 386 ? -12.703 11.968 -36.558 1.00 37.53 386 GLN A C 1
ATOM 2993 O O . GLN A 1 386 ? -13.212 11.052 -37.203 1.00 37.53 386 GLN A O 1
ATOM 2998 N N . ASP A 1 387 ? -13.318 12.567 -35.538 1.00 34.59 387 ASP A N 1
ATOM 2999 C CA . ASP A 1 387 ? -14.763 12.527 -35.364 1.00 34.59 387 ASP A CA 1
ATOM 3000 C C . ASP A 1 387 ? -15.387 13.225 -36.572 1.00 34.59 387 ASP A C 1
ATOM 3002 O O . ASP A 1 387 ? -15.389 14.447 -36.721 1.00 34.59 387 ASP A O 1
ATOM 3006 N N . SER A 1 388 ? -15.858 12.396 -37.495 1.00 40.75 388 SER A N 1
ATOM 3007 C CA . SER A 1 388 ? -16.713 12.816 -38.590 1.00 40.75 388 SER A CA 1
ATOM 3008 C C . SER A 1 388 ? -18.115 12.981 -38.011 1.00 40.75 388 SER A C 1
ATOM 3010 O O . SER A 1 388 ? -18.874 12.015 -37.945 1.00 40.75 388 SER A O 1
ATOM 3012 N N . GLU A 1 389 ? -18.453 14.185 -37.547 1.00 36.94 389 GLU A N 1
ATOM 3013 C CA . GLU A 1 389 ? -19.840 14.507 -37.209 1.00 36.94 389 GLU A CA 1
ATOM 3014 C C . GLU A 1 389 ? -20.726 14.470 -38.469 1.00 36.94 389 GLU A C 1
ATOM 3016 O O . GLU A 1 389 ? -20.315 14.927 -39.545 1.00 36.94 389 GLU A O 1
ATOM 3021 N N . PRO A 1 390 ? -21.956 13.936 -38.366 1.00 39.41 390 PRO A N 1
ATOM 3022 C CA . PRO A 1 390 ? -22.898 13.922 -39.466 1.00 39.41 390 PRO A CA 1
ATOM 3023 C C . PRO A 1 390 ? -23.541 15.299 -39.650 1.00 39.41 390 PRO A C 1
ATOM 3025 O O . PRO A 1 390 ? -24.058 15.917 -38.723 1.00 39.41 390 PRO A O 1
ATOM 3028 N N . LEU A 1 391 ? -23.545 15.727 -40.909 1.00 39.88 391 LEU A N 1
ATOM 3029 C CA . LEU A 1 391 ? -24.298 16.848 -41.456 1.00 39.88 391 LEU A CA 1
ATOM 3030 C C . LEU A 1 391 ? -25.753 16.856 -40.963 1.00 39.88 391 LEU A C 1
ATOM 3032 O O . LEU A 1 391 ? -26.554 16.028 -41.396 1.00 39.88 391 LEU A O 1
ATOM 3036 N N . PHE A 1 392 ? -26.117 17.865 -40.175 1.00 35.66 392 PHE A N 1
ATOM 3037 C CA . PHE A 1 392 ? -27.486 18.365 -40.141 1.00 35.66 392 PHE A CA 1
ATOM 3038 C C . PHE A 1 392 ? -27.500 19.855 -40.474 1.00 35.66 392 PHE A C 1
ATOM 3040 O O . PHE A 1 392 ? -27.037 20.710 -39.724 1.00 35.66 392 PHE A O 1
ATOM 3047 N N . ASN A 1 393 ? -28.016 20.113 -41.676 1.00 37.81 393 ASN A N 1
ATOM 3048 C CA . ASN A 1 393 ? -28.608 21.374 -42.092 1.00 37.81 393 ASN A CA 1
ATOM 3049 C C . ASN A 1 393 ? -29.690 21.781 -41.091 1.00 37.81 393 ASN A C 1
ATOM 3051 O O . ASN A 1 393 ? -30.586 20.981 -40.858 1.00 37.81 393 ASN A O 1
ATOM 3055 N N . ASP A 1 394 ? -29.660 23.032 -40.639 1.00 34.28 394 ASP A N 1
ATOM 3056 C CA . ASP A 1 394 ? -30.857 23.867 -40.508 1.00 34.28 394 ASP A CA 1
ATOM 3057 C C . ASP A 1 394 ? -30.433 25.337 -40.386 1.00 34.28 394 ASP A C 1
ATOM 3059 O O . ASP A 1 394 ? -29.982 25.803 -39.346 1.00 34.28 394 ASP A O 1
ATOM 3063 N N . ASN A 1 395 ? -30.568 26.074 -41.489 1.00 35.12 395 ASN A N 1
ATOM 3064 C CA . ASN A 1 395 ? -30.544 27.533 -41.503 1.00 35.12 395 ASN A CA 1
ATOM 3065 C C . ASN A 1 395 ? -31.846 28.012 -42.149 1.00 35.12 395 ASN A C 1
ATOM 3067 O O . ASN A 1 395 ? -31.929 28.167 -43.368 1.00 35.12 395 ASN A O 1
ATOM 3071 N N . ALA A 1 396 ? -32.854 28.254 -41.313 1.00 38.28 396 ALA A N 1
ATOM 3072 C CA . ALA A 1 396 ? -33.927 29.187 -41.616 1.00 38.28 396 ALA A CA 1
ATOM 3073 C C . ALA A 1 396 ? -33.624 30.498 -40.880 1.00 38.28 396 ALA A C 1
ATOM 3075 O O . ALA A 1 396 ? -33.620 30.578 -39.654 1.00 38.28 396 ALA A O 1
ATOM 3076 N N . VAL A 1 397 ? -33.302 31.494 -41.693 1.00 41.69 397 VAL A N 1
ATOM 3077 C CA . VAL A 1 397 ? -33.086 32.903 -41.376 1.00 41.69 397 VAL A CA 1
ATOM 3078 C C . VAL A 1 397 ? -34.423 33.549 -41.011 1.00 41.69 397 VAL A C 1
ATOM 3080 O O . VAL A 1 397 ? -35.371 33.364 -41.766 1.00 41.69 397 VAL A O 1
ATOM 3083 N N . ASP A 1 398 ? -34.491 34.315 -39.914 1.00 40.06 398 ASP A N 1
ATOM 3084 C CA . ASP A 1 398 ? -34.950 35.721 -39.930 1.00 40.06 398 ASP A CA 1
ATOM 3085 C C . ASP A 1 398 ? -34.855 36.408 -38.541 1.00 40.06 398 ASP A C 1
ATOM 3087 O O . ASP A 1 398 ? -34.630 35.730 -37.536 1.00 40.06 398 ASP A O 1
ATOM 3091 N N . PRO A 1 399 ? -34.911 37.758 -38.460 1.00 48.34 399 PRO A N 1
ATOM 3092 C CA . PRO A 1 399 ? -33.958 38.548 -37.686 1.00 48.34 399 PRO A CA 1
ATOM 3093 C C . PRO A 1 399 ? -34.643 39.469 -36.657 1.00 48.34 399 PRO A C 1
ATOM 3095 O O . PRO A 1 399 ? -35.836 39.732 -36.732 1.00 48.34 399 PRO A O 1
ATOM 3098 N N . ASN A 1 400 ? -33.876 39.995 -35.699 1.00 38.81 400 ASN A N 1
ATOM 3099 C CA . ASN A 1 400 ? -34.088 41.280 -34.998 1.00 38.81 400 ASN A CA 1
ATOM 3100 C C . ASN A 1 400 ? -32.985 41.378 -33.930 1.00 38.81 400 ASN A C 1
ATOM 3102 O O . ASN A 1 400 ? -32.948 40.572 -33.011 1.00 38.81 400 ASN A O 1
ATOM 3106 N N . SER A 1 401 ? -31.912 42.151 -34.107 1.00 35.38 401 SER A N 1
ATOM 3107 C CA . SER A 1 401 ? -31.804 43.619 -34.172 1.00 35.38 401 SER A CA 1
ATOM 3108 C C . SER A 1 401 ? -32.203 44.342 -32.879 1.00 35.38 401 SER A C 1
ATOM 3110 O O . SER A 1 401 ? -33.324 44.213 -32.403 1.00 35.38 401 SER A O 1
ATOM 3112 N N . ALA A 1 402 ? -31.266 45.192 -32.444 1.00 36.22 402 ALA A N 1
ATOM 3113 C CA . ALA A 1 402 ? -31.309 46.233 -31.413 1.00 36.22 402 ALA A CA 1
ATOM 3114 C C . ALA A 1 402 ? -31.023 45.776 -29.959 1.00 36.22 402 ALA A C 1
ATOM 3116 O O . ALA A 1 402 ? -31.823 45.088 -29.348 1.00 36.22 402 ALA A O 1
ATOM 3117 N N . ASN A 1 403 ? -29.827 46.000 -29.392 1.00 36.12 403 ASN A N 1
ATOM 3118 C CA . ASN A 1 403 ? -29.175 47.275 -29.028 1.00 36.12 403 ASN A CA 1
ATOM 3119 C C . ASN A 1 403 ? -29.720 47.859 -27.710 1.00 36.12 403 ASN A C 1
ATOM 3121 O O . ASN A 1 403 ? -30.784 48.459 -27.732 1.00 36.12 403 ASN A O 1
ATOM 3125 N N . SER A 1 404 ? -28.957 47.747 -26.610 1.00 37.06 404 SER A N 1
ATOM 3126 C CA . SER A 1 404 ? -28.644 48.867 -25.695 1.00 37.06 404 SER A CA 1
ATOM 3127 C C . SER A 1 404 ? -27.898 48.417 -24.427 1.00 37.06 404 SER A C 1
ATOM 3129 O O . SER A 1 404 ? -28.398 47.609 -23.650 1.00 37.06 404 SER A O 1
ATOM 3131 N N . ASN A 1 405 ? -26.734 49.036 -24.206 1.00 38.25 405 ASN A N 1
ATOM 3132 C CA . ASN A 1 405 ? -26.133 49.355 -22.903 1.00 38.25 405 ASN A CA 1
ATOM 3133 C C . ASN A 1 405 ? -27.169 49.709 -21.823 1.00 38.25 405 ASN A C 1
ATOM 3135 O O . ASN A 1 405 ? -28.037 50.505 -22.152 1.00 38.25 405 ASN A O 1
ATOM 3139 N N . VAL A 1 406 ? -26.958 49.312 -20.554 1.00 39.06 406 VAL A N 1
ATOM 3140 C CA . VAL A 1 406 ? -26.992 50.191 -19.354 1.00 39.06 406 VAL A CA 1
ATOM 3141 C C . VAL A 1 406 ? -26.304 49.497 -18.152 1.00 39.06 406 VAL A C 1
ATOM 3143 O O . VAL A 1 406 ? -26.625 48.370 -17.801 1.00 39.06 406 VAL A O 1
ATOM 3146 N N . LYS A 1 407 ? -25.347 50.241 -17.578 1.00 36.12 407 LYS A N 1
ATOM 3147 C CA . LYS A 1 407 ? -24.848 50.374 -16.190 1.00 36.12 407 LYS A CA 1
ATOM 3148 C C . LYS A 1 407 ? -25.339 49.446 -15.059 1.00 36.12 407 LYS A C 1
ATOM 3150 O O . LYS A 1 407 ? -26.527 49.358 -14.787 1.00 36.12 407 LYS A O 1
ATOM 3155 N N . GLU A 1 408 ? -24.345 48.923 -14.331 1.00 44.03 408 GLU A N 1
ATOM 3156 C CA . GLU A 1 408 ? -24.011 49.241 -12.923 1.00 44.03 408 GLU A CA 1
ATOM 3157 C C . GLU A 1 408 ? -25.179 49.549 -11.965 1.00 44.03 408 GLU A C 1
ATOM 3159 O O . GLU A 1 408 ? -25.744 50.641 -12.003 1.00 44.03 408 GLU A O 1
ATOM 3164 N N . GLU A 1 409 ? -25.443 48.637 -11.022 1.00 41.53 409 GLU A N 1
ATOM 3165 C CA . GLU A 1 409 ? -26.052 48.991 -9.737 1.00 41.53 409 GLU A CA 1
ATOM 3166 C C . GLU A 1 409 ? -25.495 48.105 -8.609 1.00 41.53 409 GLU A C 1
ATOM 3168 O O . GLU A 1 409 ? -25.597 46.877 -8.618 1.00 41.53 409 GLU A O 1
ATOM 3173 N N . VAL A 1 410 ? -24.863 48.790 -7.660 1.00 44.53 410 VAL A N 1
ATOM 3174 C CA . VAL A 1 410 ? -24.413 48.341 -6.342 1.00 44.53 410 VAL A CA 1
ATOM 3175 C C . VAL A 1 410 ? -25.635 48.020 -5.478 1.00 44.53 410 VAL A C 1
ATOM 3177 O O . VAL A 1 410 ? -26.576 48.811 -5.440 1.00 44.53 410 VAL A O 1
ATOM 3180 N N . ARG A 1 411 ? -25.615 46.905 -4.738 1.00 43.81 411 ARG A N 1
ATOM 3181 C CA . ARG A 1 411 ? -26.495 46.710 -3.575 1.00 43.81 411 ARG A CA 1
ATOM 3182 C C . ARG A 1 411 ? -25.716 46.154 -2.395 1.00 43.81 411 ARG A C 1
ATOM 3184 O O . ARG A 1 411 ? -25.331 44.987 -2.388 1.00 43.81 411 ARG A O 1
ATOM 3191 N N . ASP A 1 412 ? -25.538 47.034 -1.420 1.00 43.00 412 ASP A N 1
ATOM 3192 C CA . ASP A 1 412 ? -25.314 46.726 -0.015 1.00 43.00 412 ASP A CA 1
ATOM 3193 C C . ASP A 1 412 ? -26.494 45.915 0.546 1.00 43.00 412 ASP A C 1
ATOM 3195 O O . ASP A 1 412 ? -27.653 46.199 0.232 1.00 43.00 412 ASP A O 1
ATOM 3199 N N . PHE A 1 413 ? -26.202 44.944 1.411 1.00 43.75 413 PHE A N 1
ATOM 3200 C CA . PHE A 1 413 ? -27.161 44.409 2.378 1.00 43.75 413 PHE A CA 1
ATOM 3201 C C . PHE A 1 413 ? -26.496 44.342 3.761 1.00 43.75 413 PHE A C 1
ATOM 3203 O O . PHE A 1 413 ? -25.343 43.910 3.842 1.00 43.75 413 PHE A O 1
ATOM 3210 N N . PRO A 1 414 ? -27.190 44.803 4.818 1.00 59.56 414 PRO A N 1
ATOM 3211 C CA . PRO A 1 414 ? -26.623 44.981 6.146 1.00 59.56 414 PRO A CA 1
ATOM 3212 C C . PRO A 1 414 ? -26.638 43.710 7.001 1.00 59.56 414 PRO A C 1
ATOM 3214 O O . PRO A 1 414 ? -27.401 42.771 6.771 1.00 59.56 414 PRO A O 1
ATOM 3217 N N . GLU A 1 415 ? -25.756 43.762 7.998 1.00 48.91 415 GLU A N 1
ATOM 3218 C CA . GLU A 1 415 ? -25.752 43.006 9.246 1.00 48.91 415 GLU A CA 1
ATOM 3219 C C . GLU A 1 415 ? -27.115 43.077 9.941 1.00 48.91 415 GLU A C 1
ATOM 3221 O O . GLU A 1 415 ? -27.651 44.169 10.092 1.00 48.91 415 GLU A O 1
ATOM 3226 N N . ASP A 1 416 ? -27.600 41.943 10.445 1.00 52.88 416 ASP A N 1
ATOM 3227 C CA . ASP A 1 416 ? -28.467 41.916 11.619 1.00 52.88 416 ASP A CA 1
ATOM 3228 C C . ASP A 1 416 ? -28.044 40.743 12.507 1.00 52.88 416 ASP A C 1
ATOM 3230 O O . ASP A 1 416 ? -27.948 39.586 12.085 1.00 52.88 416 ASP A O 1
ATOM 3234 N N . ALA A 1 417 ? -27.701 41.118 13.734 1.00 44.81 417 ALA A N 1
ATOM 3235 C CA . ALA A 1 417 ? -27.402 40.271 14.864 1.00 44.81 417 ALA A CA 1
ATOM 3236 C C . ALA A 1 417 ? -28.710 39.919 15.572 1.00 44.81 417 ALA A C 1
ATOM 3238 O O . ALA A 1 417 ? -29.516 40.813 15.809 1.00 44.81 417 ALA A O 1
ATOM 3239 N N . GLU A 1 418 ? -28.872 38.668 15.996 1.00 58.66 418 GLU A N 1
ATOM 3240 C CA . GLU A 1 418 ? -29.764 38.354 17.111 1.00 58.66 418 GLU A CA 1
ATOM 3241 C C . GLU A 1 418 ? -29.015 37.482 18.123 1.00 58.66 418 GLU A C 1
ATOM 3243 O O . GLU A 1 418 ? -28.571 36.366 17.842 1.00 58.66 418 GLU A O 1
ATOM 3248 N N . GLU A 1 419 ? -28.802 38.102 19.285 1.00 48.97 419 GLU A N 1
ATOM 3249 C CA . GLU A 1 419 ? -28.581 37.483 20.583 1.00 48.97 419 GLU A CA 1
ATOM 3250 C C . GLU A 1 419 ? -29.828 36.681 20.970 1.00 48.97 419 GLU A C 1
ATOM 3252 O O . GLU A 1 419 ? -30.924 37.230 20.967 1.00 48.97 419 GLU A O 1
ATOM 3257 N N . GLU A 1 420 ? -29.654 35.436 21.411 1.00 55.88 420 GLU A N 1
ATOM 3258 C CA . GLU A 1 420 ? -30.552 34.849 22.407 1.00 55.88 420 GLU A CA 1
ATOM 3259 C C . GLU A 1 420 ? -29.699 34.231 23.521 1.00 55.88 420 GLU A C 1
ATOM 3261 O O . GLU A 1 420 ? -29.066 33.181 23.377 1.00 55.88 420 GLU A O 1
ATOM 3266 N N . ASP A 1 421 ? -29.647 34.984 24.620 1.00 50.81 421 ASP A N 1
ATOM 3267 C CA . ASP A 1 421 ? -29.574 34.481 25.986 1.00 50.81 421 ASP A CA 1
ATOM 3268 C C . ASP A 1 421 ? -30.744 33.511 26.209 1.00 50.81 421 ASP A C 1
ATOM 3270 O O . ASP A 1 421 ? -31.875 33.850 25.879 1.00 50.81 421 ASP A O 1
ATOM 3274 N N . ASP A 1 422 ? -30.499 32.355 26.831 1.00 55.97 422 ASP A N 1
ATOM 3275 C CA . ASP A 1 422 ? -31.336 31.958 27.962 1.00 55.97 422 ASP A CA 1
ATOM 3276 C C . ASP A 1 422 ? -30.724 30.845 28.819 1.00 55.97 422 ASP A C 1
ATOM 3278 O O . ASP A 1 422 ? -29.983 29.957 28.390 1.00 55.97 422 ASP A O 1
ATOM 3282 N N . GLN A 1 423 ? -31.027 31.004 30.099 1.00 43.06 423 GLN A N 1
ATOM 3283 C CA . GLN A 1 423 ? -30.375 30.468 31.278 1.00 43.06 423 GLN A CA 1
ATOM 3284 C C . GLN A 1 423 ? -30.879 29.074 31.688 1.00 43.06 423 GLN A C 1
ATOM 3286 O O . GLN A 1 423 ? -31.954 28.624 31.312 1.00 43.06 423 GLN A O 1
ATOM 3291 N N . GLU A 1 424 ? -30.052 28.443 32.527 1.00 42.78 424 GLU A N 1
ATOM 3292 C CA . GLU A 1 424 ? -30.387 27.595 33.682 1.00 42.78 424 GLU A CA 1
ATOM 3293 C C . GLU A 1 424 ? -31.639 26.697 33.652 1.00 42.78 424 GLU A C 1
ATOM 3295 O O . GLU A 1 424 ? -32.770 27.158 33.712 1.00 42.78 424 GLU A O 1
ATOM 3300 N N . ALA A 1 425 ? -31.424 25.398 33.885 1.00 46.00 425 ALA A N 1
ATOM 3301 C CA . ALA A 1 425 ? -32.026 24.743 35.050 1.00 46.00 425 ALA A CA 1
ATOM 3302 C C . ALA A 1 425 ? -31.316 23.422 35.360 1.00 46.00 425 ALA A C 1
ATOM 3304 O O . ALA A 1 425 ? -31.338 22.455 34.599 1.00 46.00 425 ALA A O 1
ATOM 3305 N N . THR A 1 426 ? -30.706 23.391 36.536 1.00 40.19 426 THR A N 1
ATOM 3306 C CA . THR A 1 426 ? -30.329 22.183 37.254 1.00 40.19 426 THR A CA 1
ATOM 3307 C C . THR A 1 426 ? -31.596 21.469 37.736 1.00 40.19 426 THR A C 1
ATOM 3309 O O . THR A 1 426 ? -32.486 22.092 38.308 1.00 40.19 426 THR A O 1
ATOM 3312 N N . SER A 1 427 ? -31.682 20.147 37.582 1.00 47.81 427 SER A N 1
ATOM 3313 C CA . SER A 1 427 ? -32.477 19.343 38.511 1.00 47.81 427 SER A CA 1
ATOM 3314 C C . SER A 1 427 ? -31.810 17.993 38.753 1.00 47.81 427 SER A C 1
ATOM 3316 O O . SER A 1 427 ? -31.605 17.163 37.869 1.00 47.81 427 SER A O 1
ATOM 3318 N N . ASN A 1 428 ? -31.397 17.837 40.006 1.00 42.44 428 ASN A N 1
ATOM 3319 C CA . ASN A 1 428 ? -31.047 16.573 40.616 1.00 42.44 428 ASN A CA 1
ATOM 3320 C C . ASN A 1 428 ? -32.334 15.764 40.799 1.00 42.44 428 ASN A C 1
ATOM 3322 O O . ASN A 1 428 ? -33.280 16.275 41.396 1.00 42.44 428 ASN A O 1
ATOM 3326 N N . HIS A 1 429 ? -32.339 14.494 40.405 1.00 49.91 429 HIS A N 1
ATOM 3327 C CA . HIS A 1 429 ? -33.180 13.515 41.084 1.00 49.91 429 HIS A CA 1
ATOM 3328 C C . HIS A 1 429 ? -32.450 12.182 41.221 1.00 49.91 429 HIS A C 1
ATOM 3330 O O . HIS A 1 429 ? -32.212 11.461 40.256 1.00 49.91 429 HIS A O 1
ATOM 3336 N N . SER A 1 430 ? -32.069 11.914 42.468 1.00 44.50 430 SER A N 1
ATOM 3337 C CA . SER A 1 430 ? -31.680 10.625 43.020 1.00 44.50 430 SER A CA 1
ATOM 3338 C C . SER A 1 430 ? -32.926 9.823 43.406 1.00 44.50 430 SER A C 1
ATOM 3340 O O . SER A 1 430 ? -33.847 10.368 44.020 1.00 44.50 430 SER A O 1
ATOM 3342 N N . SER A 1 431 ? -32.938 8.543 43.059 1.00 51.25 431 SER A N 1
ATOM 3343 C CA . SER A 1 431 ? -33.646 7.414 43.697 1.00 51.25 431 SER A CA 1
ATOM 3344 C C . SER A 1 431 ? -33.123 6.187 42.934 1.00 51.25 431 SER A C 1
ATOM 3346 O O . SER A 1 431 ? -33.276 6.131 41.718 1.00 51.25 431 SER A O 1
ATOM 3348 N N . ASP A 1 432 ? -32.243 5.344 43.473 1.00 45.59 432 ASP A N 1
ATOM 3349 C CA . ASP A 1 432 ? -32.406 4.456 44.635 1.00 45.59 432 ASP A CA 1
ATOM 3350 C C . ASP A 1 432 ? -33.777 3.782 44.638 1.00 45.59 432 ASP A C 1
ATOM 3352 O O . ASP A 1 432 ? -34.685 4.236 45.325 1.00 45.59 432 ASP A O 1
ATOM 3356 N N . GLU A 1 433 ? -33.904 2.702 43.864 1.00 56.66 433 GLU A N 1
ATOM 3357 C CA . GLU A 1 433 ? -34.743 1.564 44.242 1.00 56.66 433 GLU A CA 1
ATOM 3358 C C . GLU A 1 433 ? -33.997 0.259 43.944 1.00 56.66 433 GLU A C 1
ATOM 3360 O O . GLU A 1 433 ? -33.748 -0.119 42.796 1.00 56.66 433 GLU A O 1
ATOM 3365 N N . ASP A 1 434 ? -33.619 -0.391 45.041 1.00 45.44 434 ASP A N 1
ATOM 3366 C CA . ASP A 1 434 ? -33.206 -1.779 45.141 1.00 45.44 434 ASP A CA 1
ATOM 3367 C C . ASP A 1 434 ? -34.375 -2.701 44.760 1.00 45.44 434 ASP A C 1
ATOM 3369 O O . ASP A 1 434 ? -35.466 -2.596 45.322 1.00 45.44 434 ASP A O 1
ATOM 3373 N N . ILE A 1 435 ? -34.145 -3.650 43.850 1.00 50.25 435 ILE A N 1
ATOM 3374 C CA . ILE A 1 435 ? -35.007 -4.828 43.693 1.00 50.25 435 ILE A CA 1
ATOM 3375 C C . ILE A 1 435 ? -34.105 -6.061 43.731 1.00 50.25 435 ILE A C 1
ATOM 3377 O O . ILE A 1 435 ? -33.505 -6.454 42.729 1.00 50.25 435 ILE A O 1
ATOM 3381 N N . GLU A 1 436 ? -34.002 -6.638 44.927 1.00 45.69 436 GLU A N 1
ATOM 3382 C CA . GLU A 1 436 ? -33.566 -8.012 45.155 1.00 45.69 436 GLU A CA 1
ATOM 3383 C C . GLU A 1 436 ? -34.686 -9.004 44.795 1.00 45.69 436 GLU A C 1
ATOM 3385 O O . GLU A 1 436 ? -35.870 -8.761 45.025 1.00 45.69 436 GLU A O 1
ATOM 3390 N N . ASP A 1 437 ? -34.236 -10.143 44.271 1.00 39.22 437 ASP A N 1
ATOM 3391 C CA . ASP A 1 437 ? -34.764 -11.495 44.442 1.00 39.22 437 ASP A CA 1
ATOM 3392 C C . ASP A 1 437 ? -36.225 -11.808 44.100 1.00 39.22 437 ASP A C 1
ATOM 3394 O O . ASP A 1 437 ? -37.143 -11.579 44.879 1.00 39.22 437 ASP A O 1
ATOM 3398 N N . THR A 1 438 ? -36.411 -12.617 43.048 1.00 44.50 438 THR A N 1
ATOM 3399 C CA . THR A 1 438 ? -37.132 -13.893 43.213 1.00 44.50 438 THR A CA 1
ATOM 3400 C C . THR A 1 438 ? -36.660 -14.931 42.187 1.00 44.50 438 THR A C 1
ATOM 3402 O O . THR A 1 438 ? -36.941 -14.843 40.994 1.00 44.50 438 THR A O 1
ATOM 3405 N N . LEU A 1 439 ? -35.963 -15.955 42.683 1.00 39.09 439 LEU A N 1
ATOM 3406 C CA . LEU A 1 439 ? -35.778 -17.245 42.022 1.00 39.09 439 LEU A CA 1
ATOM 3407 C C . LEU A 1 439 ? -37.086 -18.045 42.106 1.00 39.09 439 LEU A C 1
ATOM 3409 O O . LEU A 1 439 ? -37.576 -18.295 43.205 1.00 39.09 439 LEU A O 1
ATOM 3413 N N . VAL A 1 440 ? -37.591 -18.534 40.973 1.00 47.06 440 VAL A N 1
ATOM 3414 C CA . VAL A 1 440 ? -38.459 -19.721 40.935 1.00 47.06 440 VAL A CA 1
ATOM 3415 C C . VAL A 1 440 ? -37.896 -20.674 39.891 1.00 47.06 440 VAL A C 1
ATOM 3417 O O . VAL A 1 440 ? -37.875 -20.387 38.697 1.00 47.06 440 VAL A O 1
ATOM 3420 N N . ALA A 1 441 ? -37.408 -21.807 40.384 1.00 41.72 441 ALA A N 1
ATOM 3421 C CA . ALA A 1 441 ? -37.070 -22.979 39.605 1.00 41.72 441 ALA A CA 1
ATOM 3422 C C . ALA A 1 441 ? -38.237 -23.966 39.702 1.00 41.72 441 ALA A C 1
ATOM 3424 O O . ALA A 1 441 ? -38.475 -24.487 40.785 1.00 41.72 441 ALA A O 1
ATOM 3425 N N . GLU A 1 442 ? -38.902 -24.268 38.588 1.00 41.88 442 GLU A N 1
ATOM 3426 C CA . GLU A 1 442 ? -39.695 -25.492 38.414 1.00 41.88 442 GLU A CA 1
ATOM 3427 C C . GLU A 1 442 ? -39.572 -25.991 36.963 1.00 41.88 442 GLU A C 1
ATOM 3429 O O . GLU A 1 442 ? -40.153 -25.459 36.027 1.00 41.88 442 GLU A O 1
ATOM 3434 N N . ASN A 1 443 ? -38.666 -26.954 36.795 1.00 37.00 443 ASN A N 1
ATOM 3435 C CA . ASN A 1 443 ? -38.884 -28.299 36.259 1.00 37.00 443 ASN A CA 1
ATOM 3436 C C . ASN A 1 443 ? -39.949 -28.585 35.169 1.00 37.00 443 ASN A C 1
ATOM 3438 O O . ASN A 1 443 ? -41.132 -28.335 35.348 1.00 37.00 443 ASN A O 1
ATOM 3442 N N . GLN A 1 444 ? -39.480 -29.405 34.210 1.00 35.41 444 GLN A N 1
ATOM 3443 C CA . GLN A 1 444 ? -40.137 -30.517 33.489 1.00 35.41 444 GLN A CA 1
ATOM 3444 C C . GLN A 1 444 ? -40.546 -30.341 32.012 1.00 35.41 444 GLN A C 1
ATOM 3446 O O . GLN A 1 444 ? -41.488 -29.646 31.665 1.00 35.41 444 GLN A O 1
ATOM 3451 N N . HIS A 1 445 ? -39.820 -31.116 31.189 1.00 37.81 445 HIS A N 1
ATOM 3452 C CA . HIS A 1 445 ? -40.279 -32.016 30.117 1.00 37.81 445 HIS A CA 1
ATOM 3453 C C . HIS A 1 445 ? -41.410 -31.560 29.182 1.00 37.81 445 HIS A C 1
ATOM 3455 O O . HIS A 1 445 ? -42.586 -31.583 29.537 1.00 37.81 445 HIS A O 1
ATOM 3461 N N . SER A 1 446 ? -41.063 -31.396 27.905 1.00 42.66 446 SER A N 1
ATOM 3462 C CA . SER A 1 446 ? -41.877 -31.911 26.796 1.00 42.66 446 SER A CA 1
ATOM 3463 C C . SER A 1 446 ? -40.960 -32.217 25.616 1.00 42.66 446 SER A C 1
ATOM 3465 O O . SER A 1 446 ? -40.334 -31.315 25.062 1.00 42.66 446 SER A O 1
ATOM 3467 N N . ASP A 1 447 ? -40.860 -33.498 25.281 1.00 43.06 447 ASP A N 1
ATOM 3468 C CA . ASP A 1 447 ? -40.495 -33.960 23.948 1.00 43.06 447 ASP A CA 1
ATOM 3469 C C . ASP A 1 447 ? -41.557 -33.463 22.960 1.00 43.06 447 ASP A C 1
ATOM 3471 O O . ASP A 1 447 ? -42.744 -33.659 23.217 1.00 43.06 447 ASP A O 1
ATOM 3475 N N . GLU A 1 448 ? -41.159 -32.882 21.829 1.00 49.19 448 GLU A N 1
ATOM 3476 C CA . GLU A 1 448 ? -41.945 -33.022 20.602 1.00 49.19 448 GLU A CA 1
ATOM 3477 C C . GLU A 1 448 ? -41.091 -32.760 19.358 1.00 49.19 448 GLU A C 1
ATOM 3479 O O . GLU A 1 448 ? -40.559 -31.674 19.121 1.00 49.19 448 GLU A O 1
ATOM 3484 N N . ASP A 1 449 ? -40.960 -33.826 18.574 1.00 44.22 449 ASP A N 1
ATOM 3485 C CA . ASP A 1 449 ? -40.489 -33.853 17.202 1.00 44.22 449 ASP A CA 1
ATOM 3486 C C . ASP A 1 449 ? -41.338 -32.941 16.312 1.00 44.22 449 ASP A C 1
ATOM 3488 O O . ASP A 1 449 ? -42.546 -33.154 16.226 1.00 44.22 449 ASP A O 1
ATOM 3492 N N . THR A 1 450 ? -40.740 -32.043 15.517 1.00 40.75 450 THR A N 1
ATOM 3493 C CA . THR A 1 450 ? -41.243 -31.816 14.148 1.00 40.75 450 THR A CA 1
ATOM 3494 C C . THR A 1 450 ? -40.235 -31.144 13.208 1.00 40.75 450 THR A C 1
ATOM 3496 O O . THR A 1 450 ? -39.666 -30.095 13.479 1.00 40.75 450 THR A O 1
ATOM 3499 N N . GLU A 1 451 ? -40.124 -31.778 12.041 1.00 40.56 451 GLU A N 1
ATOM 3500 C CA . GLU A 1 451 ? -39.935 -31.197 10.709 1.00 40.56 451 GLU A CA 1
ATOM 3501 C C . GLU A 1 451 ? -38.580 -30.621 10.260 1.00 40.56 451 GLU A C 1
ATOM 3503 O O . GLU A 1 451 ? -38.174 -29.485 10.492 1.00 40.56 451 GLU A O 1
ATOM 3508 N N . LYS A 1 452 ? -37.953 -31.440 9.408 1.00 37.91 452 LYS A N 1
ATOM 3509 C CA . LYS A 1 452 ? -36.937 -31.090 8.419 1.00 37.91 452 LYS A CA 1
ATOM 3510 C C . LYS A 1 452 ? -37.467 -30.023 7.450 1.00 37.91 452 LYS A C 1
ATOM 3512 O O . LYS A 1 452 ? -38.088 -30.345 6.440 1.00 37.91 452 LYS A O 1
ATOM 3517 N N . GLY A 1 453 ? -37.145 -28.762 7.718 1.00 34.53 453 GLY A N 1
ATOM 3518 C CA . GLY A 1 453 ? -37.211 -27.675 6.742 1.00 34.53 453 GLY A CA 1
ATOM 3519 C C . GLY A 1 453 ? -35.991 -27.697 5.821 1.00 34.53 453 GLY A C 1
ATOM 3520 O O . GLY A 1 453 ? -34.930 -27.177 6.156 1.00 34.53 453 GLY A O 1
ATOM 3521 N N . GLN A 1 454 ? -36.136 -28.321 4.654 1.00 33.94 454 GLN A N 1
ATOM 3522 C CA . GLN A 1 454 ? -35.160 -28.306 3.567 1.00 33.94 454 GLN A CA 1
ATOM 3523 C C . GLN A 1 454 ? -35.124 -26.905 2.935 1.00 33.94 454 GLN A C 1
ATOM 3525 O O . GLN A 1 454 ? -35.921 -26.585 2.055 1.00 33.94 454 GLN A O 1
ATOM 3530 N N . VAL A 1 455 ? -34.210 -26.047 3.395 1.00 35.09 455 VAL A N 1
ATOM 3531 C CA . VAL A 1 455 ? -33.993 -24.723 2.797 1.00 35.09 455 VAL A CA 1
ATOM 3532 C C . VAL A 1 455 ? -33.089 -24.880 1.575 1.00 35.09 455 VAL A C 1
ATOM 3534 O O . VAL A 1 455 ? -31.874 -25.030 1.686 1.00 35.09 455 VAL A O 1
ATOM 3537 N N . HIS A 1 456 ? -33.691 -24.855 0.386 1.00 32.62 456 HIS A N 1
ATOM 3538 C CA . HIS A 1 456 ? -32.973 -24.600 -0.859 1.00 32.62 456 HIS A CA 1
ATOM 3539 C C . HIS A 1 456 ? -32.423 -23.166 -0.821 1.00 32.62 456 HIS A C 1
ATOM 3541 O O . HIS A 1 456 ? -33.137 -22.214 -1.125 1.00 32.62 456 HIS A O 1
ATOM 3547 N N . PHE A 1 457 ? -31.149 -23.004 -0.462 1.00 31.08 457 PHE A N 1
ATOM 3548 C CA . PHE A 1 457 ? -30.423 -21.766 -0.729 1.00 31.08 457 PHE A CA 1
ATOM 3549 C C . PHE A 1 457 ? -29.988 -21.768 -2.196 1.00 31.08 457 PHE A C 1
ATOM 3551 O O . PHE A 1 457 ? -29.033 -22.433 -2.594 1.00 31.08 457 PHE A O 1
ATOM 3558 N N . THR A 1 458 ? -30.725 -21.037 -3.026 1.00 32.22 458 THR A N 1
ATOM 3559 C CA . THR A 1 458 ? -30.286 -20.656 -4.367 1.00 32.22 458 THR A CA 1
ATOM 3560 C C . THR A 1 458 ? -29.075 -19.736 -4.249 1.00 32.22 458 THR A C 1
ATOM 3562 O O . THR A 1 458 ? -29.201 -18.562 -3.907 1.00 32.22 458 THR A O 1
ATOM 3565 N N . SER A 1 459 ? -27.895 -20.281 -4.536 1.00 30.09 459 SER A N 1
ATOM 3566 C CA . SER A 1 459 ? -26.657 -19.535 -4.720 1.00 30.09 459 SER A CA 1
ATOM 3567 C C . SER A 1 459 ? -26.762 -18.654 -5.970 1.00 30.09 459 SER A C 1
ATOM 3569 O O . SER A 1 459 ? -26.673 -19.144 -7.095 1.00 30.09 459 SER A O 1
ATOM 3571 N N . PHE A 1 460 ? -26.926 -17.350 -5.783 1.00 35.47 460 PHE A N 1
ATOM 3572 C CA . PHE A 1 460 ? -26.713 -16.353 -6.830 1.00 35.47 460 PHE A CA 1
ATOM 3573 C C . PHE A 1 460 ? -25.794 -15.261 -6.294 1.00 35.47 460 PHE A C 1
ATOM 3575 O O . PHE A 1 460 ? -26.253 -14.196 -5.918 1.00 35.47 460 PHE A O 1
ATOM 3582 N N . PHE A 1 461 ? -24.489 -15.525 -6.283 1.00 33.88 461 PHE A N 1
ATOM 3583 C CA . PHE A 1 461 ? -23.473 -14.479 -6.391 1.00 33.88 461 PHE A CA 1
ATOM 3584 C C . PHE A 1 461 ? -22.285 -15.033 -7.178 1.00 33.88 461 PHE A C 1
ATOM 3586 O O . PHE A 1 461 ? -21.340 -15.603 -6.643 1.00 33.88 461 PHE A O 1
ATOM 3593 N N . LEU A 1 462 ? -22.375 -14.872 -8.499 1.00 31.86 462 LEU A N 1
ATOM 3594 C CA . LEU A 1 462 ? -21.222 -14.852 -9.387 1.00 31.86 462 LEU A CA 1
ATOM 3595 C C . LEU A 1 462 ? -20.390 -13.618 -9.017 1.00 31.86 462 LEU A C 1
ATOM 3597 O O . LEU A 1 462 ? -20.719 -12.504 -9.424 1.00 31.86 462 LEU A O 1
ATOM 3601 N N . PHE A 1 463 ? -19.311 -13.815 -8.260 1.00 32.03 463 PHE A N 1
ATOM 3602 C CA . PHE A 1 463 ? -18.184 -12.888 -8.283 1.00 32.03 463 PHE A CA 1
ATOM 3603 C C . PHE A 1 463 ? -17.578 -12.975 -9.682 1.00 32.03 463 PHE A C 1
ATOM 3605 O O . PHE A 1 463 ? -16.806 -13.873 -10.012 1.00 32.03 463 PHE A O 1
ATOM 3612 N N . ARG A 1 464 ? -18.031 -12.077 -10.553 1.00 29.91 464 ARG A N 1
ATOM 3613 C CA . ARG A 1 464 ? -17.418 -11.856 -11.852 1.00 29.91 464 ARG A CA 1
ATOM 3614 C C . ARG A 1 464 ? -16.084 -11.169 -11.580 1.00 29.91 464 ARG A C 1
ATOM 3616 O O . ARG A 1 464 ? -16.069 -10.069 -11.035 1.00 29.91 464 ARG A O 1
ATOM 3623 N N . CYS A 1 465 ? -15.008 -11.878 -11.901 1.00 37.03 465 CYS A N 1
ATOM 3624 C CA . CYS A 1 465 ? -13.631 -11.410 -11.860 1.00 37.03 465 CYS A CA 1
ATOM 3625 C C . CYS A 1 465 ? -13.509 -9.974 -12.385 1.00 37.03 465 CYS A C 1
ATOM 3627 O O . CYS A 1 465 ? -14.017 -9.679 -13.472 1.00 37.03 465 CYS A O 1
ATOM 3629 N N . PHE A 1 466 ? -12.804 -9.141 -11.628 1.00 34.72 466 PHE A N 1
ATOM 3630 C CA . PHE A 1 466 ? -12.163 -7.922 -12.099 1.00 34.72 466 PHE A CA 1
ATOM 3631 C C . PHE A 1 466 ? -10.736 -7.904 -11.582 1.00 34.72 466 PHE A C 1
ATOM 3633 O O . PHE A 1 466 ? -10.564 -8.247 -10.390 1.00 34.72 466 PHE A O 1
#